Protein AF-0000000082832063 (afdb_homodimer)

Organism: NCBI:txid1287738

Radius of gyration: 27.7 Å; Cα contacts (8 Å, |Δi|>4): 1445; chains: 2; bounding box: 48×83×61 Å

Sequence (596 aa):
MSAALFIGHTYIDVTVLADEWPTGDEKSVARDYAVSFGGNAVTAAFACGKLGTKPDLICSLAPDWLGHMYTDMAAAHGVTLHGRQVRRSSLSFIMPNHGKRAIVRARDADYLNDFPRLDVSGYRALHLDGHQPDAALHYARACRQAGILTSLDGGGVRENTDELLRHIDVAVCAERMCEQLDLSPHGLLDLLKQRGCRIGAVTLGERGMLWYDESGKVDTLPSLDVPADRIIDTSGAGDVFHGAYVWSYLNRPELAWKEHFTFARAASAHKIQHLGNEAGLPGVDDVERAMLAFAPKAMSAALFIGHTYIDVTVLADEWPTGDEKSVARDYAVSFGGNAVTAAFACGKLGTKPDLICSLAPDWLGHMYTDMAAAHGVTLHGRQVRRSSLSFIMPNHGKRAIVRARDADYLNDFPRLDVSGYRALHLDGHQPDAALHYARACRQAGILTSLDGGGVRENTDELLRHIDVAVCAERMCEQLDLSPHGLLDLLKQRGCRIGAVTLGERGMLWYDESGKVDTLPSLDVPADRIIDTSGAGDVFHGAYVWSYLNRPELAWKEHFTFARAASAHKIQHLGNEAGLPGVDDVERAMLAFAPKA

Foldseek 3Di:
DFQEEFEWEKEWEKEFAFPDDDDDPDDGDTPDIDIDMDTQSVLLQLLLLQQPTEYEYEYAAAPDPVSVVHVVRCVVSRHHYQHFYWHDHKYWYWYDDLNDIDIDIDDTPPTPDDTDDDDCLRYQEYEYACPPVVVLQVVLQVCLVNVHAYEYEAAADDPCNLVSLLSHQAYEYEVRNCVVVVHDQVRVQVSSVVSPHQKYWYADPQQAIWIAWNVRDIDGDFAWDDDSVQFDAQPNLVSSLNSQLRSVCVVPVPDTSVVSNLLSSLLSSQQRSDHDSPRSRDYSVSSVVSSVPTDGDD/DFQEEEEWEKEWEKEFAFPDDDDDPDDGDTPDIDIDMDTQSVLLQLLLLQQPTEYEYEYAAEPDPVNVVHVVRCVVSRHHYQHFYWHDHKYKYWYDDLNDIDIDIDDTPPTPDDTDDDDCLRYQEYEYACPPVVVLQVVLVVCLVNVHAYEYEAAADDPCNLVSLLSHQAYEYEVRNCVVVVHDQVRVQVSSVVSPHQKYWYADPQQAIWIAWNVRDIDGDFAWDDDSVQFDAQPNLVSSLNSQLRSVCVVPVVDTSVVSNLLSSLLSSQQRSDHDSPRSNDYSVSSVVSSVPTDGDD

InterPro domains:
  IPR002139 Ribokinase/fructokinase [PR00990] (6-27)
  IPR002139 Ribokinase/fructokinase [PR00990] (33-52)
  IPR002139 Ribokinase/fructokinase [PR00990] (200-211)
  IPR002173 Carbohydrate/purine kinase, PfkB, conserved site [PS00584] (233-246)
  IPR011611 Carbohydrate kinase PfkB [PF00294] (5-280)
  IPR029056 Ribokinase-like [G3DSA:3.40.1190.20] (4-293)
  IPR029056 Ribokinase-like [SSF53613] (4-289)
  IPR052562 Ketohexokinase-related [PTHR42774] (5-217)

Structure (mmCIF, N/CA/C/O backbone):
data_AF-0000000082832063-model_v1
#
loop_
_entity.id
_entity.type
_entity.pdbx_description
1 polymer 'Sulfofructose kinase'
#
loop_
_atom_site.group_PDB
_atom_site.id
_atom_site.type_symbol
_atom_site.label_atom_id
_atom_site.label_alt_id
_atom_site.label_comp_id
_atom_site.label_asym_id
_atom_site.label_entity_id
_atom_site.label_seq_id
_atom_site.pdbx_PDB_ins_code
_atom_site.Cartn_x
_atom_site.Cartn_y
_atom_site.Cartn_z
_atom_site.occupancy
_atom_site.B_iso_or_equiv
_atom_site.auth_seq_id
_atom_site.auth_comp_id
_atom_site.auth_asym_id
_atom_site.auth_atom_id
_atom_site.pdbx_PDB_model_num
ATOM 1 N N . MET A 1 1 ? -0.17 -12.398 -30.719 1 56.72 1 MET A N 1
ATOM 2 C CA . MET A 1 1 ? -1.167 -13.008 -29.844 1 56.72 1 MET A CA 1
ATOM 3 C C . MET A 1 1 ? -0.499 -13.805 -28.719 1 56.72 1 MET A C 1
ATOM 5 O O . MET A 1 1 ? 0.577 -14.367 -28.922 1 56.72 1 MET A O 1
ATOM 9 N N . SER A 1 2 ? -1.038 -13.656 -27.438 1 75.12 2 SER A N 1
ATOM 10 C CA . SER A 1 2 ? -0.421 -14.336 -26.297 1 75.12 2 SER A CA 1
ATOM 11 C C . SER A 1 2 ? -0.663 -15.836 -26.359 1 75.12 2 SER A C 1
ATOM 13 O O . SER A 1 2 ? -1.71 -16.281 -26.844 1 75.12 2 SER A O 1
ATOM 15 N N . ALA A 1 3 ? 0.374 -16.578 -26.047 1 90.62 3 ALA A N 1
ATOM 16 C CA . ALA A 1 3 ? 0.295 -18.031 -26.125 1 90.62 3 ALA A CA 1
ATOM 17 C C . ALA A 1 3 ? -0.272 -18.625 -24.844 1 90.62 3 ALA A C 1
ATOM 19 O O . ALA A 1 3 ? -0.664 -19.797 -24.812 1 90.62 3 ALA A O 1
ATOM 20 N N . ALA A 1 4 ? -0.441 -17.844 -23.859 1 97.94 4 ALA A N 1
ATOM 21 C CA . ALA A 1 4 ? -0.853 -18.406 -22.578 1 97.94 4 ALA A CA 1
ATOM 22 C C . ALA A 1 4 ? -1.93 -17.531 -21.922 1 97.94 4 ALA A C 1
ATOM 24 O O . ALA A 1 4 ? -1.852 -16.297 -21.969 1 97.94 4 ALA A O 1
ATOM 25 N N . LEU A 1 5 ? -2.957 -18.188 -21.375 1 98.81 5 LEU A N 1
ATOM 26 C CA . LEU A 1 5 ? -4.008 -17.547 -20.594 1 98.81 5 LEU A CA 1
ATOM 27 C C . LEU A 1 5 ? -3.904 -17.938 -19.125 1 98.81 5 LEU A C 1
ATOM 29 O O . LEU A 1 5 ? -3.793 -19.125 -18.797 1 98.81 5 LEU A O 1
ATOM 33 N N . PHE A 1 6 ? -3.879 -16.969 -18.312 1 98.88 6 PHE A N 1
ATOM 34 C CA . PHE A 1 6 ? -3.928 -17.156 -16.859 1 98.88 6 PHE A CA 1
ATOM 35 C C . PHE A 1 6 ? -5.23 -16.609 -16.281 1 98.88 6 PHE A C 1
ATOM 37 O O . PHE A 1 6 ? -5.742 -15.586 -16.766 1 98.88 6 PHE A O 1
ATOM 44 N N . ILE A 1 7 ? -5.801 -17.266 -15.281 1 98.81 7 ILE A N 1
ATOM 45 C CA . ILE A 1 7 ? -7.012 -16.812 -14.602 1 98.81 7 ILE A CA 1
ATOM 46 C C . ILE A 1 7 ? -6.836 -16.938 -13.094 1 98.81 7 ILE A C 1
ATOM 48 O O . ILE A 1 7 ? -6.523 -18.016 -12.578 1 98.81 7 ILE A O 1
ATOM 52 N N . GLY A 1 8 ? -6.996 -15.836 -12.43 1 98.44 8 GLY A N 1
ATOM 53 C CA . GLY A 1 8 ? -6.855 -15.891 -10.984 1 98.44 8 GLY A CA 1
ATOM 54 C C . GLY A 1 8 ? -7.348 -14.641 -10.289 1 98.44 8 GLY A C 1
ATOM 55 O O . GLY A 1 8 ? -8.086 -13.844 -10.875 1 98.44 8 GLY A O 1
ATOM 56 N N . HIS A 1 9 ? -7.086 -14.555 -9 1 98.12 9 HIS A N 1
ATOM 57 C CA . HIS A 1 9 ? -7.469 -13.422 -8.164 1 98.12 9 HIS A CA 1
ATOM 58 C C . HIS A 1 9 ? -6.277 -12.516 -7.895 1 98.12 9 HIS A C 1
ATOM 60 O O . HIS A 1 9 ? -5.18 -12.992 -7.594 1 98.12 9 HIS A O 1
ATOM 66 N N . THR A 1 10 ? -6.523 -11.219 -8.031 1 98.44 10 THR A N 1
ATOM 67 C CA . THR A 1 10 ? -5.445 -10.25 -7.887 1 98.44 10 THR A CA 1
ATOM 68 C C . THR A 1 10 ? -5.379 -9.719 -6.453 1 98.44 10 THR A C 1
ATOM 70 O O . THR A 1 10 ? -6.41 -9.414 -5.852 1 98.44 10 THR A O 1
ATOM 73 N N . TYR A 1 11 ? -4.215 -9.648 -5.973 1 98.12 11 TYR A N 1
ATOM 74 C CA . TYR A 1 11 ? -3.895 -8.891 -4.773 1 98.12 11 TYR A CA 1
ATOM 75 C C . TYR A 1 11 ? -2.834 -7.832 -5.062 1 98.12 11 TYR A C 1
ATOM 77 O O . TYR A 1 11 ? -2.092 -7.941 -6.039 1 98.12 11 TYR A O 1
ATOM 85 N N . ILE A 1 12 ? -2.826 -6.805 -4.297 1 98.31 12 ILE A N 1
ATOM 86 C CA . ILE A 1 12 ? -1.607 -6.035 -4.078 1 98.31 12 ILE A CA 1
ATOM 87 C C . ILE A 1 12 ? -0.941 -6.484 -2.779 1 98.31 12 ILE A C 1
ATOM 89 O O . ILE A 1 12 ? -1.584 -6.531 -1.728 1 98.31 12 ILE A O 1
ATOM 93 N N . ASP A 1 13 ? 0.291 -6.852 -2.896 1 97 13 ASP A N 1
ATOM 94 C CA . ASP A 1 13 ? 1.046 -7.336 -1.743 1 97 13 ASP A CA 1
ATOM 95 C C . ASP A 1 13 ? 1.964 -6.246 -1.193 1 97 13 ASP A C 1
ATOM 97 O O . ASP A 1 13 ? 2.783 -5.688 -1.927 1 97 13 ASP A O 1
ATOM 101 N N . VAL A 1 14 ? 1.808 -5.988 0.043 1 95.88 14 VAL A N 1
ATOM 102 C CA . VAL A 1 14 ? 2.742 -5.129 0.762 1 95.88 14 VAL A CA 1
ATOM 103 C C . VAL A 1 14 ? 3.52 -5.949 1.787 1 95.88 14 VAL A C 1
ATOM 105 O O . VAL A 1 14 ? 2.951 -6.414 2.779 1 95.88 14 VAL A O 1
ATOM 108 N N . THR A 1 15 ? 4.793 -6.07 1.525 1 93.56 15 THR A N 1
ATOM 109 C CA . THR A 1 15 ? 5.676 -6.82 2.41 1 93.56 15 THR A CA 1
ATOM 110 C C . THR A 1 15 ? 6.559 -5.879 3.225 1 93.56 15 THR A C 1
ATOM 112 O O . THR A 1 15 ? 7.219 -5 2.666 1 93.56 15 THR A O 1
ATOM 115 N N . VAL A 1 16 ? 6.516 -6.082 4.531 1 91.12 16 VAL A N 1
ATOM 116 C CA . VAL A 1 16 ? 7.305 -5.215 5.402 1 91.12 16 VAL A CA 1
ATOM 117 C C . VA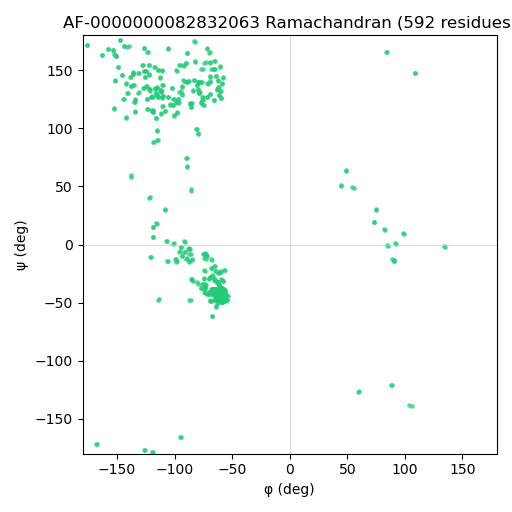L A 1 16 ? 8.234 -6.059 6.27 1 91.12 16 VAL A C 1
ATOM 119 O O . VAL A 1 16 ? 7.789 -7.004 6.926 1 91.12 16 VAL A O 1
ATOM 122 N N . LEU A 1 17 ? 9.516 -5.723 6.188 1 89.88 17 LEU A N 1
ATOM 123 C CA . LEU A 1 17 ? 10.523 -6.344 7.043 1 89.88 17 LEU A CA 1
ATOM 124 C C . LEU A 1 17 ? 10.828 -5.461 8.25 1 89.88 17 LEU A C 1
ATOM 126 O O . LEU A 1 17 ? 11.32 -4.344 8.094 1 89.88 17 LEU A O 1
ATOM 130 N N . ALA A 1 18 ? 10.453 -5.965 9.422 1 87.12 18 ALA A N 1
ATOM 131 C CA . ALA A 1 18 ? 10.734 -5.238 10.656 1 87.12 18 ALA A CA 1
ATOM 132 C C . ALA A 1 18 ? 11.258 -6.176 11.742 1 87.12 18 ALA A C 1
ATOM 134 O O . ALA A 1 18 ? 10.891 -7.355 11.781 1 87.12 18 ALA A O 1
ATOM 135 N N . ASP A 1 19 ? 12.109 -5.629 12.586 1 83.38 19 ASP A N 1
ATOM 136 C CA . ASP A 1 19 ? 12.648 -6.43 13.688 1 83.38 19 ASP A CA 1
ATOM 137 C C . ASP A 1 19 ? 11.609 -6.602 14.789 1 83.38 19 ASP A C 1
ATOM 139 O O . ASP A 1 19 ? 11.602 -7.617 15.492 1 83.38 19 ASP A O 1
ATOM 143 N N . GLU A 1 20 ? 10.828 -5.559 14.945 1 80.88 20 GLU A N 1
ATOM 144 C CA . GLU A 1 20 ? 9.781 -5.57 15.969 1 80.88 20 GLU A CA 1
ATOM 145 C C . GLU A 1 20 ? 8.469 -5.023 15.422 1 80.88 20 GLU A C 1
ATOM 147 O O . GLU A 1 20 ? 8.469 -4.066 14.641 1 80.88 20 GLU A O 1
ATOM 152 N N . TRP A 1 21 ? 7.465 -5.695 15.781 1 79.19 21 TRP A N 1
ATOM 153 C CA . TRP A 1 21 ? 6.133 -5.203 15.445 1 79.19 21 TRP A CA 1
ATOM 154 C C . TRP A 1 21 ? 5.449 -4.598 16.656 1 79.19 21 TRP A C 1
ATOM 156 O O . TRP A 1 21 ? 5.332 -5.254 17.703 1 79.19 21 TRP A O 1
ATOM 166 N N . PRO A 1 22 ? 5.156 -3.342 16.453 1 75.94 22 PRO A N 1
ATOM 167 C CA . PRO A 1 22 ? 4.59 -2.645 17.609 1 75.94 22 PRO A CA 1
ATOM 168 C C . PRO A 1 22 ? 3.186 -3.127 17.953 1 75.94 22 PRO A C 1
ATOM 170 O O . PRO A 1 22 ? 2.473 -3.643 17.094 1 75.94 22 PRO A O 1
ATOM 173 N N . THR A 1 23 ? 3.111 -3.082 19.312 1 70.31 23 THR A N 1
ATOM 174 C CA . THR A 1 23 ? 1.778 -3.336 19.859 1 70.31 23 THR A CA 1
ATOM 175 C C . THR A 1 23 ? 1.234 -2.096 20.562 1 70.31 23 THR A C 1
ATOM 177 O O . THR A 1 23 ? 2.002 -1.251 21.016 1 70.31 23 THR A O 1
ATOM 180 N N . GLY A 1 24 ? -0.01 -1.653 20.406 1 67.31 24 GLY A N 1
ATOM 181 C CA . GLY A 1 24 ? -0.577 -0.518 21.109 1 67.31 24 GLY A CA 1
ATOM 182 C C . GLY A 1 24 ? -0.338 0.805 20.406 1 67.31 24 GLY A C 1
ATOM 183 O O . GLY A 1 24 ? -0.678 0.959 19.234 1 67.31 24 GLY A O 1
ATOM 184 N N . ASP A 1 25 ? 0.385 1.821 21.125 1 70.12 25 ASP A N 1
ATOM 185 C CA . ASP A 1 25 ? 0.636 3.16 20.594 1 70.12 25 ASP A CA 1
ATOM 186 C C . ASP A 1 25 ? 2.104 3.332 20.219 1 70.12 25 ASP A C 1
ATOM 188 O O . ASP A 1 25 ? 2.588 4.457 20.078 1 70.12 25 ASP A O 1
ATOM 192 N N . GLU A 1 26 ? 2.693 2.303 19.844 1 77.44 26 GLU A N 1
ATOM 193 C CA . GLU A 1 26 ? 4.129 2.354 19.594 1 77.44 26 GLU A CA 1
ATOM 194 C C . GLU A 1 26 ? 4.414 2.584 18.109 1 77.44 26 GLU A C 1
ATOM 196 O O . GLU A 1 26 ? 3.568 2.309 17.25 1 77.44 26 GLU A O 1
ATOM 201 N N . LYS A 1 27 ? 5.578 3.154 17.844 1 81.19 27 LYS A N 1
ATOM 202 C CA . LYS A 1 27 ? 6.109 3.33 16.5 1 81.19 27 LYS A CA 1
ATOM 203 C C . LYS A 1 27 ? 7.383 2.518 16.297 1 81.19 27 LYS A C 1
ATOM 205 O O . LYS A 1 27 ? 8.211 2.422 17.203 1 81.19 27 LYS A O 1
ATOM 210 N N . SER A 1 28 ? 7.383 1.779 15.25 1 86 28 SER A N 1
ATOM 211 C CA . SER A 1 28 ? 8.586 1.035 14.906 1 86 28 SER A CA 1
ATOM 212 C C . SER A 1 28 ? 9.055 1.368 13.492 1 86 28 SER A C 1
ATOM 214 O O . SER A 1 28 ? 8.336 2.01 12.727 1 86 28 SER A O 1
ATOM 216 N N . VAL A 1 29 ? 10.266 0.96 13.289 1 86.94 29 VAL A N 1
ATOM 217 C CA . VAL A 1 29 ? 10.867 1.24 11.984 1 86.94 29 VAL A CA 1
ATOM 218 C C . VAL A 1 29 ? 11.062 -0.063 11.219 1 86.94 29 VAL A C 1
ATOM 220 O O . VAL A 1 29 ? 11.539 -1.057 11.773 1 86.94 29 VAL A O 1
ATOM 223 N N . ALA A 1 30 ? 10.641 -0.015 10.039 1 92 30 ALA A N 1
ATOM 224 C CA . ALA A 1 30 ? 10.859 -1.154 9.148 1 92 30 ALA A CA 1
ATOM 225 C C . ALA A 1 30 ? 12.258 -1.105 8.531 1 92 30 ALA A C 1
ATOM 227 O O . ALA A 1 30 ? 12.734 -0.035 8.156 1 92 30 ALA A O 1
ATOM 228 N N . ARG A 1 31 ? 12.867 -2.232 8.398 1 91.56 31 ARG A N 1
ATOM 229 C CA . ARG A 1 31 ? 14.172 -2.328 7.742 1 91.56 31 ARG A CA 1
ATOM 230 C C . ARG A 1 31 ? 14.039 -2.168 6.234 1 91.56 31 ARG A C 1
ATOM 232 O O . ARG A 1 31 ? 14.922 -1.618 5.582 1 91.56 31 ARG A O 1
ATOM 239 N N . ASP A 1 32 ? 12.93 -2.744 5.805 1 93.5 32 ASP A N 1
ATOM 240 C CA . ASP A 1 32 ? 12.695 -2.734 4.363 1 93.5 32 ASP A CA 1
ATOM 241 C C . ASP A 1 32 ? 11.234 -3.047 4.047 1 93.5 32 ASP A C 1
ATOM 243 O O . ASP A 1 32 ? 10.484 -3.49 4.918 1 93.5 32 ASP A O 1
ATOM 247 N N . TYR A 1 33 ? 10.852 -2.703 2.773 1 95.69 33 TYR A N 1
ATOM 248 C CA . TYR A 1 33 ? 9.516 -3.08 2.328 1 95.69 33 TYR A CA 1
ATOM 249 C C . TYR A 1 33 ? 9.477 -3.289 0.82 1 95.69 33 TYR A C 1
ATOM 251 O O . TYR A 1 33 ? 10.414 -2.904 0.112 1 95.69 33 TYR A O 1
ATOM 259 N N . ALA A 1 34 ? 8.445 -3.967 0.366 1 96.12 34 ALA A N 1
ATOM 260 C CA . ALA A 1 34 ? 8.188 -4.133 -1.062 1 96.12 34 ALA A CA 1
ATOM 261 C C . ALA A 1 34 ? 6.691 -4.078 -1.354 1 96.12 34 ALA A C 1
ATOM 263 O O . ALA A 1 34 ? 5.883 -4.605 -0.588 1 96.12 34 ALA A O 1
ATOM 264 N N . VAL A 1 35 ? 6.371 -3.404 -2.426 1 96.62 35 VAL A N 1
ATOM 265 C CA . VAL A 1 35 ? 5.008 -3.377 -2.943 1 96.62 35 VAL A CA 1
ATOM 266 C C . VAL A 1 35 ? 4.969 -4.02 -4.328 1 96.62 35 VAL A C 1
ATOM 268 O O . VAL A 1 35 ? 5.742 -3.65 -5.215 1 96.62 35 VAL A O 1
ATOM 271 N N . SER A 1 36 ? 4.047 -4.934 -4.5 1 96.31 36 SER A N 1
ATOM 272 C CA . SER A 1 36 ? 3.982 -5.633 -5.777 1 96.31 36 SER A CA 1
ATOM 273 C C . SER A 1 36 ? 2.596 -6.219 -6.02 1 96.31 36 SER A C 1
ATOM 275 O O . SER A 1 36 ? 1.728 -6.152 -5.145 1 96.31 36 SER A O 1
ATOM 277 N N . PHE A 1 37 ? 2.395 -6.641 -7.223 1 98.12 37 PHE A N 1
ATOM 278 C CA . PHE A 1 37 ? 1.257 -7.496 -7.531 1 98.12 37 PHE A CA 1
ATOM 279 C C . PHE A 1 37 ? 1.326 -8.797 -6.738 1 98.12 37 PHE A C 1
ATOM 281 O O . PHE A 1 37 ? 2.408 -9.227 -6.336 1 98.12 37 PHE A O 1
ATOM 288 N N . GLY A 1 38 ? 0.126 -9.367 -6.504 1 97.31 38 GLY A N 1
ATOM 289 C CA . GLY A 1 38 ? -0.01 -10.648 -5.832 1 97.31 38 GLY A CA 1
ATOM 290 C C . GLY A 1 38 ? -1.194 -11.461 -6.324 1 97.31 38 GLY A C 1
ATOM 291 O O . GLY A 1 38 ? -2.031 -10.953 -7.074 1 97.31 38 GLY A O 1
ATOM 292 N N . GLY A 1 39 ? -1.271 -12.625 -5.789 1 97.31 39 GLY A N 1
ATOM 293 C CA . GLY A 1 39 ? -2.168 -13.656 -6.281 1 97.31 39 GLY A CA 1
ATOM 294 C C . GLY A 1 39 ? -1.444 -14.789 -6.984 1 97.31 39 GLY A C 1
ATOM 295 O O . GLY A 1 39 ? -0.466 -14.562 -7.699 1 97.31 39 GLY A O 1
ATOM 296 N N . ASN A 1 40 ? -2.004 -15.922 -6.855 1 97.75 40 ASN A N 1
ATOM 297 C CA . ASN A 1 40 ? -1.268 -17.094 -7.316 1 97.75 40 ASN A CA 1
ATOM 298 C C . ASN A 1 40 ? -1.105 -17.094 -8.836 1 97.75 40 ASN A C 1
ATOM 300 O O . ASN A 1 40 ? 0.006 -16.938 -9.344 1 97.75 40 ASN A O 1
ATOM 304 N N . ALA A 1 41 ? -2.186 -17.125 -9.555 1 98.69 41 ALA A N 1
ATOM 305 C CA . ALA A 1 41 ? -2.111 -17.156 -11.016 1 98.69 41 ALA A CA 1
ATOM 306 C C . ALA A 1 41 ? -1.599 -15.82 -11.555 1 98.69 41 ALA A C 1
ATOM 308 O O . ALA A 1 41 ? -0.961 -15.781 -12.609 1 98.69 41 ALA A O 1
ATOM 309 N N . VAL A 1 42 ? -1.844 -14.766 -10.828 1 98.75 42 VAL A N 1
ATOM 310 C CA . VAL A 1 42 ? -1.359 -13.445 -11.203 1 98.75 42 VAL A CA 1
ATOM 311 C C . VAL A 1 42 ? 0.167 -13.43 -11.188 1 98.75 42 VAL A C 1
ATOM 313 O O . VAL A 1 42 ? 0.8 -13.094 -12.195 1 98.75 42 VAL A O 1
ATOM 316 N N . THR A 1 43 ? 0.74 -13.82 -10.117 1 98.69 43 THR A N 1
ATOM 317 C CA . THR A 1 43 ? 2.193 -13.859 -10.008 1 98.69 43 THR A CA 1
ATOM 318 C C . THR A 1 43 ? 2.791 -14.812 -11.039 1 98.69 43 THR A C 1
ATOM 320 O O . THR A 1 43 ? 3.834 -14.523 -11.633 1 98.69 43 THR A O 1
ATOM 323 N N . ALA A 1 44 ? 2.117 -15.898 -11.25 1 98.88 44 ALA A N 1
ATOM 324 C CA . ALA A 1 44 ? 2.564 -16.844 -12.266 1 98.88 44 ALA A CA 1
ATOM 325 C C . ALA A 1 44 ? 2.582 -16.188 -13.648 1 98.88 44 ALA A C 1
ATOM 327 O O . ALA A 1 44 ? 3.523 -16.391 -14.422 1 98.88 44 ALA A O 1
ATOM 328 N N . ALA A 1 45 ? 1.556 -15.438 -13.984 1 98.81 45 ALA A N 1
ATOM 329 C CA . ALA A 1 45 ? 1.484 -14.742 -15.266 1 98.81 45 ALA A CA 1
ATOM 330 C C . ALA A 1 45 ? 2.643 -13.758 -15.422 1 98.81 45 ALA A C 1
ATOM 332 O O . ALA A 1 45 ? 3.281 -13.703 -16.469 1 98.81 45 ALA A O 1
ATOM 333 N N . PHE A 1 46 ? 2.934 -13.023 -14.367 1 98.75 46 PHE A N 1
ATOM 334 C CA . PHE A 1 46 ? 4.023 -12.062 -14.406 1 98.75 46 PHE A CA 1
ATOM 335 C C . PHE A 1 46 ? 5.367 -12.766 -14.57 1 98.75 46 PHE A C 1
ATOM 337 O O . PHE A 1 46 ? 6.25 -12.281 -15.281 1 98.75 46 PHE A O 1
ATOM 344 N N . ALA A 1 47 ? 5.508 -13.914 -13.906 1 98.69 47 ALA A N 1
ATOM 345 C CA . ALA A 1 47 ? 6.727 -14.703 -14.062 1 98.69 47 ALA A CA 1
ATOM 346 C C . ALA A 1 47 ? 6.887 -15.188 -15.5 1 98.69 47 ALA A C 1
ATOM 348 O O . ALA A 1 47 ? 7.973 -15.086 -16.078 1 98.69 47 ALA A O 1
ATOM 349 N N . CYS A 1 48 ? 5.816 -15.68 -16.062 1 98.19 48 CYS A N 1
ATOM 350 C CA . CYS A 1 48 ? 5.832 -16.125 -17.453 1 98.19 48 CYS A CA 1
ATOM 351 C C . CYS A 1 48 ? 6.211 -14.977 -18.391 1 98.19 48 CYS A C 1
ATOM 353 O O . CYS A 1 48 ? 7.023 -15.148 -19.297 1 98.19 48 CYS A O 1
ATOM 355 N N . GLY A 1 49 ? 5.629 -13.812 -18.109 1 97.38 49 GLY A N 1
ATOM 356 C CA . GLY A 1 49 ? 5.961 -12.617 -18.875 1 97.38 49 GLY A CA 1
ATOM 357 C C . GLY A 1 49 ? 7.426 -12.234 -18.781 1 97.38 49 GLY A C 1
ATOM 358 O O . GLY A 1 49 ? 8.07 -11.969 -19.797 1 97.38 49 GLY A O 1
ATOM 359 N N . LYS A 1 50 ? 7.973 -12.227 -17.609 1 98 50 LYS A N 1
ATOM 360 C CA . LYS A 1 50 ? 9.367 -11.867 -17.375 1 98 50 LYS A CA 1
ATOM 361 C C . LYS A 1 50 ? 10.312 -12.82 -18.094 1 98 50 LYS A C 1
ATOM 363 O O . LYS A 1 50 ? 11.375 -12.406 -18.578 1 98 50 LYS A O 1
ATOM 368 N N . LEU A 1 51 ? 9.914 -14.023 -18.172 1 97.88 51 LEU A N 1
ATOM 369 C CA . LEU A 1 51 ? 10.727 -15.039 -18.828 1 97.88 51 LEU A CA 1
ATOM 370 C C . LEU A 1 51 ? 10.672 -14.875 -20.344 1 97.88 51 LEU A C 1
ATOM 372 O O . LEU A 1 51 ? 11.523 -15.406 -21.062 1 97.88 51 LEU A O 1
ATOM 376 N N . GLY A 1 52 ? 9.609 -14.203 -20.875 1 96.31 52 GLY A N 1
ATOM 377 C CA . GLY A 1 52 ? 9.703 -13.828 -22.281 1 96.31 52 GLY A CA 1
ATOM 378 C C . GLY A 1 52 ? 8.438 -14.141 -23.062 1 96.31 52 GLY A C 1
ATOM 379 O O . GLY A 1 52 ? 8.367 -13.867 -24.266 1 96.31 52 GLY A O 1
ATOM 380 N N . THR A 1 53 ? 7.426 -14.703 -22.469 1 95.62 53 THR A N 1
ATOM 381 C CA . THR A 1 53 ? 6.16 -14.961 -23.141 1 95.62 53 THR A CA 1
ATOM 382 C C . THR A 1 53 ? 5.059 -14.062 -22.578 1 95.62 53 THR A C 1
ATOM 384 O O . THR A 1 53 ? 4.672 -14.203 -21.406 1 95.62 53 THR A O 1
ATOM 387 N N . LYS A 1 54 ? 4.5 -13.258 -23.375 1 94.5 54 LYS A N 1
ATOM 388 C CA . LYS A 1 54 ? 3.488 -12.305 -22.922 1 94.5 54 LYS A CA 1
ATOM 389 C C . LYS A 1 54 ? 2.158 -13 -22.656 1 94.5 54 LYS A C 1
ATOM 391 O O . LYS A 1 54 ? 1.551 -13.562 -23.578 1 94.5 54 LYS A O 1
ATOM 396 N N . PRO A 1 55 ? 1.676 -12.914 -21.438 1 97.62 55 PRO A N 1
ATOM 397 C CA . PRO A 1 55 ? 0.45 -13.633 -21.094 1 97.62 55 PRO A CA 1
ATOM 398 C C . PRO A 1 55 ? -0.79 -12.742 -21.125 1 97.62 55 PRO A C 1
ATOM 400 O O . PRO A 1 55 ? -0.684 -11.523 -20.953 1 97.62 55 PRO A O 1
ATOM 403 N N . ASP A 1 56 ? -1.973 -13.367 -21.438 1 98.69 56 ASP A N 1
ATOM 404 C CA . ASP A 1 56 ? -3.271 -12.805 -21.094 1 98.69 56 ASP A CA 1
ATOM 405 C C . ASP A 1 56 ? -3.701 -13.227 -19.688 1 98.69 56 ASP A C 1
ATOM 407 O O . ASP A 1 56 ? -3.465 -14.367 -19.281 1 98.69 56 ASP A O 1
ATOM 411 N N . LEU A 1 57 ? -4.289 -12.312 -18.969 1 98.75 57 LEU A N 1
ATOM 412 C CA . LEU A 1 57 ? -4.656 -12.586 -17.594 1 98.75 57 LEU A CA 1
ATOM 413 C C . LEU A 1 57 ? -6.074 -12.109 -17.297 1 98.75 57 LEU A C 1
ATOM 415 O O . LEU A 1 57 ? -6.359 -10.906 -17.375 1 98.75 57 LEU A O 1
ATOM 419 N N . ILE A 1 58 ? -6.953 -13.023 -17.016 1 98.81 58 ILE A N 1
ATOM 420 C CA . ILE A 1 58 ? -8.25 -12.695 -16.438 1 98.81 58 ILE A CA 1
ATOM 421 C C . ILE A 1 58 ? -8.133 -12.609 -14.914 1 98.81 58 ILE A C 1
ATOM 423 O O . ILE A 1 58 ? -7.797 -13.594 -14.258 1 98.81 58 ILE A O 1
ATOM 427 N N . CYS A 1 59 ? -8.398 -11.461 -14.359 1 98.75 59 CYS A N 1
ATOM 428 C CA . CYS A 1 59 ? -8.227 -11.258 -12.922 1 98.75 59 CYS A CA 1
ATOM 429 C C . CYS A 1 59 ? -9.156 -10.156 -12.414 1 98.75 59 CYS A C 1
ATOM 431 O O . CYS A 1 59 ? -9.812 -9.477 -13.211 1 98.75 59 CYS A O 1
ATOM 433 N N . SER A 1 60 ? -9.305 -10.039 -11.102 1 98.69 60 SER A N 1
ATOM 434 C CA . SER A 1 60 ? -10.094 -8.977 -10.5 1 98.69 60 SER A CA 1
ATOM 435 C C . SER A 1 60 ? -9.414 -7.621 -10.672 1 98.69 60 SER A C 1
ATOM 437 O O . SER A 1 60 ? -8.188 -7.52 -10.578 1 98.69 60 SER A O 1
ATOM 439 N N . LEU A 1 61 ? -10.18 -6.648 -10.945 1 98.69 61 LEU A N 1
ATOM 440 C CA . LEU A 1 61 ? -9.695 -5.285 -11.133 1 98.69 61 LEU A CA 1
ATOM 441 C C . LEU A 1 61 ? -10.656 -4.273 -10.516 1 98.69 61 LEU A C 1
ATOM 443 O O . LEU A 1 61 ? -11.875 -4.375 -10.711 1 98.69 61 LEU A O 1
ATOM 447 N N . ALA A 1 62 ? -10.148 -3.359 -9.719 1 98.56 62 ALA A N 1
ATOM 448 C CA . ALA A 1 62 ? -10.969 -2.34 -9.062 1 98.56 62 ALA A CA 1
ATOM 449 C C . ALA A 1 62 ? -10.617 -0.945 -9.57 1 98.56 62 ALA A C 1
ATOM 451 O O . ALA A 1 62 ? -9.484 -0.696 -9.992 1 98.56 62 ALA A O 1
ATOM 452 N N . PRO A 1 63 ? -11.57 -0.033 -9.57 1 97.56 63 PRO A N 1
ATOM 453 C CA . PRO A 1 63 ? -11.312 1.353 -9.969 1 97.56 63 PRO A CA 1
ATOM 454 C C . PRO A 1 63 ? -10.805 2.215 -8.812 1 97.56 63 PRO A C 1
ATOM 456 O O . PRO A 1 63 ? -11.297 3.33 -8.617 1 97.56 63 PRO A O 1
ATOM 459 N N . ASP A 1 64 ? -9.859 1.762 -8.07 1 97.62 64 ASP A N 1
ATOM 460 C CA . ASP A 1 64 ? -9.266 2.506 -6.961 1 97.62 64 ASP A CA 1
ATOM 461 C C . ASP A 1 64 ? -7.77 2.719 -7.184 1 97.62 64 ASP A C 1
ATOM 463 O O . ASP A 1 64 ? -7.242 2.398 -8.25 1 97.62 64 ASP A O 1
ATOM 467 N N . TRP A 1 65 ? -7.105 3.348 -6.25 1 97.75 65 TRP A N 1
ATOM 468 C CA . TRP A 1 65 ? -5.699 3.703 -6.414 1 97.75 65 TRP A CA 1
ATOM 469 C C . TRP A 1 65 ? -4.852 2.461 -6.664 1 97.75 65 TRP A C 1
ATOM 471 O O . TRP A 1 65 ? -3.963 2.471 -7.523 1 97.75 65 TRP A O 1
ATOM 481 N N . LEU A 1 66 ? -5.102 1.387 -5.887 1 98.31 66 LEU A N 1
ATOM 482 C CA . LEU A 1 66 ? -4.34 0.15 -6.031 1 98.31 66 LEU A CA 1
ATOM 483 C C . LEU A 1 66 ? -4.586 -0.48 -7.398 1 98.31 66 LEU A C 1
ATOM 485 O O . LEU A 1 66 ? -3.666 -1.039 -8 1 98.31 66 LEU A O 1
ATOM 489 N N . GLY A 1 67 ? -5.848 -0.417 -7.816 1 98.31 67 GLY A N 1
ATOM 490 C CA . GLY A 1 67 ? -6.156 -0.916 -9.148 1 98.31 67 GLY A CA 1
ATOM 491 C C . GLY A 1 67 ? -5.406 -0.187 -10.242 1 98.31 67 GLY A C 1
ATOM 492 O O . GLY A 1 67 ? -4.93 -0.808 -11.195 1 98.31 67 GLY A O 1
ATOM 493 N N . HIS A 1 68 ? -5.301 1.132 -10.109 1 97.31 68 HIS A N 1
ATOM 494 C CA . HIS A 1 68 ? -4.539 1.924 -11.07 1 97.31 68 HIS A CA 1
ATOM 495 C C . HIS A 1 68 ? -3.066 1.534 -11.062 1 97.31 68 HIS A C 1
ATOM 497 O O . HIS A 1 68 ? -2.461 1.355 -12.125 1 97.31 68 HIS A O 1
ATOM 503 N N . MET A 1 69 ? -2.592 1.469 -9.914 1 97.88 69 MET A N 1
ATOM 504 C CA . MET A 1 69 ? -1.199 1.053 -9.766 1 97.88 69 MET A CA 1
ATOM 505 C C . MET A 1 69 ? -0.972 -0.319 -10.398 1 97.88 69 MET A C 1
ATOM 507 O O . MET A 1 69 ? 0.02 -0.529 -11.094 1 97.88 69 MET A O 1
ATOM 511 N N . TYR A 1 70 ? -1.884 -1.215 -10.188 1 98.5 70 TYR A N 1
ATOM 512 C CA . TYR A 1 70 ? -1.797 -2.564 -10.734 1 98.5 70 TYR A CA 1
ATOM 513 C C . TYR A 1 70 ? -1.782 -2.533 -12.266 1 98.5 70 TYR A C 1
ATOM 515 O O . TYR A 1 70 ? -1.008 -3.252 -12.898 1 98.5 70 TYR A O 1
ATOM 523 N N . THR A 1 71 ? -2.609 -1.766 -12.836 1 98.38 71 THR A N 1
ATOM 524 C CA . THR A 1 71 ? -2.662 -1.634 -14.289 1 98.38 71 THR A CA 1
ATOM 525 C C . THR A 1 71 ? -1.322 -1.151 -14.836 1 98.38 71 THR A C 1
ATOM 527 O O . THR A 1 71 ? -0.846 -1.653 -15.852 1 98.38 71 THR A O 1
ATOM 530 N N . ASP A 1 72 ? -0.71 -0.249 -14.133 1 97.44 72 ASP A N 1
ATOM 531 C CA . ASP A 1 72 ? 0.607 0.236 -14.531 1 97.44 72 ASP A CA 1
ATOM 532 C C . ASP A 1 72 ? 1.654 -0.871 -14.43 1 97.44 72 ASP A C 1
ATOM 534 O O . ASP A 1 72 ? 2.525 -0.993 -15.289 1 97.44 72 ASP A O 1
ATOM 538 N N . MET A 1 73 ? 1.588 -1.674 -13.359 1 98 73 MET A N 1
ATOM 539 C CA . MET A 1 73 ? 2.508 -2.795 -13.195 1 98 73 MET A CA 1
ATOM 540 C C . MET A 1 73 ? 2.387 -3.777 -14.359 1 98 73 MET A C 1
ATOM 542 O O . MET A 1 73 ? 3.393 -4.203 -14.922 1 98 73 MET A O 1
ATOM 546 N N . ALA A 1 74 ? 1.146 -4.105 -14.664 1 98.38 74 ALA A N 1
ATOM 547 C CA . ALA A 1 74 ? 0.901 -5.066 -15.734 1 98.38 74 ALA A CA 1
ATOM 548 C C . ALA A 1 74 ? 1.474 -4.566 -17.062 1 98.38 74 ALA A C 1
ATOM 550 O O . ALA A 1 74 ? 2.121 -5.324 -17.781 1 98.38 74 ALA A O 1
ATOM 551 N N . ALA A 1 75 ? 1.251 -3.27 -17.312 1 97.12 75 ALA A N 1
ATOM 552 C CA . ALA A 1 75 ? 1.773 -2.674 -18.547 1 97.12 75 ALA A CA 1
ATOM 553 C C . ALA A 1 75 ? 3.299 -2.732 -18.578 1 97.12 75 ALA A C 1
ATOM 555 O O . ALA A 1 75 ? 3.891 -3.076 -19.609 1 97.12 75 ALA A O 1
ATOM 556 N N . ALA A 1 76 ? 3.895 -2.473 -17.5 1 96.31 76 ALA A N 1
ATOM 557 C CA . ALA A 1 76 ? 5.352 -2.441 -17.406 1 96.31 76 ALA A CA 1
ATOM 558 C C . ALA A 1 76 ? 5.945 -3.832 -17.625 1 96.31 76 ALA A C 1
ATOM 560 O O . ALA A 1 76 ? 7.07 -3.967 -18.109 1 96.31 76 ALA A O 1
ATOM 561 N N . HIS A 1 77 ? 5.18 -4.883 -17.312 1 96.75 77 HIS A N 1
ATOM 562 C CA . HIS A 1 77 ? 5.699 -6.242 -17.391 1 96.75 77 HIS A CA 1
ATOM 563 C C . HIS A 1 77 ? 5.121 -6.988 -18.594 1 96.75 77 HIS A C 1
ATOM 565 O O . HIS A 1 77 ? 5.336 -8.195 -18.734 1 96.75 77 HIS A O 1
ATOM 571 N N . GLY A 1 78 ? 4.324 -6.312 -19.391 1 95.62 78 GLY A N 1
ATOM 572 C CA . GLY A 1 78 ? 3.811 -6.887 -20.625 1 95.62 78 GLY A CA 1
ATOM 573 C C . GLY A 1 78 ? 2.707 -7.902 -20.406 1 95.62 78 GLY A C 1
ATOM 574 O O . GLY A 1 78 ? 2.605 -8.891 -21.125 1 95.62 78 GLY A O 1
ATOM 575 N N . VAL A 1 79 ? 1.954 -7.723 -19.359 1 98.12 79 VAL A N 1
ATOM 576 C CA . VAL A 1 79 ? 0.811 -8.586 -19.078 1 98.12 79 VAL A CA 1
ATOM 577 C C . VAL A 1 79 ? -0.473 -7.918 -19.578 1 98.12 79 VAL A C 1
ATOM 579 O O . VAL A 1 79 ? -0.768 -6.781 -19.203 1 98.12 79 VAL A O 1
ATOM 582 N N . THR A 1 80 ? -1.215 -8.562 -20.438 1 98.38 80 THR A N 1
ATOM 583 C CA . THR A 1 80 ? -2.488 -8.039 -20.922 1 98.38 80 THR A CA 1
ATOM 584 C C . THR A 1 80 ? -3.617 -8.398 -19.953 1 98.38 80 THR A C 1
ATOM 586 O O . THR A 1 80 ? -3.9 -9.578 -19.734 1 98.38 80 THR A O 1
ATOM 589 N N . LEU A 1 81 ? -4.27 -7.398 -19.469 1 98.44 81 LEU A N 1
ATOM 590 C CA . LEU A 1 81 ? -5.289 -7.613 -18.453 1 98.44 81 LEU A CA 1
ATOM 591 C C . LEU A 1 81 ? -6.676 -7.699 -19.078 1 98.44 81 LEU A C 1
ATOM 593 O O . LEU A 1 81 ? -7.016 -6.895 -19.953 1 98.44 81 LEU A O 1
ATOM 597 N N . HIS A 1 82 ? -7.379 -8.664 -18.719 1 98.56 82 HIS A N 1
ATOM 598 C CA . HIS A 1 82 ? -8.82 -8.781 -18.906 1 98.56 82 HIS A CA 1
ATOM 599 C C . HIS A 1 82 ? -9.555 -8.781 -17.578 1 98.56 82 HIS A C 1
ATOM 601 O O . HIS A 1 82 ? -9.789 -9.836 -16.984 1 98.56 82 HIS A O 1
ATOM 607 N N . GLY A 1 83 ? -9.914 -7.602 -17.156 1 98.19 83 GLY A N 1
ATOM 608 C CA . GLY A 1 83 ? -10.359 -7.379 -15.797 1 98.19 83 GLY A CA 1
ATOM 609 C C . GLY A 1 83 ? -11.797 -7.816 -15.562 1 98.19 83 GLY A C 1
ATOM 610 O O . GLY A 1 83 ? -12.672 -7.559 -16.391 1 98.19 83 GLY A O 1
ATOM 611 N N . ARG A 1 84 ? -11.938 -8.531 -14.523 1 98.56 84 ARG A N 1
ATOM 612 C CA . ARG A 1 84 ? -13.25 -8.719 -13.93 1 98.56 84 ARG A CA 1
ATOM 613 C C . ARG A 1 84 ? -13.477 -7.75 -12.773 1 98.56 84 ARG A C 1
ATOM 615 O O . ARG A 1 84 ? -12.781 -7.816 -11.758 1 98.56 84 ARG A O 1
ATOM 622 N N . GLN A 1 85 ? -14.484 -6.957 -12.844 1 98.5 85 GLN A N 1
ATOM 623 C CA . GLN A 1 85 ? -14.594 -5.754 -12.023 1 98.5 85 GLN A CA 1
ATOM 624 C C . GLN A 1 85 ? -15.055 -6.09 -10.609 1 98.5 85 GLN A C 1
ATOM 626 O O . GLN A 1 85 ? -15.953 -6.914 -10.422 1 98.5 85 GLN A O 1
ATOM 631 N N . VAL A 1 86 ? -14.406 -5.551 -9.625 1 98.62 86 VAL A N 1
ATOM 632 C CA . VAL A 1 86 ? -14.797 -5.539 -8.219 1 98.62 86 VAL A CA 1
ATOM 633 C C . VAL A 1 86 ? -14.805 -4.105 -7.695 1 98.62 86 VAL A C 1
ATOM 635 O O . VAL A 1 86 ? -14.367 -3.182 -8.383 1 98.62 86 VAL A O 1
ATOM 638 N N . ARG A 1 87 ? -15.336 -3.873 -6.504 1 97.88 87 ARG A N 1
ATOM 639 C CA . ARG A 1 87 ? -15.453 -2.518 -5.973 1 97.88 87 ARG A CA 1
ATOM 640 C C . ARG A 1 87 ? -14.117 -2.016 -5.449 1 97.88 87 ARG A C 1
ATOM 642 O O . ARG A 1 87 ? -13.773 -0.845 -5.625 1 97.88 87 ARG A O 1
ATOM 649 N N . ARG A 1 88 ? -13.406 -2.955 -4.859 1 97.56 88 ARG A N 1
ATOM 650 C CA . ARG A 1 88 ? -12.156 -2.588 -4.199 1 97.56 88 ARG A CA 1
ATOM 651 C C . ARG A 1 88 ? -11.07 -3.625 -4.469 1 97.56 88 ARG A C 1
ATOM 653 O O . ARG A 1 88 ? -11.344 -4.828 -4.492 1 97.56 88 ARG A O 1
ATOM 660 N N . SER A 1 89 ? -9.852 -3.143 -4.602 1 98.56 89 SER A N 1
ATOM 661 C CA . SER A 1 89 ? -8.719 -4.055 -4.77 1 98.56 89 SER A CA 1
ATOM 662 C C . SER A 1 89 ? -8.531 -4.93 -3.535 1 98.56 89 SER A C 1
ATOM 664 O O . SER A 1 89 ? -8.805 -4.496 -2.412 1 98.56 89 SER A O 1
ATOM 666 N N . SER A 1 90 ? -8.125 -6.129 -3.742 1 98.56 90 SER A N 1
ATOM 667 C CA . SER A 1 90 ? -7.695 -6.969 -2.629 1 98.56 90 SER A CA 1
ATOM 668 C C . SER A 1 90 ? -6.273 -6.629 -2.201 1 98.56 90 SER A C 1
ATOM 670 O O . SER A 1 90 ? -5.414 -6.352 -3.045 1 98.56 90 SER A O 1
ATOM 672 N N . LEU A 1 91 ? -6.07 -6.625 -0.91 1 97.81 91 LEU A N 1
ATOM 673 C CA . LEU A 1 91 ? -4.785 -6.246 -0.333 1 97.81 91 LEU A CA 1
ATOM 674 C C . LEU A 1 91 ? -4.277 -7.324 0.621 1 97.81 91 LEU A C 1
ATOM 676 O O . LEU A 1 91 ? -5.055 -7.895 1.39 1 97.81 91 LEU A O 1
ATOM 680 N N . SER A 1 92 ? -3 -7.652 0.506 1 95.62 92 SER A N 1
ATOM 681 C CA . SER A 1 92 ? -2.336 -8.539 1.459 1 95.62 92 SER A CA 1
ATOM 682 C C . SER A 1 92 ? -1.158 -7.836 2.133 1 95.62 92 SER A C 1
ATOM 684 O O . SER A 1 92 ? -0.294 -7.277 1.456 1 95.62 92 SER A O 1
ATOM 686 N N . PHE A 1 93 ? -1.161 -7.863 3.385 1 92.06 93 PHE A N 1
ATOM 687 C CA . PHE A 1 93 ? -0.029 -7.402 4.18 1 92.06 93 PHE A CA 1
ATOM 688 C C . PHE A 1 93 ? 0.794 -8.578 4.688 1 92.06 93 PHE A C 1
ATOM 690 O O . PHE A 1 93 ? 0.286 -9.43 5.426 1 92.06 93 PHE A O 1
ATOM 697 N N . ILE A 1 94 ? 2.027 -8.539 4.266 1 90.31 94 ILE A N 1
ATOM 698 C CA . ILE A 1 94 ? 2.893 -9.68 4.547 1 90.31 94 ILE A CA 1
ATOM 699 C C . ILE A 1 94 ? 4.012 -9.258 5.496 1 90.31 94 ILE A C 1
ATOM 701 O O . ILE A 1 94 ? 4.711 -8.273 5.242 1 90.31 94 ILE A O 1
ATOM 705 N N . MET A 1 95 ? 4.176 -9.984 6.594 1 87.38 95 MET A N 1
ATOM 706 C CA . MET A 1 95 ? 5.199 -9.742 7.609 1 87.38 95 MET A CA 1
ATOM 707 C C . MET A 1 95 ? 6.141 -10.93 7.73 1 87.38 95 MET A C 1
ATOM 709 O O . MET A 1 95 ? 5.941 -11.797 8.586 1 87.38 95 MET A O 1
ATOM 713 N N . PRO A 1 96 ? 7.148 -10.906 6.938 1 78.31 96 PRO A N 1
ATOM 714 C CA . PRO A 1 96 ? 8.109 -12 7.055 1 78.31 96 PRO A CA 1
ATOM 715 C C . PRO A 1 96 ? 8.797 -12.039 8.414 1 78.31 96 PRO A C 1
ATOM 717 O O . PRO A 1 96 ? 9.117 -10.984 8.977 1 78.31 96 PRO A O 1
ATOM 720 N N . ASN A 1 97 ? 8.867 -13.164 9 1 72.81 97 ASN A N 1
ATOM 721 C CA . ASN A 1 97 ? 9.516 -13.336 10.297 1 72.81 97 ASN A CA 1
ATOM 722 C C . ASN A 1 97 ? 10.273 -14.664 10.375 1 72.81 97 ASN A C 1
ATOM 724 O O . ASN A 1 97 ? 9.672 -15.711 10.633 1 72.81 97 ASN A O 1
ATOM 728 N N . HIS A 1 98 ? 11.617 -14.625 10.383 1 66.62 98 HIS A N 1
ATOM 729 C CA . HIS A 1 98 ? 12.516 -15.75 10.617 1 66.62 98 HIS A CA 1
ATOM 730 C C . HIS A 1 98 ? 12.07 -16.984 9.836 1 66.62 98 HIS A C 1
ATOM 732 O O . HIS A 1 98 ? 11.914 -18.062 10.406 1 66.62 98 HIS A O 1
ATOM 738 N N . GLY A 1 99 ? 11.844 -16.859 8.578 1 63.25 99 GLY A N 1
ATOM 739 C CA . GLY A 1 99 ? 11.5 -17.984 7.723 1 63.25 99 GLY A CA 1
ATOM 740 C C . GLY A 1 99 ? 10.008 -18.266 7.652 1 63.25 99 GLY A C 1
ATOM 741 O O . GLY A 1 99 ? 9.555 -19.047 6.824 1 63.25 99 GLY A O 1
ATOM 742 N N . LYS A 1 100 ? 9.289 -17.609 8.586 1 70.81 100 LYS A N 1
ATOM 743 C CA . LYS A 1 100 ? 7.832 -17.656 8.547 1 70.81 100 LYS A CA 1
ATOM 744 C C . LYS A 1 100 ? 7.246 -16.344 8.055 1 70.81 100 LYS A C 1
ATOM 746 O O . LYS A 1 100 ? 7.988 -15.398 7.746 1 70.81 100 LYS A O 1
ATOM 751 N N . ARG A 1 101 ? 5.879 -16.438 7.762 1 79.06 101 ARG A N 1
ATOM 752 C CA . ARG A 1 101 ? 5.273 -15.18 7.328 1 79.06 101 ARG A CA 1
ATOM 753 C C . ARG A 1 101 ? 3.84 -15.062 7.836 1 79.06 101 ARG A C 1
ATOM 755 O O . ARG A 1 101 ? 3.049 -16 7.699 1 79.06 101 ARG A O 1
ATOM 762 N N . ALA A 1 102 ? 3.623 -14.008 8.5 1 83.81 102 ALA A N 1
ATOM 763 C CA . ALA A 1 102 ? 2.252 -13.656 8.859 1 83.81 102 ALA A CA 1
ATOM 764 C C . ALA A 1 102 ? 1.6 -12.805 7.781 1 83.81 102 ALA A C 1
ATOM 766 O O . ALA A 1 102 ? 2.258 -11.953 7.172 1 83.81 102 ALA A O 1
ATOM 767 N N . ILE A 1 103 ? 0.316 -13.109 7.543 1 88.69 103 ILE A N 1
ATOM 768 C CA . ILE A 1 103 ? -0.365 -12.383 6.477 1 88.69 103 ILE A CA 1
ATOM 769 C C . ILE A 1 103 ? -1.71 -11.867 6.984 1 88.69 103 ILE A C 1
ATOM 771 O O . ILE A 1 103 ? -2.449 -12.594 7.652 1 88.69 103 ILE A O 1
ATOM 775 N N . VAL A 1 104 ? -2.002 -10.633 6.781 1 91.12 104 VAL A N 1
ATOM 776 C CA . VAL A 1 104 ? -3.334 -10.055 6.93 1 91.12 104 VAL A CA 1
ATOM 777 C C . VAL A 1 104 ? -3.891 -9.672 5.562 1 91.12 104 VAL A C 1
ATOM 779 O O . VAL A 1 104 ? -3.258 -8.922 4.812 1 91.12 104 VAL A O 1
ATOM 782 N N . ARG A 1 105 ? -5.098 -10.164 5.266 1 94.38 105 ARG A N 1
ATOM 783 C CA . ARG A 1 105 ? -5.617 -9.938 3.922 1 94.38 105 ARG A CA 1
ATOM 784 C C . ARG A 1 105 ? -6.992 -9.281 3.973 1 94.38 105 ARG A C 1
ATOM 786 O O . ARG A 1 105 ? -7.762 -9.508 4.906 1 94.38 105 ARG A O 1
ATOM 793 N N . ALA A 1 106 ? -7.238 -8.461 3.086 1 95.94 106 ALA A N 1
ATOM 794 C CA . ALA A 1 106 ? -8.555 -7.934 2.744 1 95.94 106 ALA A CA 1
ATOM 795 C C . ALA A 1 106 ? -8.914 -8.258 1.297 1 95.94 106 ALA A C 1
ATOM 797 O O . ALA A 1 106 ? -8.305 -7.734 0.364 1 95.94 106 ALA A O 1
ATOM 798 N N . ARG A 1 107 ? -9.938 -9.07 1.119 1 96.06 107 ARG A N 1
ATOM 799 C CA . ARG A 1 107 ? -10.25 -9.586 -0.211 1 96.06 107 ARG A CA 1
ATOM 800 C C . ARG A 1 107 ? -11.625 -9.102 -0.676 1 96.06 107 ARG A C 1
ATOM 802 O O . ARG A 1 107 ? -12.57 -9.062 0.109 1 96.06 107 ARG A O 1
ATOM 809 N N . ASP A 1 108 ? -11.711 -8.656 -1.867 1 97.88 108 ASP A N 1
ATOM 810 C CA . ASP A 1 108 ? -12.977 -8.43 -2.555 1 97.88 108 ASP A CA 1
ATOM 811 C C . ASP A 1 108 ? -13.117 -9.336 -3.771 1 97.88 108 ASP A C 1
ATOM 813 O O . ASP A 1 108 ? -12.391 -9.188 -4.754 1 97.88 108 ASP A O 1
ATOM 817 N N . ALA A 1 109 ? -13.977 -10.297 -3.678 1 96.75 109 ALA A N 1
ATOM 818 C CA . ALA A 1 109 ? -14.25 -11.219 -4.777 1 96.75 109 ALA A CA 1
ATOM 819 C C . ALA A 1 109 ? -15.703 -11.133 -5.223 1 96.75 109 ALA A C 1
ATOM 821 O O . ALA A 1 109 ? -16.25 -12.086 -5.789 1 96.75 109 ALA A O 1
ATOM 822 N N . ASP A 1 110 ? -16.359 -10.023 -4.758 1 97.88 110 ASP A N 1
ATOM 823 C CA . ASP A 1 110 ? -17.719 -9.758 -5.242 1 97.88 110 ASP A CA 1
ATOM 824 C C . ASP A 1 110 ? -17.688 -9.117 -6.629 1 97.88 110 ASP A C 1
ATOM 826 O O . ASP A 1 110 ? -17.641 -7.895 -6.75 1 97.88 110 ASP A O 1
ATOM 830 N N . TYR A 1 111 ? -17.812 -9.922 -7.59 1 98.19 111 TYR A N 1
ATOM 831 C CA . TYR A 1 111 ? -17.656 -9.469 -8.969 1 98.19 111 TYR A CA 1
ATOM 832 C C . TYR A 1 111 ? -18.891 -8.695 -9.43 1 98.19 111 TYR A C 1
ATOM 834 O O . TYR A 1 111 ? -20.016 -9.102 -9.148 1 98.19 111 TYR A O 1
ATOM 842 N N . LEU A 1 112 ? -18.703 -7.633 -10.156 1 98.19 112 LEU A N 1
ATOM 843 C CA . LEU A 1 112 ? -19.766 -6.73 -10.578 1 98.19 112 LEU A CA 1
ATOM 844 C C . LEU A 1 112 ? -20.203 -7.039 -12.008 1 98.19 112 LEU A C 1
ATOM 846 O O . LEU A 1 112 ? -21.203 -6.496 -12.492 1 98.19 112 LEU A O 1
ATOM 850 N N . ASN A 1 113 ? -19.469 -7.785 -12.758 1 97.88 113 ASN A N 1
ATOM 851 C CA . ASN A 1 113 ? -19.781 -8.203 -14.117 1 97.88 113 ASN A CA 1
ATOM 852 C C . ASN A 1 113 ? -19.391 -9.656 -14.359 1 97.88 113 ASN A C 1
ATOM 854 O O . ASN A 1 113 ? -18.734 -10.281 -13.523 1 97.88 113 ASN A O 1
ATOM 858 N N . ASP A 1 114 ? -19.797 -10.211 -15.484 1 97.69 114 ASP A N 1
ATOM 859 C CA . ASP A 1 114 ? -19.391 -11.539 -15.922 1 97.69 114 ASP A CA 1
ATOM 860 C C . ASP A 1 114 ? -17.906 -11.547 -16.297 1 97.69 114 ASP A C 1
ATOM 862 O O . ASP A 1 114 ? -17.312 -10.492 -16.516 1 97.69 114 ASP A O 1
ATOM 866 N N . PHE A 1 115 ? -17.344 -12.773 -16.234 1 98.06 115 PHE A N 1
ATOM 867 C CA . PHE A 1 115 ? -15.945 -12.852 -16.656 1 98.06 115 PHE A CA 1
ATOM 868 C C . PHE A 1 115 ? -15.82 -12.617 -18.156 1 98.06 115 PHE A C 1
ATOM 870 O O . PHE A 1 115 ? -16.75 -12.898 -18.906 1 98.06 115 PHE A O 1
ATOM 877 N N . PRO A 1 116 ? -14.672 -12.078 -18.641 1 97.31 116 PRO A N 1
ATOM 878 C CA . PRO A 1 116 ? -14.453 -11.82 -20.078 1 97.31 116 PRO A CA 1
ATOM 879 C C . PRO A 1 116 ? -14.484 -13.094 -20.906 1 97.31 116 PRO A C 1
ATOM 881 O O . PRO A 1 116 ? -13.977 -14.133 -20.484 1 97.31 116 PRO A O 1
ATOM 884 N N . ARG A 1 117 ? -15.07 -12.977 -22.062 1 97.38 117 ARG A N 1
ATOM 885 C CA . ARG A 1 117 ? -15.109 -14.094 -23 1 97.38 117 ARG A CA 1
ATOM 886 C C . ARG A 1 117 ? -14.047 -13.922 -24.094 1 97.38 117 ARG A C 1
ATOM 888 O O . ARG A 1 117 ? -14.164 -13.047 -24.953 1 97.38 117 ARG A O 1
ATOM 895 N N . LEU A 1 118 ? -13.117 -14.781 -24 1 97.19 118 LEU A N 1
ATOM 896 C CA . LEU A 1 118 ? -12.016 -14.766 -24.953 1 97.19 118 LEU A CA 1
ATOM 897 C C . LEU A 1 118 ? -12.078 -15.977 -25.859 1 97.19 118 LEU A C 1
ATOM 899 O O . LEU A 1 118 ? -12.562 -17.047 -25.469 1 97.19 118 LEU A O 1
ATOM 903 N N . ASP A 1 119 ? -11.578 -15.781 -27.078 1 96.56 119 ASP A N 1
ATOM 904 C CA . ASP A 1 119 ? -11.375 -16.906 -27.969 1 96.56 119 ASP A CA 1
ATOM 905 C C . ASP A 1 119 ? -10.133 -17.719 -27.578 1 96.56 119 ASP A C 1
ATOM 907 O O . ASP A 1 119 ? -9.023 -17.172 -27.547 1 96.56 119 ASP A O 1
ATOM 911 N N . VAL A 1 120 ? -10.336 -19.016 -27.359 1 96.75 120 VAL A N 1
ATOM 912 C CA . VAL A 1 120 ? -9.25 -19.812 -26.797 1 96.75 120 VAL A CA 1
ATOM 913 C C . VAL A 1 120 ? -8.367 -20.344 -27.938 1 96.75 120 VAL A C 1
ATOM 915 O O . VAL A 1 120 ? -7.273 -20.859 -27.688 1 96.75 120 VAL A O 1
ATOM 918 N N . SER A 1 121 ? -8.758 -20.312 -29.203 1 93.88 121 SER A N 1
ATOM 919 C CA . SER A 1 121 ? -8.117 -20.969 -30.344 1 93.88 121 SER A CA 1
ATOM 920 C C . SER A 1 121 ? -6.66 -20.547 -30.484 1 93.88 121 SER A C 1
ATOM 922 O O . SER A 1 121 ? -5.828 -21.297 -30.984 1 93.88 121 SER A O 1
ATOM 924 N N . GLY A 1 122 ? -6.27 -19.5 -29.984 1 93.56 122 GLY A N 1
ATOM 925 C CA . GLY A 1 122 ? -4.91 -19.016 -30.156 1 93.56 122 GLY A CA 1
ATOM 926 C C . GLY A 1 122 ? -3.994 -19.375 -29.016 1 93.56 122 GLY A C 1
ATOM 927 O O . GLY A 1 122 ? -2.771 -19.266 -29.125 1 93.56 122 GLY A O 1
ATOM 928 N N . TYR A 1 123 ? -4.52 -19.953 -27.969 1 97.56 123 TYR A N 1
ATOM 929 C CA . TYR A 1 123 ? -3.713 -20.266 -26.797 1 97.56 123 TYR A CA 1
ATOM 930 C C . TYR A 1 123 ? -3.107 -21.656 -26.906 1 97.56 123 TYR A C 1
ATOM 932 O O . TYR A 1 123 ? -3.625 -22.516 -27.625 1 97.56 123 TYR A O 1
ATOM 940 N N . ARG A 1 124 ? -2.027 -21.828 -26.188 1 98.25 124 ARG A N 1
ATOM 941 C CA . ARG A 1 124 ? -1.37 -23.125 -26.109 1 98.25 124 ARG A CA 1
ATOM 942 C C . ARG A 1 124 ? -1.297 -23.625 -24.672 1 98.25 124 ARG A C 1
ATOM 944 O O . ARG A 1 124 ? -1.019 -24.797 -24.422 1 98.25 124 ARG A O 1
ATOM 951 N N . ALA A 1 125 ? -1.616 -22.75 -23.766 1 98.69 125 ALA A N 1
ATOM 952 C CA . ALA A 1 125 ? -1.63 -23.125 -22.359 1 98.69 125 ALA A CA 1
ATOM 953 C C . ALA A 1 125 ? -2.629 -22.281 -21.562 1 98.69 125 ALA A C 1
ATOM 955 O O . ALA A 1 125 ? -2.762 -21.078 -21.812 1 98.69 125 ALA A O 1
ATOM 956 N N . LEU A 1 126 ? -3.328 -22.891 -20.625 1 98.88 126 LEU A N 1
ATOM 957 C CA . LEU A 1 126 ? -4.184 -22.281 -19.609 1 98.88 126 LEU A CA 1
ATOM 958 C C . LEU A 1 126 ? -3.682 -22.594 -18.203 1 98.88 126 LEU A C 1
ATOM 960 O O . LEU A 1 126 ? -3.428 -23.75 -17.875 1 98.88 126 LEU A O 1
ATOM 964 N N . HIS A 1 127 ? -3.494 -21.594 -17.406 1 98.94 127 HIS A N 1
ATOM 965 C CA . HIS A 1 127 ? -3.125 -21.797 -16.016 1 98.94 127 HIS A CA 1
ATOM 966 C C . HIS A 1 127 ? -4.137 -21.156 -15.078 1 98.94 127 HIS A C 1
ATOM 968 O O . HIS A 1 127 ? -4.504 -19.984 -15.258 1 98.94 127 HIS A O 1
ATOM 974 N N . LEU A 1 128 ? -4.535 -21.938 -14.031 1 98.81 128 LEU A N 1
ATOM 975 C CA . LEU A 1 128 ? -5.586 -21.531 -13.102 1 98.81 128 LEU A CA 1
ATOM 976 C C . LEU A 1 128 ? -5.109 -21.641 -11.664 1 98.81 128 LEU A C 1
ATOM 978 O O . LEU A 1 128 ? -4.227 -22.453 -11.359 1 98.81 128 LEU A O 1
ATOM 982 N N . ASP A 1 129 ? -5.719 -20.844 -10.805 1 98.25 129 ASP A N 1
ATOM 983 C CA . ASP A 1 129 ? -5.438 -21.016 -9.375 1 98.25 129 ASP A CA 1
ATOM 984 C C . ASP A 1 129 ? -6.703 -21.391 -8.609 1 98.25 129 ASP A C 1
ATOM 986 O O . ASP A 1 129 ? -6.695 -21.438 -7.375 1 98.25 129 ASP A O 1
ATOM 990 N N . GLY A 1 130 ? -7.727 -21.609 -9.328 1 96.06 130 GLY A N 1
ATOM 991 C CA . GLY A 1 130 ? -8.977 -22.062 -8.734 1 96.06 130 GLY A CA 1
ATOM 992 C C . GLY A 1 130 ? -9.891 -20.922 -8.328 1 96.06 130 GLY A C 1
ATOM 993 O O . GLY A 1 130 ? -11.055 -21.141 -7.996 1 96.06 130 GLY A O 1
ATOM 994 N N . HIS A 1 131 ? -9.422 -19.75 -8.266 1 97.12 131 HIS A N 1
ATOM 995 C CA . HIS A 1 131 ? -10.305 -18.594 -8.062 1 97.12 131 HIS A CA 1
ATOM 996 C C . HIS A 1 131 ? -11.164 -18.344 -9.289 1 97.12 131 HIS A C 1
ATOM 998 O O . HIS A 1 131 ? -10.961 -18.953 -10.336 1 97.12 131 HIS A O 1
ATOM 1004 N N . GLN A 1 132 ? -12.219 -17.5 -9.094 1 97.56 132 GLN A N 1
ATOM 1005 C CA . GLN A 1 132 ? -13.203 -17.312 -10.156 1 97.56 132 GLN A CA 1
ATOM 1006 C C . GLN A 1 132 ? -13.68 -18.656 -10.703 1 97.56 132 GLN A C 1
ATOM 1008 O O . GLN A 1 132 ? -13.523 -18.953 -11.891 1 97.56 132 GLN A O 1
ATOM 1013 N N . PRO A 1 133 ? -14.32 -19.406 -9.828 1 97.44 133 PRO A N 1
ATOM 1014 C CA . PRO A 1 133 ? -14.594 -20.812 -10.164 1 97.44 133 PRO A CA 1
ATOM 1015 C C . PRO A 1 133 ? -15.406 -20.953 -11.445 1 97.44 133 PRO A C 1
ATOM 1017 O O . PRO A 1 133 ? -15.227 -21.922 -12.188 1 97.44 133 PRO A O 1
ATOM 1020 N N . ASP A 1 134 ? -16.25 -20 -11.727 1 97.81 134 ASP A N 1
ATOM 1021 C CA . ASP A 1 134 ? -17.062 -20.047 -12.945 1 97.81 134 ASP A CA 1
ATOM 1022 C C . ASP A 1 134 ? -16.188 -19.859 -14.18 1 97.81 134 ASP A C 1
ATOM 1024 O O . ASP A 1 134 ? -16.25 -20.656 -15.117 1 97.81 134 ASP A O 1
ATOM 1028 N N . ALA A 1 135 ? -15.352 -18.891 -14.195 1 98.38 135 ALA A N 1
ATOM 1029 C CA . ALA A 1 135 ? -14.43 -18.656 -15.305 1 98.38 135 ALA A CA 1
ATOM 1030 C C . ALA A 1 135 ? -13.438 -19.797 -15.461 1 98.38 135 ALA A C 1
ATOM 1032 O O . ALA A 1 135 ? -13.18 -20.25 -16.578 1 98.38 135 ALA A O 1
ATOM 1033 N N . ALA A 1 136 ? -12.938 -20.234 -14.32 1 98.44 136 ALA A N 1
ATOM 1034 C CA . ALA A 1 136 ? -11.953 -21.312 -14.328 1 98.44 136 ALA A CA 1
ATOM 1035 C C . ALA A 1 136 ? -12.523 -22.562 -15 1 98.44 136 ALA A C 1
ATOM 1037 O O . ALA A 1 136 ? -11.883 -23.156 -15.875 1 98.44 136 ALA A O 1
ATOM 1038 N N . LEU A 1 137 ? -13.695 -22.922 -14.578 1 98.38 137 LEU A N 1
ATOM 1039 C CA . LEU A 1 137 ? -14.312 -24.125 -15.117 1 98.38 137 LEU A CA 1
ATOM 1040 C C . LEU A 1 137 ? -14.633 -23.953 -16.594 1 98.38 137 LEU A C 1
ATOM 1042 O O . LEU A 1 137 ? -14.391 -24.875 -17.406 1 98.38 137 LEU A O 1
ATOM 1046 N N . HIS A 1 138 ? -15.156 -22.797 -16.984 1 98.56 138 HIS A N 1
ATOM 1047 C CA . HIS A 1 138 ? -15.492 -22.5 -18.375 1 98.56 138 HIS A CA 1
ATOM 1048 C C . HIS A 1 138 ? -14.273 -22.672 -19.281 1 98.56 138 HIS A C 1
ATOM 1050 O O . HIS A 1 138 ? -14.328 -23.391 -20.281 1 98.56 138 HIS A O 1
ATOM 1056 N N . TYR A 1 139 ? -13.18 -22.125 -18.938 1 98.75 139 TYR A N 1
ATOM 1057 C CA . TYR A 1 139 ? -12 -22.109 -19.797 1 98.75 139 TYR A CA 1
ATOM 1058 C C . TYR A 1 139 ? -11.258 -23.438 -19.734 1 98.75 139 TYR A C 1
ATOM 1060 O O . TYR A 1 139 ? -10.672 -23.891 -20.719 1 98.75 139 TYR A O 1
ATOM 1068 N N . ALA A 1 140 ? -11.305 -24.062 -18.516 1 98.69 140 ALA A N 1
ATOM 1069 C CA . ALA A 1 140 ? -10.695 -25.391 -18.422 1 98.69 140 ALA A CA 1
ATOM 1070 C C . ALA A 1 140 ? -11.352 -26.359 -19.375 1 98.69 140 ALA A C 1
ATOM 1072 O O . ALA A 1 140 ? -10.664 -27.109 -20.078 1 98.69 140 ALA A O 1
ATOM 1073 N N . ARG A 1 141 ? -12.648 -26.344 -19.438 1 98.44 141 ARG A N 1
ATOM 1074 C CA . ARG A 1 141 ? -13.391 -27.219 -20.328 1 98.44 141 ARG A CA 1
ATOM 1075 C C . ARG A 1 141 ? -13.062 -26.922 -21.797 1 98.44 141 ARG A C 1
ATOM 1077 O O . ARG A 1 141 ? -12.75 -27.828 -22.562 1 98.44 141 ARG A O 1
ATOM 1084 N N . ALA A 1 142 ? -13.141 -25.672 -22.125 1 98.56 142 ALA A N 1
ATOM 1085 C CA . ALA A 1 142 ? -12.922 -25.25 -23.5 1 98.56 142 ALA A CA 1
ATOM 1086 C C . ALA A 1 142 ? -11.508 -25.609 -23.969 1 98.56 142 ALA A C 1
ATOM 1088 O O . ALA A 1 142 ? -11.32 -26.109 -25.078 1 98.56 142 ALA A O 1
ATOM 1089 N N . CYS A 1 143 ? -10.539 -25.344 -23.141 1 98.56 143 CYS A N 1
ATOM 1090 C CA . CYS A 1 143 ? -9.148 -25.594 -23.5 1 98.56 143 CYS A CA 1
ATOM 1091 C C . CYS A 1 143 ? -8.867 -27.094 -23.609 1 98.56 143 CYS A C 1
ATOM 1093 O O . CYS A 1 143 ? -8.195 -27.531 -24.547 1 98.56 143 CYS A O 1
ATOM 1095 N N . ARG A 1 144 ? -9.391 -27.812 -22.672 1 97.62 144 ARG A N 1
ATOM 1096 C CA . ARG A 1 144 ? -9.211 -29.266 -22.734 1 97.62 144 ARG A CA 1
ATOM 1097 C C . ARG A 1 144 ? -9.781 -29.828 -24.016 1 97.62 144 ARG A C 1
ATOM 1099 O O . ARG A 1 144 ? -9.133 -30.641 -24.688 1 97.62 144 ARG A O 1
ATOM 1106 N N . GLN A 1 145 ? -10.914 -29.422 -24.375 1 97.25 145 GLN A N 1
ATOM 1107 C CA . GLN A 1 145 ? -11.578 -29.875 -25.578 1 97.25 145 GLN A CA 1
ATOM 1108 C C . GLN A 1 145 ? -10.773 -29.5 -26.828 1 97.25 145 GLN A C 1
ATOM 1110 O O . GLN A 1 145 ? -10.758 -30.234 -27.812 1 97.25 145 GLN A O 1
ATOM 1115 N N . ALA A 1 146 ? -10.125 -28.438 -26.766 1 97.75 146 ALA A N 1
ATOM 1116 C CA . ALA A 1 146 ? -9.367 -27.922 -27.906 1 97.75 146 ALA A CA 1
ATOM 1117 C C . ALA A 1 146 ? -7.957 -28.484 -27.938 1 97.75 146 ALA A C 1
ATOM 1119 O O . ALA A 1 146 ? -7.172 -28.188 -28.844 1 97.75 146 ALA A O 1
ATOM 1120 N N . GLY A 1 147 ? -7.547 -29.266 -26.953 1 97.19 147 GLY A N 1
ATOM 1121 C CA . GLY A 1 147 ? -6.223 -29.859 -26.891 1 97.19 147 GLY A CA 1
ATOM 1122 C C . GLY A 1 147 ? -5.168 -28.922 -26.344 1 97.19 147 GLY A C 1
ATOM 1123 O O . GLY A 1 147 ? -3.969 -29.172 -26.5 1 97.19 147 GLY A O 1
ATOM 1124 N N . ILE A 1 148 ? -5.637 -27.828 -25.766 1 98.12 148 ILE A N 1
ATOM 1125 C CA . ILE A 1 148 ? -4.746 -26.859 -25.141 1 98.12 148 ILE A CA 1
ATOM 1126 C C . ILE A 1 148 ? -4.363 -27.344 -23.75 1 98.12 148 ILE A C 1
ATOM 1128 O O . ILE A 1 148 ? -5.211 -27.844 -23 1 98.12 148 ILE A O 1
ATOM 1132 N N . LEU A 1 149 ? -3.096 -27.219 -23.359 1 98.5 149 LEU A N 1
ATOM 1133 C CA . LEU A 1 149 ? -2.645 -27.656 -22.047 1 98.5 149 LEU A CA 1
ATOM 1134 C C . LEU A 1 149 ? -3.359 -26.891 -20.938 1 98.5 149 LEU A C 1
ATOM 1136 O O . LEU A 1 149 ? -3.398 -25.656 -20.953 1 98.5 149 LEU A O 1
ATOM 1140 N N . THR A 1 150 ? -3.926 -27.609 -19.984 1 98.88 150 THR A N 1
ATOM 1141 C CA . THR A 1 150 ? -4.551 -27 -18.828 1 98.88 150 THR A CA 1
ATOM 1142 C C . THR A 1 150 ? -3.744 -27.297 -17.562 1 98.88 150 THR A C 1
ATOM 1144 O O . THR A 1 150 ? -3.311 -28.422 -17.344 1 98.88 150 THR A O 1
ATOM 1147 N N . SER A 1 151 ? -3.494 -26.25 -16.797 1 98.88 151 SER A N 1
ATOM 1148 C CA . SER A 1 151 ? -2.674 -26.359 -15.586 1 98.88 151 SER A CA 1
ATOM 1149 C C . SER A 1 151 ? -3.363 -25.703 -14.391 1 98.88 151 SER A C 1
ATOM 1151 O O . SER A 1 151 ? -4.074 -24.719 -14.539 1 98.88 151 SER A O 1
ATOM 1153 N N . LEU A 1 152 ? -3.127 -26.266 -13.117 1 98.81 152 LEU A N 1
ATOM 1154 C CA . LEU A 1 152 ? -3.766 -25.781 -11.906 1 98.81 152 LEU A CA 1
ATOM 1155 C C . LEU A 1 152 ? -2.75 -25.641 -10.773 1 98.81 152 LEU A C 1
ATOM 1157 O O . LEU A 1 152 ? -2.002 -26.578 -10.484 1 98.81 152 LEU A O 1
ATOM 1161 N N . ASP A 1 153 ? -2.701 -24.484 -10.25 1 98.69 153 ASP A N 1
ATOM 1162 C CA . ASP A 1 153 ? -2.119 -24.266 -8.93 1 98.69 153 ASP A CA 1
ATOM 1163 C C . ASP A 1 153 ? -3.119 -24.625 -7.828 1 98.69 153 ASP A C 1
ATOM 1165 O O . ASP A 1 153 ? -3.973 -23.797 -7.477 1 98.69 153 ASP A O 1
ATOM 1169 N N . GLY A 1 154 ? -2.963 -25.812 -7.281 1 97.56 154 GLY A N 1
ATOM 1170 C CA . GLY A 1 154 ? -3.855 -26.266 -6.223 1 97.56 154 GLY A CA 1
ATOM 1171 C C . GLY A 1 154 ? -3.373 -25.891 -4.836 1 97.56 154 GLY A C 1
ATOM 1172 O O . GLY A 1 154 ? -3.07 -26.766 -4.02 1 97.56 154 GLY A O 1
ATOM 1173 N N . GLY A 1 155 ? -3.393 -24.672 -4.59 1 93.62 155 GLY A N 1
ATOM 1174 C CA . GLY A 1 155 ? -2.971 -24.203 -3.281 1 93.62 155 GLY A CA 1
ATOM 1175 C C . GLY A 1 155 ? -3.916 -24.609 -2.166 1 93.62 155 GLY A C 1
ATOM 1176 O O . GLY A 1 155 ? -3.541 -24.594 -0.992 1 93.62 155 GLY A O 1
ATOM 1177 N N . GLY A 1 156 ? -5.094 -24.938 -2.426 1 93.12 156 GLY A N 1
ATOM 1178 C CA . GLY A 1 156 ? -6.145 -25.375 -1.521 1 93.12 156 GLY A CA 1
ATOM 1179 C C . GLY A 1 156 ? -7.422 -25.766 -2.236 1 93.12 156 GLY A C 1
ATOM 1180 O O . GLY A 1 156 ? -7.531 -25.609 -3.453 1 93.12 156 GLY A O 1
ATOM 1181 N N . VAL A 1 157 ? -8.258 -26.328 -1.359 1 93.94 157 VAL A N 1
ATOM 1182 C CA . VAL A 1 157 ? -9.555 -26.703 -1.912 1 93.94 157 VAL A CA 1
ATOM 1183 C C . VAL A 1 157 ? -10.438 -25.469 -2.035 1 93.94 157 VAL A C 1
ATOM 1185 O O . VAL A 1 157 ? -10.484 -24.625 -1.127 1 93.94 157 VAL A O 1
ATOM 1188 N N . ARG A 1 158 ? -11.016 -25.328 -3.244 1 93.12 158 ARG A N 1
ATOM 1189 C CA . ARG A 1 158 ? -11.953 -24.234 -3.51 1 93.12 158 ARG A CA 1
ATOM 1190 C C . ARG A 1 158 ? -13.273 -24.781 -4.059 1 93.12 158 ARG A C 1
ATOM 1192 O O . ARG A 1 158 ? -13.461 -25.984 -4.148 1 93.12 158 ARG A O 1
ATOM 1199 N N . GLU A 1 159 ? -14.109 -23.75 -4.363 1 87.25 159 GLU A N 1
ATOM 1200 C CA . GLU A 1 159 ? -15.367 -24.141 -4.98 1 87.25 159 GLU A CA 1
ATOM 1201 C C . GLU A 1 159 ? -15.133 -24.891 -6.293 1 87.25 159 GLU A C 1
ATOM 1203 O O . GLU A 1 159 ? -14.32 -24.469 -7.117 1 87.25 159 GLU A O 1
ATOM 1208 N N . ASN A 1 160 ? -15.633 -26.047 -6.512 1 91.19 160 ASN A N 1
ATOM 1209 C CA . ASN A 1 160 ? -15.664 -26.875 -7.711 1 91.19 160 ASN A CA 1
ATOM 1210 C C . ASN A 1 160 ? -14.297 -27.484 -8.016 1 91.19 160 ASN A C 1
ATOM 1212 O O . ASN A 1 160 ? -14 -27.812 -9.164 1 91.19 160 ASN A O 1
ATOM 1216 N N . THR A 1 161 ? -13.477 -27.516 -7.012 1 95.81 161 THR A N 1
ATOM 1217 C CA . THR A 1 161 ? -12.125 -28.031 -7.227 1 95.81 161 THR A CA 1
ATOM 1218 C C . THR A 1 161 ? -12.172 -29.422 -7.84 1 95.81 161 THR A C 1
ATOM 1220 O O . THR A 1 161 ? -11.445 -29.719 -8.789 1 95.81 161 THR A O 1
ATOM 1223 N N . ASP A 1 162 ? -13.07 -30.25 -7.301 1 96.56 162 ASP A N 1
ATOM 1224 C CA . ASP A 1 162 ? -13.156 -31.625 -7.777 1 96.56 162 ASP A CA 1
ATOM 1225 C C . ASP A 1 162 ? -13.531 -31.672 -9.258 1 96.56 162 ASP A C 1
ATOM 1227 O O . ASP A 1 162 ? -12.906 -32.375 -10.039 1 96.56 162 ASP A O 1
ATOM 1231 N N . GLU A 1 163 ? -14.523 -30.953 -9.648 1 97.81 163 GLU A N 1
ATOM 1232 C CA . GLU A 1 163 ? -14.945 -30.875 -11.047 1 97.81 163 GLU A CA 1
ATOM 1233 C C . GLU A 1 163 ? -13.844 -30.266 -11.922 1 97.81 163 GLU A C 1
ATOM 1235 O O . GLU A 1 163 ? -13.594 -30.734 -13.031 1 97.81 163 GLU A O 1
ATOM 1240 N N . LEU A 1 164 ? -13.234 -29.25 -11.43 1 98.38 164 LEU A N 1
ATOM 1241 C CA . LEU A 1 164 ? -12.172 -28.562 -12.156 1 98.38 164 LEU A CA 1
ATOM 1242 C C . LEU A 1 164 ? -11.039 -29.516 -12.492 1 98.38 164 LEU A C 1
ATOM 1244 O O . LEU A 1 164 ? -10.523 -29.516 -13.609 1 98.38 164 LEU A O 1
ATOM 1248 N N . LEU A 1 165 ? -10.703 -30.391 -11.562 1 98.44 165 LEU A N 1
ATOM 1249 C CA . LEU A 1 165 ? -9.586 -31.312 -11.719 1 98.44 165 LEU A CA 1
ATOM 1250 C C . LEU A 1 165 ? -9.812 -32.25 -12.891 1 98.44 165 LEU A C 1
ATOM 1252 O O . LEU A 1 165 ? -8.852 -32.719 -13.523 1 98.44 165 LEU A O 1
ATOM 1256 N N . ARG A 1 166 ? -10.992 -32.5 -13.273 1 98.38 166 ARG A N 1
ATOM 1257 C CA . ARG A 1 166 ? -11.328 -33.406 -14.352 1 98.38 166 ARG A CA 1
ATOM 1258 C C . ARG A 1 166 ? -10.992 -32.812 -15.711 1 98.38 166 ARG A C 1
ATOM 1260 O O . ARG A 1 166 ? -10.977 -33.5 -16.719 1 98.38 166 ARG A O 1
ATOM 1267 N N . HIS A 1 167 ? -10.719 -31.547 -15.711 1 98.69 167 HIS A N 1
ATOM 1268 C CA . HIS A 1 167 ? -10.375 -30.844 -16.938 1 98.69 167 HIS A CA 1
ATOM 1269 C C . HIS A 1 167 ? -8.945 -30.312 -16.891 1 98.69 167 HIS A C 1
ATOM 1271 O O . HIS A 1 167 ? -8.586 -29.422 -17.656 1 98.69 167 HIS A O 1
ATOM 1277 N N . ILE A 1 168 ? -8.156 -30.844 -16.016 1 98.81 168 ILE A N 1
ATOM 1278 C CA . ILE A 1 168 ? -6.797 -30.344 -15.805 1 98.81 168 ILE A CA 1
ATOM 1279 C C . ILE A 1 168 ? -5.793 -31.406 -16.266 1 98.81 168 ILE A C 1
ATOM 1281 O O . ILE A 1 168 ? -5.922 -32.594 -15.938 1 98.81 168 ILE A O 1
ATOM 1285 N N . ASP A 1 169 ? -4.785 -30.984 -17.047 1 98.81 169 ASP A N 1
ATOM 1286 C CA . ASP A 1 169 ? -3.707 -31.859 -17.484 1 98.81 169 ASP A CA 1
ATOM 1287 C C . ASP A 1 169 ? -2.592 -31.938 -16.453 1 98.81 169 ASP A C 1
ATOM 1289 O O . ASP A 1 169 ? -2.086 -33 -16.141 1 98.81 169 ASP A O 1
ATOM 1293 N N . VAL A 1 170 ? -2.148 -30.766 -15.945 1 98.88 170 VAL A N 1
ATOM 1294 C CA . VAL A 1 170 ? -1.053 -30.656 -14.984 1 98.88 170 VAL A CA 1
ATOM 1295 C C . VAL A 1 170 ? -1.56 -30.016 -13.695 1 98.88 170 VAL A C 1
ATOM 1297 O O . VAL A 1 170 ? -1.976 -28.859 -13.688 1 98.88 170 VAL A O 1
ATOM 1300 N N . ALA A 1 171 ? -1.535 -30.75 -12.578 1 98.88 171 ALA A N 1
ATOM 1301 C CA . ALA A 1 171 ? -1.963 -30.219 -11.281 1 98.88 171 ALA A CA 1
ATOM 1302 C C . ALA A 1 171 ? -0.814 -30.25 -10.273 1 98.88 171 ALA A C 1
ATOM 1304 O O . ALA A 1 171 ? -0.275 -31.312 -9.961 1 98.88 171 ALA A O 1
ATOM 1305 N N . VAL A 1 172 ? -0.398 -29.109 -9.883 1 98.81 172 VAL A N 1
ATOM 1306 C CA . VAL A 1 172 ? 0.594 -28.969 -8.82 1 98.81 172 VAL A CA 1
ATOM 1307 C C . VAL A 1 172 ? -0.07 -28.422 -7.562 1 98.81 172 VAL A C 1
ATOM 1309 O O . VAL A 1 172 ? -0.509 -27.266 -7.539 1 98.81 172 VAL A O 1
ATOM 1312 N N . CYS A 1 173 ? -0.113 -29.219 -6.5 1 98.5 173 CYS A N 1
ATOM 1313 C CA . CYS A 1 173 ? -0.891 -28.906 -5.309 1 98.5 173 CYS A CA 1
ATOM 1314 C C . CYS A 1 173 ? 0.015 -28.734 -4.094 1 98.5 173 CYS A C 1
ATOM 1316 O O . CYS A 1 173 ? 1.087 -29.344 -4.027 1 98.5 173 CYS A O 1
ATOM 1318 N N . ALA A 1 174 ? -0.481 -27.938 -3.193 1 96.19 174 ALA A N 1
ATOM 1319 C CA . ALA A 1 174 ? 0.255 -27.719 -1.95 1 96.19 174 ALA A CA 1
ATOM 1320 C C . ALA A 1 174 ? -0.139 -28.75 -0.894 1 96.19 174 ALA A C 1
ATOM 1322 O O . ALA A 1 174 ? -1.202 -29.359 -0.987 1 96.19 174 ALA A O 1
ATOM 1323 N N . GLU A 1 175 ? 0.688 -28.828 0.12 1 94.69 175 GLU A N 1
ATOM 1324 C CA . GLU A 1 175 ? 0.41 -29.703 1.253 1 94.69 175 GLU A CA 1
ATOM 1325 C C . GLU A 1 175 ? -0.909 -29.328 1.926 1 94.69 175 GLU A C 1
ATOM 1327 O O . GLU A 1 175 ? -1.595 -30.203 2.475 1 94.69 175 GLU A O 1
ATOM 1332 N N . ARG A 1 176 ? -1.241 -28.125 1.864 1 92.19 176 ARG A N 1
ATOM 1333 C CA . ARG A 1 176 ? -2.486 -27.656 2.457 1 92.19 176 ARG A CA 1
ATOM 1334 C C . ARG A 1 176 ? -3.686 -28.406 1.892 1 92.19 176 ARG A C 1
ATOM 1336 O O . ARG A 1 176 ? -4.656 -28.656 2.607 1 92.19 176 ARG A O 1
ATOM 1343 N N . MET A 1 177 ? -3.639 -28.672 0.647 1 95.62 177 MET A N 1
ATOM 1344 C CA . MET A 1 177 ? -4.734 -29.406 0.025 1 95.62 177 MET A CA 1
ATOM 1345 C C . MET A 1 177 ? -4.82 -30.828 0.583 1 95.62 177 MET A C 1
ATOM 1347 O O . MET A 1 177 ? -5.914 -31.359 0.759 1 95.62 177 MET A O 1
ATOM 1351 N N . CYS A 1 178 ? -3.656 -31.438 0.819 1 96.75 178 CYS A N 1
ATOM 1352 C CA . CYS A 1 178 ? -3.641 -32.75 1.479 1 96.75 178 CYS A CA 1
ATOM 1353 C C . CYS A 1 178 ? -4.367 -32.688 2.818 1 96.75 178 CYS A C 1
ATOM 1355 O O . CYS A 1 178 ? -5.211 -33.531 3.109 1 96.75 178 CYS A O 1
ATOM 1357 N N . GLU A 1 179 ? -4.02 -31.625 3.549 1 95.88 179 GLU A N 1
ATOM 1358 C CA . GLU A 1 179 ? -4.633 -31.438 4.859 1 95.88 179 GLU A CA 1
ATOM 1359 C C . GLU A 1 179 ? -6.145 -31.266 4.742 1 95.88 179 GLU A C 1
ATOM 1361 O O . GLU A 1 179 ? -6.902 -31.875 5.492 1 95.88 179 GLU A O 1
ATOM 1366 N N . GLN A 1 180 ? -6.566 -30.531 3.805 1 96.06 180 GLN A N 1
ATOM 1367 C CA . GLN A 1 180 ? -7.98 -30.203 3.645 1 96.06 180 GLN A CA 1
ATOM 1368 C C . GLN A 1 180 ? -8.781 -31.422 3.197 1 96.06 180 GLN A C 1
ATOM 1370 O O . GLN A 1 180 ? -9.969 -31.531 3.512 1 96.06 180 GLN A O 1
ATOM 1375 N N . LEU A 1 181 ? -8.141 -32.312 2.494 1 97 181 LEU A N 1
ATOM 1376 C CA . LEU A 1 181 ? -8.828 -33.469 1.957 1 97 181 LEU A CA 1
ATOM 1377 C C . LEU A 1 181 ? -8.555 -34.719 2.809 1 97 181 LEU A C 1
ATOM 1379 O O . LEU A 1 181 ? -9.023 -35.812 2.492 1 97 181 LEU A O 1
ATOM 1383 N N . ASP A 1 182 ? -7.77 -34.562 3.881 1 97.44 182 ASP A N 1
ATOM 1384 C CA . ASP A 1 182 ? -7.359 -35.656 4.762 1 97.44 182 ASP A CA 1
ATOM 1385 C C . ASP A 1 182 ? -6.68 -36.75 3.977 1 97.44 182 ASP A C 1
ATOM 1387 O O . ASP A 1 182 ? -7.078 -37.938 4.074 1 97.44 182 ASP A O 1
ATOM 1391 N N . LEU A 1 183 ? -5.719 -36.312 3.141 1 98.31 183 LEU A N 1
ATOM 1392 C CA . LEU A 1 183 ? -4.938 -37.25 2.334 1 98.31 183 LEU A CA 1
ATOM 1393 C C . LEU A 1 183 ? -3.445 -37.062 2.58 1 98.31 183 LEU A C 1
ATOM 1395 O O . LEU A 1 183 ? -3.004 -35.969 2.924 1 98.31 183 LEU A O 1
ATOM 1399 N N . SER A 1 184 ? -2.717 -38.156 2.461 1 98.19 184 SER A N 1
ATOM 1400 C CA . SER A 1 184 ? -1.266 -38.031 2.355 1 98.19 184 SER A CA 1
ATOM 1401 C C . SER A 1 184 ? -0.856 -37.469 0.995 1 98.19 184 SER A C 1
ATOM 1403 O O . SER A 1 184 ? -1.668 -37.438 0.068 1 98.19 184 SER A O 1
ATOM 1405 N N . PRO A 1 185 ? 0.383 -37.094 0.854 1 98.38 185 PRO A N 1
ATOM 1406 C CA . PRO A 1 185 ? 0.85 -36.688 -0.465 1 98.38 185 PRO A CA 1
ATOM 1407 C C . PRO A 1 185 ? 0.653 -37.75 -1.539 1 98.38 185 PRO A C 1
ATOM 1409 O O . PRO A 1 185 ? 0.212 -37.438 -2.648 1 98.38 185 PRO A O 1
ATOM 1412 N N . HIS A 1 186 ? 0.92 -38.969 -1.186 1 98.5 186 HIS A N 1
ATOM 1413 C CA . HIS A 1 186 ? 0.697 -40.062 -2.127 1 98.5 186 HIS A CA 1
ATOM 1414 C C . HIS A 1 186 ? -0.786 -40.219 -2.443 1 98.5 186 HIS A C 1
ATOM 1416 O O . HIS A 1 186 ? -1.154 -40.5 -3.588 1 98.5 186 HIS A O 1
ATOM 1422 N N . GLY A 1 187 ? -1.544 -40.062 -1.408 1 98.56 187 GLY A N 1
ATOM 1423 C CA . GLY A 1 187 ? -2.982 -40.125 -1.607 1 98.56 187 GLY A CA 1
ATOM 1424 C C . GLY A 1 187 ? -3.51 -39.062 -2.549 1 98.56 187 GLY A C 1
ATOM 1425 O O . GLY A 1 187 ? -4.395 -39.312 -3.363 1 98.56 187 GLY A O 1
ATOM 1426 N N . LEU A 1 188 ? -3.016 -37.875 -2.459 1 98.62 188 LEU A N 1
ATOM 1427 C CA . LEU A 1 188 ? -3.428 -36.781 -3.348 1 98.62 188 LEU A CA 1
ATOM 1428 C C . LEU A 1 188 ? -2.984 -37.062 -4.781 1 98.62 188 LEU A C 1
ATOM 1430 O O . LEU A 1 188 ? -3.738 -36.844 -5.727 1 98.62 188 LEU A O 1
ATOM 1434 N N . LEU A 1 189 ? -1.771 -37.625 -4.953 1 98.75 189 LEU A N 1
ATOM 1435 C CA . LEU A 1 189 ? -1.331 -38 -6.293 1 98.75 189 LEU A CA 1
ATOM 1436 C C . LEU A 1 189 ? -2.281 -39 -6.922 1 98.75 189 LEU A C 1
ATOM 1438 O O . LEU A 1 189 ? -2.605 -38.906 -8.109 1 98.75 189 LEU A O 1
ATOM 1442 N N . ASP A 1 190 ? -2.727 -39.969 -6.102 1 98.62 190 ASP A N 1
ATOM 1443 C CA . ASP A 1 190 ? -3.674 -40.969 -6.594 1 98.62 190 ASP A CA 1
ATOM 1444 C C . ASP A 1 190 ? -4.984 -40.312 -7.027 1 98.62 190 ASP A C 1
ATOM 1446 O O . ASP A 1 190 ? -5.555 -40.688 -8.055 1 98.62 190 ASP A O 1
ATOM 1450 N N . LEU A 1 191 ? -5.414 -39.406 -6.227 1 98.56 191 LEU A N 1
ATOM 1451 C CA . LEU A 1 191 ? -6.641 -38.688 -6.555 1 98.56 191 LEU A CA 1
ATOM 1452 C C . LEU A 1 191 ? -6.492 -37.938 -7.871 1 98.56 191 LEU A C 1
ATOM 1454 O O . LEU A 1 191 ? -7.41 -37.938 -8.703 1 98.56 191 LEU A O 1
ATOM 1458 N N . LEU A 1 192 ? -5.363 -37.281 -8.062 1 98.75 192 LEU A N 1
ATOM 1459 C CA . LEU A 1 192 ? -5.113 -36.531 -9.281 1 98.75 192 LEU A CA 1
ATOM 1460 C C . LEU A 1 192 ? -5.121 -37.438 -10.5 1 98.75 192 LEU A C 1
ATOM 1462 O O . LEU A 1 192 ? -5.703 -37.094 -11.531 1 98.75 192 LEU A O 1
ATOM 1466 N N . LYS A 1 193 ? -4.523 -38.625 -10.383 1 98.5 193 LYS A N 1
ATOM 1467 C CA . LYS A 1 193 ? -4.559 -39.625 -11.453 1 98.5 193 LYS A CA 1
ATOM 1468 C C . LYS A 1 193 ? -5.992 -40.031 -11.773 1 98.5 193 LYS A C 1
ATOM 1470 O O . LYS A 1 193 ? -6.375 -40.094 -12.945 1 98.5 193 LYS A O 1
ATOM 1475 N N . GLN A 1 194 ? -6.695 -40.219 -10.727 1 98.38 194 GLN A N 1
ATOM 1476 C CA . GLN A 1 194 ? -8.078 -40.688 -10.883 1 98.38 194 GLN A CA 1
ATOM 1477 C C . GLN A 1 194 ? -8.922 -39.625 -11.578 1 98.38 194 GLN A C 1
ATOM 1479 O O . GLN A 1 194 ? -9.875 -39.938 -12.289 1 98.38 194 GLN A O 1
ATOM 1484 N N . ARG A 1 195 ? -8.586 -38.406 -11.383 1 98.31 195 ARG A N 1
ATOM 1485 C CA . ARG A 1 195 ? -9.359 -37.312 -11.961 1 98.31 195 ARG A CA 1
ATOM 1486 C C . ARG A 1 195 ? -8.891 -37 -13.375 1 98.31 195 ARG A C 1
ATOM 1488 O O . ARG A 1 195 ? -9.43 -36.094 -14.031 1 98.31 195 ARG A O 1
ATOM 1495 N N . GLY A 1 196 ? -7.82 -37.719 -13.805 1 97.88 196 GLY A N 1
ATOM 1496 C CA . GLY A 1 196 ? -7.43 -37.625 -15.203 1 97.88 196 GLY A CA 1
ATOM 1497 C C . GLY A 1 196 ? -6.285 -36.656 -15.438 1 97.88 196 GLY A C 1
ATOM 1498 O O . GLY A 1 196 ? -5.961 -36.312 -16.578 1 97.88 196 GLY A O 1
ATOM 1499 N N . CYS A 1 197 ? -5.637 -36.156 -14.422 1 98.75 197 CYS A N 1
ATOM 1500 C CA . CYS A 1 197 ? -4.457 -35.312 -14.602 1 98.75 197 CYS A CA 1
ATOM 1501 C C . CYS A 1 197 ? -3.287 -36.125 -15.141 1 98.75 197 CYS A C 1
ATOM 1503 O O . CYS A 1 197 ? -2.91 -37.156 -14.562 1 98.75 197 CYS A O 1
ATOM 1505 N N . ARG A 1 198 ? -2.707 -35.656 -16.156 1 98.25 198 ARG A N 1
ATOM 1506 C CA . ARG A 1 198 ? -1.595 -36.344 -16.797 1 98.25 198 ARG A CA 1
ATOM 1507 C C . ARG A 1 198 ? -0.323 -36.25 -15.969 1 98.25 198 ARG A C 1
ATOM 1509 O O . ARG A 1 198 ? 0.48 -37.156 -15.914 1 98.25 198 ARG A O 1
ATOM 1516 N N . ILE A 1 199 ? -0.096 -35.062 -15.422 1 98.81 199 ILE A N 1
ATOM 1517 C CA . ILE A 1 199 ? 1.007 -34.781 -14.523 1 98.81 199 ILE A CA 1
ATOM 1518 C C . ILE A 1 199 ? 0.457 -34.281 -13.188 1 98.81 199 ILE A C 1
ATOM 1520 O O . ILE A 1 199 ? -0.449 -33.438 -13.156 1 98.81 199 ILE A O 1
ATOM 1524 N N . GLY A 1 200 ? 0.944 -34.781 -12.086 1 98.81 200 GLY A N 1
ATOM 1525 C CA . GLY A 1 200 ? 0.542 -34.344 -10.758 1 98.81 200 GLY A CA 1
ATOM 1526 C C . GLY A 1 200 ? 1.712 -34.156 -9.812 1 98.81 200 GLY A C 1
ATOM 1527 O O . GLY A 1 200 ? 2.707 -34.875 -9.898 1 98.81 200 GLY A O 1
ATOM 1528 N N . ALA A 1 201 ? 1.579 -33.219 -8.953 1 98.88 201 ALA A N 1
ATOM 1529 C CA . ALA A 1 201 ? 2.637 -32.969 -7.977 1 98.88 201 ALA A CA 1
ATOM 1530 C C . ALA A 1 201 ? 2.061 -32.438 -6.668 1 98.88 201 ALA A C 1
ATOM 1532 O O . ALA A 1 201 ? 0.998 -31.797 -6.66 1 98.88 201 ALA A O 1
ATOM 1533 N N . VAL A 1 202 ? 2.717 -32.656 -5.586 1 98.56 202 VAL A N 1
ATOM 1534 C CA . VAL A 1 202 ? 2.498 -32.062 -4.27 1 98.56 202 VAL A CA 1
ATOM 1535 C C . VAL A 1 202 ? 3.779 -31.406 -3.789 1 98.56 202 VAL A C 1
ATOM 1537 O O . VAL A 1 202 ? 4.805 -32.062 -3.605 1 98.56 202 VAL A O 1
ATOM 1540 N N . THR A 1 203 ? 3.676 -30.109 -3.639 1 97.12 203 THR A N 1
ATOM 1541 C CA . THR A 1 203 ? 4.832 -29.391 -3.117 1 97.12 203 THR A CA 1
ATOM 1542 C C . THR A 1 203 ? 4.93 -29.547 -1.602 1 97.12 203 THR A C 1
ATOM 1544 O O . THR A 1 203 ? 3.912 -29.531 -0.905 1 97.12 203 THR A O 1
ATOM 1547 N N . LEU A 1 204 ? 6.129 -29.719 -1.114 1 94.12 204 LEU A N 1
ATOM 1548 C CA . LEU A 1 204 ? 6.395 -29.984 0.296 1 94.12 204 LEU A CA 1
ATOM 1549 C C . LEU A 1 204 ? 7.316 -28.922 0.881 1 94.12 204 LEU A C 1
ATOM 1551 O O . LEU A 1 204 ? 8.25 -29.25 1.622 1 94.12 204 LEU A O 1
ATOM 1555 N N . GLY A 1 205 ? 7.133 -27.672 0.521 1 88.31 205 GLY A N 1
ATOM 1556 C CA . GLY A 1 205 ? 7.938 -26.578 1.019 1 88.31 205 GLY A CA 1
ATOM 1557 C C . GLY A 1 205 ? 9.414 -26.719 0.694 1 88.31 205 GLY A C 1
ATOM 1558 O O . GLY A 1 205 ? 9.781 -26.922 -0.463 1 88.31 205 GLY A O 1
ATOM 1559 N N . GLU A 1 206 ? 10.203 -26.641 1.748 1 88.25 206 GLU A N 1
ATOM 1560 C CA . GLU A 1 206 ? 11.656 -26.672 1.577 1 88.25 206 GLU A CA 1
ATOM 1561 C C . GLU A 1 206 ? 12.141 -28.078 1.22 1 88.25 206 GLU A C 1
ATOM 1563 O O . GLU A 1 206 ? 13.297 -28.25 0.817 1 88.25 206 GLU A O 1
ATOM 1568 N N . ARG A 1 207 ? 11.328 -29.031 1.246 1 92.44 207 ARG A N 1
ATOM 1569 C CA . ARG A 1 207 ? 11.719 -30.406 0.958 1 92.44 207 ARG A CA 1
ATOM 1570 C C . ARG A 1 207 ? 11.57 -30.719 -0.527 1 92.44 207 ARG A C 1
ATOM 1572 O O . ARG A 1 207 ? 11.984 -31.797 -0.987 1 92.44 207 ARG A O 1
ATOM 1579 N N . GLY A 1 208 ? 10.922 -29.875 -1.229 1 96 208 GLY A N 1
ATOM 1580 C CA . GLY A 1 208 ? 10.727 -30.094 -2.652 1 96 208 GLY A CA 1
ATOM 1581 C C . GLY A 1 208 ? 9.312 -30.516 -2.996 1 96 208 GLY A C 1
ATOM 1582 O O . GLY A 1 208 ? 8.344 -29.891 -2.564 1 96 208 GLY A O 1
ATOM 1583 N N . MET A 1 209 ? 9.258 -31.531 -3.959 1 97.56 209 MET A N 1
ATOM 1584 C CA . MET A 1 209 ? 7.914 -31.969 -4.344 1 97.56 209 MET A CA 1
ATOM 1585 C C . MET A 1 209 ? 7.902 -33.469 -4.664 1 97.56 209 MET A C 1
ATOM 1587 O O . MET A 1 209 ? 8.93 -34.031 -5.055 1 97.56 209 MET A O 1
ATOM 1591 N N . LEU A 1 210 ? 6.82 -34.094 -4.355 1 98.69 210 LEU A N 1
ATOM 1592 C CA . LEU A 1 210 ? 6.438 -35.406 -4.836 1 98.69 210 LEU A CA 1
ATOM 1593 C C . LEU A 1 210 ? 5.566 -35.281 -6.082 1 98.69 210 LEU A C 1
ATOM 1595 O O . LEU A 1 210 ? 4.633 -34.5 -6.125 1 98.69 210 LEU A O 1
ATOM 1599 N N . TRP A 1 211 ? 5.996 -36.062 -7.152 1 98.81 211 TRP A N 1
ATOM 1600 C CA . TRP A 1 211 ? 5.238 -35.875 -8.391 1 98.81 211 TRP A CA 1
ATOM 1601 C C . TRP A 1 211 ? 5.266 -37.125 -9.242 1 98.81 211 TRP A C 1
ATOM 1603 O O . TRP A 1 211 ? 5.984 -38.094 -8.93 1 98.81 211 TRP A O 1
ATOM 1613 N N . TYR A 1 212 ? 4.375 -37.25 -10.227 1 98.81 212 TYR A N 1
ATOM 1614 C CA . TYR A 1 212 ? 4.445 -38.344 -11.211 1 98.81 212 TYR A CA 1
ATOM 1615 C C . TYR A 1 212 ? 4.531 -37.781 -12.625 1 98.81 212 TYR A C 1
ATOM 1617 O O . TYR A 1 212 ? 3.955 -36.719 -12.922 1 98.81 212 TYR A O 1
ATOM 1625 N N . ASP A 1 213 ? 5.262 -38.5 -13.469 1 98.31 213 ASP A N 1
ATOM 1626 C CA . ASP A 1 213 ? 5.562 -38.031 -14.812 1 98.31 213 ASP A CA 1
ATOM 1627 C C . ASP A 1 213 ? 4.555 -38.594 -15.82 1 98.31 213 ASP A C 1
ATOM 1629 O O . ASP A 1 213 ? 3.471 -39.031 -15.445 1 98.31 213 ASP A O 1
ATOM 1633 N N . GLU A 1 214 ? 4.871 -38.5 -17.125 1 97.5 214 GLU A N 1
ATOM 1634 C CA . GLU A 1 214 ? 3.996 -38.906 -18.219 1 97.5 214 GLU A CA 1
ATOM 1635 C C . GLU A 1 214 ? 3.635 -40.375 -18.141 1 97.5 214 GLU A C 1
ATOM 1637 O O . GLU A 1 214 ? 2.566 -40.781 -18.594 1 97.5 214 GLU A O 1
ATOM 1642 N N . SER A 1 215 ? 4.492 -41.156 -17.453 1 97.56 215 SER A N 1
ATOM 1643 C CA . SER A 1 215 ? 4.27 -42.594 -17.359 1 97.56 215 SER A CA 1
ATOM 1644 C C . SER A 1 215 ? 3.49 -42.969 -16.094 1 97.56 215 SER A C 1
ATOM 1646 O O . SER A 1 215 ? 3.094 -44.094 -15.898 1 97.56 215 SER A O 1
ATOM 1648 N N . GLY A 1 216 ? 3.342 -41.969 -15.234 1 97.81 216 GLY A N 1
ATOM 1649 C CA . GLY A 1 216 ? 2.674 -42.219 -13.961 1 97.81 216 GLY A CA 1
ATOM 1650 C C . GLY A 1 216 ? 3.631 -42.594 -12.852 1 97.81 216 GLY A C 1
ATOM 1651 O O . GLY A 1 216 ? 3.211 -42.812 -11.711 1 97.81 216 GLY A O 1
ATOM 1652 N N . LYS A 1 217 ? 4.902 -42.625 -13.18 1 98 217 LYS A N 1
ATOM 1653 C CA . LYS A 1 217 ? 5.895 -42.969 -12.172 1 98 217 LYS A CA 1
ATOM 1654 C C . LYS A 1 217 ? 6.078 -41.844 -11.156 1 98 217 LYS A C 1
ATOM 1656 O O . LYS A 1 217 ? 6.289 -40.688 -11.539 1 98 217 LYS A O 1
ATOM 1661 N N . VAL A 1 218 ? 5.949 -42.219 -9.922 1 98.44 218 VAL A N 1
ATOM 1662 C CA . VAL A 1 218 ? 6.102 -41.25 -8.836 1 98.44 218 VAL A CA 1
ATOM 1663 C C . VAL A 1 218 ? 7.582 -41.094 -8.5 1 98.44 218 VAL A C 1
ATOM 1665 O O . VAL A 1 218 ? 8.328 -42.062 -8.438 1 98.44 218 VAL A O 1
ATOM 1668 N N . ASP A 1 219 ? 8.008 -39.875 -8.391 1 97.44 219 ASP A N 1
ATOM 1669 C CA . ASP A 1 219 ? 9.375 -39.531 -8.023 1 97.44 219 ASP A CA 1
ATOM 1670 C C . ASP A 1 219 ? 9.422 -38.281 -7.156 1 97.44 219 ASP A C 1
ATOM 1672 O O . ASP A 1 219 ? 8.391 -37.625 -6.938 1 97.44 219 ASP A O 1
ATOM 1676 N N . THR A 1 220 ? 10.594 -38.031 -6.645 1 97.88 220 THR A N 1
ATOM 1677 C CA . THR A 1 220 ? 10.82 -36.844 -5.863 1 97.88 220 THR A CA 1
ATOM 1678 C C . THR A 1 220 ? 11.734 -35.875 -6.621 1 97.88 220 THR A C 1
ATOM 1680 O O . THR A 1 220 ? 12.68 -36.281 -7.289 1 97.88 220 THR A O 1
ATOM 1683 N N . LEU A 1 221 ? 11.406 -34.656 -6.582 1 98.06 221 LEU A N 1
ATOM 1684 C CA . LEU A 1 221 ? 12.273 -33.562 -7.031 1 98.06 221 LEU A CA 1
ATOM 1685 C C . LEU A 1 221 ? 12.648 -32.656 -5.867 1 98.06 221 LEU A C 1
ATOM 1687 O O . LEU A 1 221 ? 11.883 -31.766 -5.504 1 98.06 221 LEU A O 1
ATOM 1691 N N . PRO A 1 222 ? 13.828 -32.812 -5.254 1 97.56 222 PRO A N 1
ATOM 1692 C CA . PRO A 1 222 ? 14.219 -32.031 -4.09 1 97.56 222 PRO A CA 1
ATOM 1693 C C . PRO A 1 222 ? 14.391 -30.547 -4.426 1 97.56 222 PRO A C 1
ATOM 1695 O O . PRO A 1 222 ? 14.742 -30.203 -5.559 1 97.56 222 PRO A O 1
ATOM 1698 N N . SER A 1 223 ? 14.148 -29.719 -3.412 1 96.88 223 SER A N 1
ATOM 1699 C CA . SER A 1 223 ? 14.445 -28.297 -3.58 1 96.88 223 SER A CA 1
ATOM 1700 C C . SER A 1 223 ? 15.945 -28.062 -3.738 1 96.88 223 SER A C 1
ATOM 1702 O O . SER A 1 223 ? 16.75 -28.922 -3.389 1 96.88 223 SER A O 1
ATOM 1704 N N . LEU A 1 224 ? 16.266 -26.938 -4.332 1 97.5 224 LEU A N 1
ATOM 1705 C CA . LEU A 1 224 ? 17.672 -26.547 -4.363 1 97.5 224 LEU A CA 1
ATOM 1706 C C . LEU A 1 224 ? 18.125 -26.016 -3.006 1 97.5 224 LEU A C 1
ATOM 1708 O O . LEU A 1 224 ? 17.328 -25.438 -2.27 1 97.5 224 LEU A O 1
ATOM 1712 N N . ASP A 1 225 ? 19.344 -26.172 -2.715 1 96.75 225 ASP A N 1
ATOM 1713 C CA . ASP A 1 225 ? 19.891 -25.844 -1.402 1 96.75 225 ASP A CA 1
ATOM 1714 C C . ASP A 1 225 ? 20.359 -24.391 -1.35 1 96.75 225 ASP A C 1
ATOM 1716 O O . ASP A 1 225 ? 21.562 -24.109 -1.266 1 96.75 225 ASP A O 1
ATOM 1720 N N . VAL A 1 226 ? 19.453 -23.516 -1.288 1 95.88 226 VAL A N 1
ATOM 1721 C CA . VAL A 1 226 ? 19.781 -22.109 -1.099 1 95.88 226 VAL A CA 1
ATOM 1722 C C . VAL A 1 226 ? 20.156 -21.844 0.358 1 95.88 226 VAL A C 1
ATOM 1724 O O . VAL A 1 226 ? 19.406 -22.219 1.272 1 95.88 226 VAL A O 1
ATOM 1727 N N . PRO A 1 227 ? 21.281 -21.25 0.619 1 94.69 227 PRO A N 1
ATOM 1728 C CA . PRO A 1 227 ? 21.688 -20.969 1.998 1 94.69 227 PRO A CA 1
ATOM 1729 C C . PRO A 1 227 ? 20.656 -20.109 2.748 1 94.69 227 PRO A C 1
ATOM 1731 O O . PRO A 1 227 ? 20.078 -19.188 2.168 1 94.69 227 PRO A O 1
ATOM 1734 N N . ALA A 1 228 ? 20.516 -20.406 4.023 1 90.38 228 ALA A N 1
ATOM 1735 C CA . ALA A 1 228 ? 19.5 -19.766 4.855 1 90.38 228 ALA A CA 1
ATOM 1736 C C . ALA A 1 228 ? 19.688 -18.25 4.887 1 90.38 228 ALA A C 1
ATOM 1738 O O . ALA A 1 228 ? 18.719 -17.5 4.91 1 90.38 228 ALA A O 1
ATOM 1739 N N . ASP A 1 229 ? 20.875 -17.797 4.902 1 90.69 229 ASP A N 1
ATOM 1740 C CA . ASP A 1 229 ? 21.172 -16.359 5.023 1 90.69 229 ASP A CA 1
ATOM 1741 C C . ASP A 1 229 ? 20.844 -15.625 3.729 1 90.69 229 ASP A C 1
ATOM 1743 O O . ASP A 1 229 ? 20.781 -14.398 3.709 1 90.69 229 ASP A O 1
ATOM 1747 N N . ARG A 1 230 ? 20.547 -16.375 2.637 1 93.25 230 ARG A N 1
ATOM 1748 C CA . ARG A 1 230 ? 20.203 -15.766 1.357 1 93.25 230 ARG A CA 1
ATOM 1749 C C . ARG A 1 230 ? 18.688 -15.758 1.157 1 93.25 230 ARG A C 1
ATOM 1751 O O . ARG A 1 230 ? 18.188 -15.141 0.217 1 93.25 230 ARG A O 1
ATOM 1758 N N . ILE A 1 231 ? 18.031 -16.484 1.979 1 91.75 231 ILE A N 1
ATOM 1759 C CA . ILE A 1 231 ? 16.562 -16.516 1.887 1 91.75 231 ILE A CA 1
ATOM 1760 C C . ILE A 1 231 ? 15.984 -15.242 2.494 1 91.75 231 ILE A C 1
ATOM 1762 O O . ILE A 1 231 ? 16.172 -14.961 3.68 1 91.75 231 ILE A O 1
ATOM 1766 N N . ILE A 1 232 ? 15.227 -14.477 1.746 1 89.75 232 ILE A N 1
ATOM 1767 C CA . ILE A 1 232 ? 14.719 -13.18 2.164 1 89.75 232 ILE A CA 1
ATOM 1768 C C . ILE A 1 232 ? 13.195 -13.234 2.293 1 89.75 232 ILE A C 1
ATOM 1770 O O . ILE A 1 232 ? 12.641 -12.828 3.316 1 89.75 232 ILE A O 1
ATOM 1774 N N . ASP A 1 233 ? 12.516 -13.789 1.309 1 89.62 233 ASP A N 1
ATOM 1775 C CA . ASP A 1 233 ? 11.062 -13.82 1.244 1 89.62 233 ASP A CA 1
ATOM 1776 C C . ASP A 1 233 ? 10.57 -15.023 0.432 1 89.62 233 ASP A C 1
ATOM 1778 O O . ASP A 1 233 ? 10.734 -15.055 -0.79 1 89.62 233 ASP A O 1
ATOM 1782 N N . THR A 1 234 ? 9.867 -15.898 1.052 1 89.94 234 THR A N 1
ATOM 1783 C CA . THR A 1 234 ? 9.438 -17.125 0.376 1 89.94 234 THR A CA 1
ATOM 1784 C C . THR A 1 234 ? 8.07 -16.938 -0.275 1 89.94 234 THR A C 1
ATOM 1786 O O . THR A 1 234 ? 7.594 -17.812 -0.995 1 89.94 234 THR A O 1
ATOM 1789 N N . SER A 1 235 ? 7.449 -15.766 -0.018 1 90.19 235 SER A N 1
ATOM 1790 C CA . SER A 1 235 ? 6.145 -15.5 -0.619 1 90.19 235 SER A CA 1
ATOM 1791 C C . SER A 1 235 ? 6.227 -15.516 -2.143 1 90.19 235 SER A C 1
ATOM 1793 O O . SER A 1 235 ? 7.16 -14.969 -2.729 1 90.19 235 SER A O 1
ATOM 1795 N N . GLY A 1 236 ? 5.309 -16.219 -2.779 1 92.94 236 GLY A N 1
ATOM 1796 C CA . GLY A 1 236 ? 5.219 -16.234 -4.23 1 92.94 236 GLY A CA 1
ATOM 1797 C C . GLY A 1 236 ? 6.137 -17.266 -4.875 1 92.94 236 GLY A C 1
ATOM 1798 O O . GLY A 1 236 ? 6.125 -17.438 -6.094 1 92.94 236 GLY A O 1
ATOM 1799 N N . ALA A 1 237 ? 6.926 -18 -4.078 1 94.38 237 ALA A N 1
ATOM 1800 C CA . ALA A 1 237 ? 7.848 -19 -4.629 1 94.38 237 ALA A CA 1
ATOM 1801 C C . ALA A 1 237 ? 7.102 -20.031 -5.461 1 94.38 237 ALA A C 1
ATOM 1803 O O . ALA A 1 237 ? 7.531 -20.375 -6.562 1 94.38 237 ALA A O 1
ATOM 1804 N N . GLY A 1 238 ? 6.012 -20.5 -4.918 1 96.44 238 GLY A N 1
ATOM 1805 C CA . GLY A 1 238 ? 5.191 -21.438 -5.664 1 96.44 238 GLY A CA 1
ATOM 1806 C C . GLY A 1 238 ? 4.59 -20.844 -6.922 1 96.44 238 GLY A C 1
ATOM 1807 O O . GLY A 1 238 ? 4.516 -21.516 -7.957 1 96.44 238 GLY A O 1
ATOM 1808 N N . ASP A 1 239 ? 4.18 -19.641 -6.859 1 98.19 239 ASP A N 1
ATOM 1809 C CA . ASP A 1 239 ? 3.586 -18.969 -8.016 1 98.19 239 ASP A CA 1
ATOM 1810 C C . ASP A 1 239 ? 4.598 -18.844 -9.148 1 98.19 239 ASP A C 1
ATOM 1812 O O . ASP A 1 239 ? 4.266 -19.094 -10.312 1 98.19 239 ASP A O 1
ATOM 1816 N N . VAL A 1 240 ? 5.789 -18.422 -8.773 1 98.56 240 VAL A N 1
ATOM 1817 C CA . VAL A 1 240 ? 6.859 -18.312 -9.758 1 98.56 240 VAL A CA 1
ATOM 1818 C C . VAL A 1 240 ? 7.164 -19.672 -10.359 1 98.56 240 VAL A C 1
ATOM 1820 O O . VAL A 1 240 ? 7.402 -19.781 -11.562 1 98.56 240 VAL A O 1
ATOM 1823 N N . PHE A 1 241 ? 7.117 -20.703 -9.547 1 98.69 241 PHE A N 1
ATOM 1824 C CA . PHE A 1 241 ? 7.258 -22.062 -10.016 1 98.69 241 PHE A CA 1
ATOM 1825 C C . PHE A 1 241 ? 6.25 -22.375 -11.117 1 98.69 241 PHE A C 1
ATOM 1827 O O . PHE A 1 241 ? 6.617 -22.859 -12.188 1 98.69 241 PHE A O 1
ATOM 1834 N N . HIS A 1 242 ? 5.027 -22.031 -10.891 1 98.81 242 HIS A N 1
ATOM 1835 C CA . HIS A 1 242 ? 3.949 -22.297 -11.836 1 98.81 242 HIS A CA 1
ATOM 1836 C C . HIS A 1 242 ? 4.156 -21.531 -13.133 1 98.81 242 HIS A C 1
ATOM 1838 O O . HIS A 1 242 ? 4.039 -22.094 -14.227 1 98.81 242 HIS A O 1
ATOM 1844 N N . GLY A 1 243 ? 4.469 -20.266 -13.023 1 98.81 243 GLY A N 1
ATOM 1845 C CA . GLY A 1 243 ? 4.727 -19.484 -14.219 1 98.81 243 GLY A CA 1
ATOM 1846 C C . GLY A 1 243 ? 5.898 -20 -15.039 1 98.81 243 GLY A C 1
ATOM 1847 O O . GLY A 1 243 ? 5.855 -19.984 -16.266 1 98.81 243 GLY A O 1
ATOM 1848 N N . ALA A 1 244 ? 6.879 -20.469 -14.32 1 98.88 244 ALA A N 1
ATOM 1849 C CA . ALA A 1 244 ? 8.117 -20.922 -14.961 1 98.88 244 ALA A CA 1
ATOM 1850 C C . ALA A 1 244 ? 7.898 -22.219 -15.734 1 98.88 244 ALA A C 1
ATOM 1852 O O . ALA A 1 244 ? 8.414 -22.375 -16.844 1 98.88 244 ALA A O 1
ATOM 1853 N N . TYR A 1 245 ? 7.164 -23.188 -15.18 1 98.81 245 TYR A N 1
ATOM 1854 C CA . TYR A 1 245 ? 7.016 -24.422 -15.945 1 98.81 245 TYR A CA 1
ATOM 1855 C C . TYR A 1 245 ? 6.059 -24.219 -17.109 1 98.81 245 TYR A C 1
ATOM 1857 O O . TYR A 1 245 ? 6.18 -24.891 -18.141 1 98.81 245 TYR A O 1
ATOM 1865 N N . VAL A 1 246 ? 5.059 -23.281 -16.984 1 98.75 246 VAL A N 1
ATOM 1866 C CA . VAL A 1 246 ? 4.203 -22.953 -18.109 1 98.75 246 VAL A CA 1
ATOM 1867 C C . VAL A 1 246 ? 5.047 -22.359 -19.25 1 98.75 246 VAL A C 1
ATOM 1869 O O . VAL A 1 246 ? 4.926 -22.766 -20.406 1 98.75 246 VAL A O 1
ATOM 1872 N N . TRP A 1 247 ? 5.922 -21.438 -18.906 1 98.56 247 TRP A N 1
ATOM 1873 C CA . TRP A 1 247 ? 6.824 -20.859 -19.891 1 98.56 247 TRP A CA 1
ATOM 1874 C C . TRP A 1 247 ? 7.699 -21.938 -20.531 1 98.56 247 TRP A C 1
ATOM 1876 O O . TRP A 1 247 ? 7.867 -21.953 -21.75 1 98.56 247 TRP A O 1
ATOM 1886 N N . SER A 1 248 ? 8.312 -22.766 -19.672 1 98.62 248 SER A N 1
ATOM 1887 C CA . SER A 1 248 ? 9.195 -23.812 -20.156 1 98.62 248 SER A CA 1
ATOM 1888 C C . SER A 1 248 ? 8.484 -24.734 -21.156 1 98.62 248 SER A C 1
ATOM 1890 O O . SER A 1 248 ? 9.016 -25.031 -22.219 1 98.62 248 SER A O 1
ATOM 1892 N N . TYR A 1 249 ? 7.301 -25.109 -20.844 1 98.38 249 TYR A N 1
ATOM 1893 C CA . TYR A 1 249 ? 6.5 -25.953 -21.734 1 98.38 249 TYR A CA 1
ATOM 1894 C C . TYR A 1 249 ? 6.23 -25.266 -23.062 1 98.38 249 TYR A C 1
ATOM 1896 O O . TYR A 1 249 ? 6.383 -25.859 -24.125 1 98.38 249 TYR A O 1
ATOM 1904 N N . LEU A 1 250 ? 5.863 -24.016 -23 1 98.06 250 LEU A N 1
ATOM 1905 C CA . LEU A 1 250 ? 5.496 -23.25 -24.188 1 98.06 250 LEU A CA 1
ATOM 1906 C C . LEU A 1 250 ? 6.691 -23.094 -25.125 1 98.06 250 LEU A C 1
ATOM 1908 O O . LEU A 1 250 ? 6.539 -23.125 -26.344 1 98.06 250 LEU A O 1
ATOM 1912 N N . ASN A 1 251 ? 7.871 -23.047 -24.562 1 97.56 251 ASN A N 1
ATOM 1913 C CA . ASN A 1 251 ? 9.039 -22.703 -25.359 1 97.56 251 ASN A CA 1
ATOM 1914 C C . ASN A 1 251 ? 9.906 -23.922 -25.641 1 97.56 251 ASN A C 1
ATOM 1916 O O . ASN A 1 251 ? 10.773 -23.891 -26.516 1 97.56 251 ASN A O 1
ATOM 1920 N N . ARG A 1 252 ? 9.664 -25.016 -24.906 1 97.56 252 ARG A N 1
ATOM 1921 C CA . ARG A 1 252 ? 10.391 -26.266 -25.094 1 97.56 252 ARG A CA 1
ATOM 1922 C C . ARG A 1 252 ? 9.445 -27.453 -25.031 1 97.56 252 ARG A C 1
ATOM 1924 O O . ARG A 1 252 ? 9.648 -28.375 -24.234 1 97.56 252 ARG A O 1
ATOM 1931 N N . PRO A 1 253 ? 8.469 -27.5 -25.906 1 95.81 253 PRO A N 1
ATOM 1932 C CA . PRO A 1 253 ? 7.371 -28.469 -25.781 1 95.81 253 PRO A CA 1
ATOM 1933 C C . PRO A 1 253 ? 7.828 -29.906 -26.016 1 95.81 253 PRO A C 1
ATOM 1935 O O . PRO A 1 253 ? 7.125 -30.844 -25.641 1 95.81 253 PRO A O 1
ATOM 1938 N N . GLU A 1 254 ? 8.984 -30.078 -26.516 1 97.38 254 GLU A N 1
ATOM 1939 C CA . GLU A 1 254 ? 9.461 -31.406 -26.844 1 97.38 254 GLU A CA 1
ATOM 1940 C C . GLU A 1 254 ? 10.086 -32.094 -25.625 1 97.38 254 GLU A C 1
ATOM 1942 O O . GLU A 1 254 ? 10.297 -33.312 -25.625 1 97.38 254 GLU A O 1
ATOM 1947 N N . LEU A 1 255 ? 10.336 -31.359 -24.625 1 98.25 255 LEU A N 1
ATOM 1948 C CA . LEU A 1 255 ? 11.031 -31.891 -23.453 1 98.25 255 LEU A CA 1
ATOM 1949 C C . LEU A 1 255 ? 10.047 -32.625 -22.531 1 98.25 255 LEU A C 1
ATOM 1951 O O . LEU A 1 255 ? 8.852 -32.344 -22.547 1 98.25 255 LEU A O 1
ATOM 1955 N N . ALA A 1 256 ? 10.641 -33.531 -21.688 1 98.38 256 ALA A N 1
ATOM 1956 C CA . ALA A 1 256 ? 9.859 -34.219 -20.672 1 98.38 256 ALA A CA 1
ATOM 1957 C C . ALA A 1 256 ? 9.523 -33.281 -19.516 1 98.38 256 ALA A C 1
ATOM 1959 O O . ALA A 1 256 ? 10.227 -32.281 -19.297 1 98.38 256 ALA A O 1
ATOM 1960 N N . TRP A 1 257 ? 8.484 -33.562 -18.781 1 98.62 257 TRP A N 1
ATOM 1961 C CA . TRP A 1 257 ? 8 -32.688 -17.719 1 98.62 257 TRP A CA 1
ATOM 1962 C C . TRP A 1 257 ? 9.031 -32.562 -16.594 1 98.62 257 TRP A C 1
ATOM 1964 O O . TRP A 1 257 ? 9.07 -31.562 -15.891 1 98.62 257 TRP A O 1
ATOM 1974 N N . LYS A 1 258 ? 9.945 -33.562 -16.469 1 98.38 258 LYS A N 1
ATOM 1975 C CA . LYS A 1 258 ? 11.047 -33.469 -15.516 1 98.38 258 LYS A CA 1
ATOM 1976 C C . LYS A 1 258 ? 11.875 -32.219 -15.781 1 98.38 258 LYS A C 1
ATOM 1978 O O . LYS A 1 258 ? 12.312 -31.547 -14.844 1 98.38 258 LYS A O 1
ATOM 1983 N N . GLU A 1 259 ? 12.047 -31.938 -17.062 1 98.38 259 GLU A N 1
ATOM 1984 C CA . GLU A 1 259 ? 12.844 -30.781 -17.438 1 98.38 259 GLU A CA 1
ATOM 1985 C C . GLU A 1 259 ? 12.117 -29.484 -17.094 1 98.38 259 GLU A C 1
ATOM 1987 O O . GLU A 1 259 ? 12.734 -28.516 -16.641 1 98.38 259 GLU A O 1
ATOM 1992 N N . HIS A 1 260 ? 10.766 -29.406 -17.328 1 98.69 260 HIS A N 1
ATOM 1993 C CA . HIS A 1 260 ? 9.977 -28.219 -17.016 1 98.69 260 HIS A CA 1
ATOM 1994 C C . HIS A 1 260 ? 9.969 -27.953 -15.516 1 98.69 260 HIS A C 1
ATOM 1996 O O . HIS A 1 260 ? 10.148 -26.812 -15.094 1 98.69 260 HIS A O 1
ATOM 2002 N N . PHE A 1 261 ? 9.867 -29.016 -14.695 1 98.75 261 PHE A N 1
ATOM 2003 C CA . PHE A 1 261 ? 9.82 -28.859 -13.25 1 98.75 261 PHE A CA 1
ATOM 2004 C C . PHE A 1 261 ? 11.195 -28.5 -12.703 1 98.75 261 PHE A C 1
ATOM 2006 O O . PHE A 1 261 ? 11.305 -27.734 -11.734 1 98.75 261 PHE A O 1
ATOM 2013 N N . THR A 1 262 ? 12.242 -29.031 -13.336 1 98.5 262 THR A N 1
ATOM 2014 C CA . THR A 1 262 ? 13.594 -28.688 -12.93 1 98.5 262 THR A CA 1
ATOM 2015 C C . THR A 1 262 ? 13.867 -27.203 -13.172 1 98.5 262 THR A C 1
ATOM 2017 O O . THR A 1 262 ? 14.43 -26.516 -12.312 1 98.5 262 THR A O 1
ATOM 2020 N N . PHE A 1 263 ? 13.477 -26.734 -14.344 1 98.56 263 PHE A N 1
ATOM 2021 C CA . PHE A 1 263 ? 13.594 -25.312 -14.672 1 98.56 263 PHE A CA 1
ATOM 2022 C C . PHE A 1 263 ? 12.82 -24.469 -13.672 1 98.56 263 PHE A C 1
ATOM 2024 O O . PHE A 1 263 ? 13.352 -23.484 -13.148 1 98.56 263 PHE A O 1
ATOM 2031 N N . ALA A 1 264 ? 11.594 -24.875 -13.367 1 98.75 264 ALA A N 1
ATOM 2032 C CA . ALA A 1 264 ? 10.711 -24.156 -12.461 1 98.75 264 ALA A CA 1
ATOM 2033 C C . ALA A 1 264 ? 11.273 -24.141 -11.047 1 98.75 264 ALA A C 1
ATOM 2035 O O . ALA A 1 264 ? 11.172 -23.125 -10.344 1 98.75 264 ALA A O 1
ATOM 2036 N N . ARG A 1 265 ? 11.859 -25.203 -10.602 1 98.38 265 ARG A N 1
ATOM 2037 C CA . ARG A 1 265 ? 12.508 -25.297 -9.297 1 98.38 265 ARG A CA 1
ATOM 2038 C C . ARG A 1 265 ? 13.594 -24.234 -9.148 1 98.38 265 ARG A C 1
ATOM 2040 O O . ARG A 1 265 ? 13.727 -23.609 -8.094 1 98.38 265 ARG A O 1
ATOM 2047 N N . ALA A 1 266 ? 14.336 -24.094 -10.164 1 98.62 266 ALA A N 1
ATOM 2048 C CA . ALA A 1 266 ? 15.414 -23.094 -10.141 1 98.62 266 ALA A CA 1
ATOM 2049 C C . ALA A 1 266 ? 14.852 -21.688 -10.117 1 98.62 266 ALA A C 1
ATOM 2051 O O . ALA A 1 266 ? 15.414 -20.797 -9.461 1 98.62 266 ALA A O 1
ATOM 2052 N N . ALA A 1 267 ? 13.781 -21.469 -10.844 1 98.69 267 ALA A N 1
ATOM 2053 C CA . ALA A 1 267 ? 13.109 -20.172 -10.805 1 98.69 267 ALA A CA 1
ATOM 2054 C C . ALA A 1 267 ? 12.656 -19.844 -9.383 1 98.69 267 ALA A C 1
ATOM 2056 O O . ALA A 1 267 ? 12.844 -18.703 -8.922 1 98.69 267 ALA A O 1
ATOM 2057 N N . SER A 1 268 ? 12.117 -20.812 -8.68 1 97.88 268 SER A N 1
ATOM 2058 C CA . SER A 1 268 ? 11.695 -20.641 -7.297 1 97.88 268 SER A CA 1
ATOM 2059 C C . SER A 1 268 ? 12.883 -20.312 -6.395 1 97.88 268 SER A C 1
ATOM 2061 O O . SER A 1 268 ? 12.766 -19.484 -5.488 1 97.88 268 SER A O 1
ATOM 2063 N N . ALA A 1 269 ? 13.953 -21 -6.648 1 97.75 269 ALA A N 1
ATOM 2064 C CA . ALA A 1 269 ? 15.164 -20.766 -5.867 1 97.75 269 ALA A CA 1
ATOM 2065 C C . ALA A 1 269 ? 15.656 -19.328 -6.031 1 97.75 269 ALA A C 1
ATOM 2067 O O . ALA A 1 269 ? 16.172 -18.734 -5.086 1 97.75 269 ALA A O 1
ATOM 2068 N N . HIS A 1 270 ? 15.539 -18.828 -7.199 1 98.44 270 HIS A N 1
ATOM 2069 C CA . HIS A 1 270 ? 15.875 -17.422 -7.434 1 98.44 270 HIS A CA 1
ATOM 2070 C C . HIS A 1 270 ? 14.93 -16.5 -6.672 1 98.44 270 HIS A C 1
ATOM 2072 O O . HIS A 1 270 ? 15.375 -15.578 -5.984 1 98.44 270 HIS A O 1
ATOM 2078 N N . LYS A 1 271 ? 13.648 -16.734 -6.75 1 97.62 271 LYS A N 1
ATOM 2079 C CA . LYS A 1 271 ? 12.602 -15.883 -6.199 1 97.62 271 LYS A CA 1
ATOM 2080 C C . LYS A 1 271 ? 12.797 -15.664 -4.703 1 97.62 271 LYS A C 1
ATOM 2082 O O . LYS A 1 271 ? 12.664 -14.547 -4.211 1 97.62 271 LYS A O 1
ATOM 2087 N N . ILE A 1 272 ? 13.164 -16.672 -3.91 1 94.12 272 ILE A N 1
ATOM 2088 C CA . ILE A 1 272 ? 13.125 -16.625 -2.453 1 94.12 272 ILE A CA 1
ATOM 2089 C C . ILE A 1 272 ? 14.281 -15.766 -1.938 1 94.12 272 ILE A C 1
ATOM 2091 O O . ILE A 1 272 ? 14.32 -15.414 -0.755 1 94.12 272 ILE A O 1
ATOM 2095 N N . GLN A 1 273 ? 15.188 -15.375 -2.828 1 95.38 273 GLN A N 1
ATOM 2096 C CA . GLN A 1 273 ? 16.328 -14.562 -2.443 1 95.38 273 GLN A CA 1
ATOM 2097 C C . GLN A 1 273 ? 16.031 -13.078 -2.59 1 95.38 273 GLN A C 1
ATOM 2099 O O . GLN A 1 273 ? 16.906 -12.234 -2.377 1 95.38 273 GLN A O 1
ATOM 2104 N N . HIS A 1 274 ? 14.844 -12.758 -2.961 1 94.94 274 HIS A N 1
ATOM 2105 C CA . HIS A 1 274 ? 14.461 -11.375 -3.223 1 94.94 274 HIS A CA 1
ATOM 2106 C C . HIS A 1 274 ? 13.219 -10.992 -2.428 1 94.94 274 HIS A C 1
ATOM 2108 O O . HIS A 1 274 ? 12.344 -11.836 -2.184 1 94.94 274 HIS A O 1
ATOM 2114 N N . LEU A 1 275 ? 13.078 -9.742 -2.045 1 93.38 275 LEU A N 1
ATOM 2115 C CA . LEU A 1 275 ? 11.945 -9.234 -1.279 1 93.38 275 LEU A CA 1
ATOM 2116 C C . LEU A 1 275 ? 10.797 -8.836 -2.203 1 93.38 275 LEU A C 1
ATOM 2118 O O . LEU A 1 275 ? 10.961 -7.98 -3.074 1 93.38 275 LEU A O 1
ATOM 2122 N N . GLY A 1 276 ? 9.625 -9.484 -1.986 1 93 276 GLY A N 1
ATOM 2123 C CA . GLY A 1 276 ? 8.461 -9.188 -2.807 1 93 276 GLY A CA 1
ATOM 2124 C C . GLY A 1 276 ? 8.445 -9.961 -4.113 1 93 276 GLY A C 1
ATOM 2125 O O . GLY A 1 276 ? 9.484 -10.445 -4.57 1 93 276 GLY A O 1
ATOM 2126 N N . ASN A 1 277 ? 7.328 -9.969 -4.758 1 93.94 277 ASN A N 1
ATOM 2127 C CA . ASN A 1 277 ? 7.156 -10.766 -5.965 1 93.94 277 ASN A CA 1
ATOM 2128 C C . ASN A 1 277 ? 7.883 -10.141 -7.156 1 93.94 277 ASN A C 1
ATOM 2130 O O . ASN A 1 277 ? 8.531 -10.844 -7.934 1 93.94 277 ASN A O 1
ATOM 2134 N N . GLU A 1 278 ? 7.844 -8.891 -7.223 1 96.56 278 GLU A N 1
ATOM 2135 C CA . GLU A 1 278 ? 8.352 -8.234 -8.422 1 96.56 278 GLU A CA 1
ATOM 2136 C C . GLU A 1 278 ? 9.867 -8.383 -8.539 1 96.56 278 GLU A C 1
ATOM 2138 O O . GLU A 1 278 ? 10.375 -8.781 -9.586 1 96.56 278 GLU A O 1
ATOM 2143 N N . ALA A 1 279 ? 10.547 -8.086 -7.445 1 95.12 279 ALA A N 1
ATOM 2144 C CA . ALA A 1 279 ? 12.008 -8.18 -7.449 1 95.12 279 ALA A CA 1
ATOM 2145 C C . ALA A 1 279 ? 12.461 -9.625 -7.645 1 95.12 279 ALA A C 1
ATOM 2147 O O . ALA A 1 279 ? 13.602 -9.875 -8.047 1 95.12 279 ALA A O 1
ATOM 2148 N N . GLY A 1 280 ? 11.562 -10.531 -7.391 1 96.62 280 GLY A N 1
ATOM 2149 C CA . GLY A 1 280 ? 11.898 -11.945 -7.457 1 96.62 280 GLY A CA 1
ATOM 2150 C C . GLY A 1 280 ? 11.57 -12.578 -8.797 1 96.62 280 GLY A C 1
ATOM 2151 O O . GLY A 1 280 ? 11.836 -13.758 -9.016 1 96.62 280 GLY A O 1
ATOM 2152 N N . LEU A 1 281 ? 11.008 -11.828 -9.703 1 98.31 281 LEU A N 1
ATOM 2153 C CA . LEU A 1 281 ? 10.727 -12.383 -11.023 1 98.31 281 LEU A CA 1
ATOM 2154 C C . LEU A 1 281 ? 12.023 -12.719 -11.758 1 98.31 281 LEU A C 1
ATOM 2156 O O . LEU A 1 281 ? 12.867 -11.844 -11.961 1 98.31 281 LEU A O 1
ATOM 2160 N N . PRO A 1 282 ? 12.195 -13.93 -12.188 1 98.5 282 PRO A N 1
ATOM 2161 C CA . PRO A 1 282 ? 13.445 -14.32 -12.844 1 98.5 282 PRO A CA 1
ATOM 2162 C C . PRO A 1 282 ? 13.391 -14.156 -14.359 1 98.5 282 PRO A C 1
ATOM 2164 O O . PRO A 1 282 ? 12.359 -14.422 -14.984 1 98.5 282 PRO A O 1
ATOM 2167 N N . GLY A 1 283 ? 14.508 -13.695 -14.938 1 98.25 283 GLY A N 1
ATOM 2168 C CA . GLY A 1 283 ? 14.766 -13.992 -16.344 1 98.25 283 GLY A CA 1
ATOM 2169 C C . GLY A 1 283 ? 15.383 -15.359 -16.562 1 98.25 283 GLY A C 1
ATOM 2170 O O . GLY A 1 283 ? 15.688 -16.062 -15.594 1 98.25 283 GLY A O 1
ATOM 2171 N N . VAL A 1 284 ? 15.508 -15.68 -17.828 1 98.31 284 VAL A N 1
ATOM 2172 C CA . VAL A 1 284 ? 16.078 -16.984 -18.172 1 98.31 284 VAL A CA 1
ATOM 2173 C C . VAL A 1 284 ? 17.484 -17.094 -17.594 1 98.31 284 VAL A C 1
ATOM 2175 O O . VAL A 1 284 ? 17.844 -18.125 -17.031 1 98.31 284 VAL A O 1
ATOM 2178 N N . ASP A 1 285 ? 18.203 -16 -17.625 1 98.38 285 ASP A N 1
ATOM 2179 C CA . ASP A 1 285 ? 19.578 -16 -17.109 1 98.38 285 ASP A CA 1
ATOM 2180 C C . ASP A 1 285 ? 19.594 -16.219 -15.594 1 98.38 285 ASP A C 1
ATOM 2182 O O . ASP A 1 285 ? 20.5 -16.875 -15.07 1 98.38 285 ASP A O 1
ATOM 2186 N N . ASP A 1 286 ? 18.672 -15.648 -14.938 1 98.62 286 ASP A N 1
ATOM 2187 C CA . ASP A 1 286 ? 18.578 -15.82 -13.484 1 98.62 286 ASP A CA 1
ATOM 2188 C C . ASP A 1 286 ? 18.328 -17.281 -13.125 1 98.62 286 ASP A C 1
ATOM 2190 O O . ASP A 1 286 ? 18.922 -17.797 -12.18 1 98.62 286 ASP A O 1
ATOM 2194 N N . VAL A 1 287 ? 17.469 -17.938 -13.867 1 98.62 287 VAL A N 1
ATOM 2195 C CA . VAL A 1 287 ? 17.125 -19.344 -13.617 1 98.62 287 VAL A CA 1
ATOM 2196 C C . VAL A 1 287 ? 18.359 -20.219 -13.875 1 98.62 287 VAL A C 1
ATOM 2198 O O . VAL A 1 287 ? 18.672 -21.094 -13.078 1 98.62 287 VAL A O 1
ATOM 2201 N N . GLU A 1 288 ? 19.047 -19.953 -14.93 1 98.06 288 GLU A N 1
ATOM 2202 C CA . GLU A 1 288 ? 20.25 -20.719 -15.258 1 98.06 288 GLU A CA 1
ATOM 2203 C C . GLU A 1 288 ? 21.312 -20.547 -14.188 1 98.06 288 GLU A C 1
ATOM 2205 O O . GLU A 1 288 ? 21.984 -21.5 -13.805 1 98.06 288 GLU A O 1
ATOM 2210 N N . ARG A 1 289 ? 21.438 -19.359 -13.711 1 98.19 289 ARG A N 1
ATOM 2211 C CA . ARG A 1 289 ? 22.391 -19.094 -12.641 1 98.19 289 ARG A CA 1
ATOM 2212 C C . ARG A 1 289 ? 22.031 -19.875 -11.375 1 98.19 289 ARG A C 1
ATOM 2214 O O . ARG A 1 289 ? 22.922 -20.391 -10.695 1 98.19 289 ARG A O 1
ATOM 2221 N N . ALA A 1 290 ? 20.812 -19.922 -11.078 1 97.94 290 ALA A N 1
ATOM 2222 C CA . ALA A 1 290 ? 20.375 -20.656 -9.906 1 97.94 290 ALA A CA 1
ATOM 2223 C C . ALA A 1 290 ? 20.656 -22.156 -10.062 1 97.94 290 ALA A C 1
ATOM 2225 O O . ALA A 1 290 ? 21.062 -22.812 -9.102 1 97.94 290 ALA A O 1
ATOM 2226 N N . MET A 1 291 ? 20.469 -22.688 -11.227 1 96.81 291 MET A N 1
ATOM 2227 C CA . MET A 1 291 ? 20.734 -24.094 -11.508 1 96.81 291 MET A CA 1
ATOM 2228 C C . MET A 1 291 ? 22.203 -24.438 -11.312 1 96.81 291 MET A C 1
ATOM 2230 O O . MET A 1 291 ? 22.531 -25.531 -10.867 1 96.81 291 MET A O 1
ATOM 2234 N N . LEU A 1 292 ? 23.016 -23.453 -11.602 1 96.94 292 LEU A N 1
ATOM 2235 C CA . LEU A 1 292 ? 24.453 -23.656 -11.492 1 96.94 292 LEU A CA 1
ATOM 2236 C C . LEU A 1 292 ? 24.922 -23.438 -10.062 1 96.94 292 LEU A C 1
ATOM 2238 O O . LEU A 1 292 ? 25.844 -24.125 -9.594 1 96.94 292 LEU A O 1
ATOM 2242 N N . ALA A 1 293 ? 24.297 -22.609 -9.383 1 97 293 ALA A N 1
ATOM 2243 C CA . ALA A 1 293 ? 24.781 -22.141 -8.094 1 97 293 ALA A CA 1
ATOM 2244 C C . ALA A 1 293 ? 24.375 -23.078 -6.969 1 97 293 ALA A C 1
ATOM 2246 O O . ALA A 1 293 ? 25.047 -23.172 -5.945 1 97 293 ALA A O 1
ATOM 2247 N N . PHE A 1 294 ? 23.25 -23.75 -7.109 1 97.25 294 PHE A N 1
ATOM 2248 C CA . PHE A 1 294 ? 22.703 -24.484 -5.98 1 97.25 294 PHE A CA 1
ATOM 2249 C C . PHE A 1 294 ? 22.484 -25.953 -6.352 1 97.25 294 PHE A C 1
ATOM 2251 O O . PHE A 1 294 ? 21.922 -26.25 -7.398 1 97.25 294 PHE A O 1
ATOM 2258 N N . ALA A 1 295 ? 22.859 -26.875 -5.453 1 96.56 295 ALA A N 1
ATOM 2259 C CA . ALA A 1 295 ? 22.641 -28.297 -5.633 1 96.56 295 ALA A CA 1
ATOM 2260 C C . ALA A 1 295 ? 21.328 -28.75 -5.016 1 96.56 295 ALA A C 1
ATOM 2262 O O . ALA A 1 295 ? 20.781 -28.078 -4.129 1 96.56 295 ALA A O 1
ATOM 2263 N N . PRO A 1 296 ? 20.75 -29.828 -5.496 1 95.88 296 PRO A N 1
ATOM 2264 C CA . PRO A 1 296 ? 19.562 -30.344 -4.844 1 95.88 296 PRO A CA 1
ATOM 2265 C C . PRO A 1 296 ? 19.781 -30.703 -3.377 1 95.88 296 PRO A C 1
ATOM 2267 O O . PRO A 1 296 ? 20.859 -31.188 -3.018 1 95.88 296 PRO A O 1
ATOM 2270 N N . LYS A 1 297 ? 18.781 -30.328 -2.633 1 90.75 297 LYS A N 1
ATOM 2271 C CA . LYS A 1 297 ? 18.875 -30.703 -1.227 1 90.75 297 LYS A CA 1
ATOM 2272 C C . LYS A 1 297 ? 18.922 -32.219 -1.066 1 90.75 297 LYS A C 1
ATOM 2274 O O . LYS A 1 297 ? 18.25 -32.938 -1.795 1 90.75 297 LYS A O 1
ATOM 2279 N N . ALA A 1 298 ? 19.844 -32.656 -0.198 1 70.56 298 ALA A N 1
ATOM 2280 C CA . ALA A 1 298 ? 20.078 -34.062 0.064 1 70.56 298 ALA A CA 1
ATOM 2281 C C . ALA A 1 298 ? 18.922 -34.688 0.842 1 70.56 298 ALA A C 1
ATOM 2283 O O . ALA A 1 298 ? 18.312 -34.031 1.679 1 70.56 298 ALA A O 1
ATOM 2284 N N . MET B 1 1 ? -2.92 31.031 -9.82 1 56.75 1 MET B N 1
ATOM 2285 C CA . MET B 1 1 ? -1.763 30.812 -8.953 1 56.75 1 MET B CA 1
ATOM 2286 C C . MET B 1 1 ? -2.199 30.406 -7.555 1 56.75 1 MET B C 1
ATOM 2288 O O . MET B 1 1 ? -3.252 30.828 -7.074 1 56.75 1 MET B O 1
ATOM 2292 N N . SER B 1 2 ? -1.47 29.375 -6.961 1 74.62 2 SER B N 1
ATOM 2293 C CA . SER B 1 2 ? -1.858 28.891 -5.641 1 74.62 2 SER B CA 1
ATOM 2294 C C . SER B 1 2 ? -1.524 29.906 -4.555 1 74.62 2 SER B C 1
ATOM 2296 O O . SER B 1 2 ? -0.534 30.625 -4.66 1 74.62 2 SER B O 1
ATOM 2298 N N . ALA B 1 3 ? -2.447 30.047 -3.635 1 90.56 3 ALA B N 1
ATOM 2299 C CA . ALA B 1 3 ? -2.283 31.047 -2.576 1 90.56 3 ALA B CA 1
ATOM 2300 C C . ALA B 1 3 ? -1.5 30.469 -1.4 1 90.56 3 ALA B C 1
ATOM 2302 O O . ALA B 1 3 ? -1.033 31.219 -0.533 1 90.56 3 ALA B O 1
ATOM 2303 N N . ALA B 1 4 ? -1.246 29.234 -1.411 1 97.94 4 ALA B N 1
ATOM 2304 C CA . ALA B 1 4 ? -0.619 28.625 -0.244 1 97.94 4 ALA B CA 1
ATOM 2305 C C . ALA B 1 4 ? 0.478 27.641 -0.66 1 97.94 4 ALA B C 1
ATOM 2307 O O . ALA B 1 4 ? 0.313 26.891 -1.62 1 97.94 4 ALA B O 1
ATOM 2308 N N . LEU B 1 5 ? 1.621 27.703 0.032 1 98.81 5 LEU B N 1
ATOM 2309 C CA . LEU B 1 5 ? 2.727 26.766 -0.125 1 98.81 5 LEU B CA 1
ATOM 2310 C C . LEU B 1 5 ? 2.861 25.875 1.105 1 98.81 5 LEU B C 1
ATOM 2312 O O . LEU B 1 5 ? 2.877 26.375 2.236 1 98.81 5 LEU B O 1
ATOM 2316 N N . PHE B 1 6 ? 2.885 24.625 0.87 1 98.88 6 PHE B N 1
ATOM 2317 C CA . PHE B 1 6 ? 3.154 23.641 1.906 1 98.88 6 PHE B CA 1
ATOM 2318 C C . PHE B 1 6 ? 4.484 22.938 1.653 1 98.88 6 PHE B C 1
ATOM 2320 O O . PHE B 1 6 ? 4.852 22.688 0.503 1 98.88 6 PHE B O 1
ATOM 2327 N N . ILE B 1 7 ? 5.238 22.609 2.713 1 98.81 7 ILE B N 1
ATOM 2328 C CA . ILE B 1 7 ? 6.5 21.891 2.607 1 98.81 7 ILE B CA 1
ATOM 2329 C C . ILE B 1 7 ? 6.551 20.781 3.662 1 98.81 7 ILE B C 1
ATOM 2331 O O . ILE B 1 7 ? 6.387 21.047 4.855 1 98.81 7 ILE B O 1
ATOM 2335 N N . GLY B 1 8 ? 6.734 19.594 3.201 1 98.44 8 GLY B N 1
ATOM 2336 C CA . GLY B 1 8 ? 6.805 18.5 4.16 1 98.44 8 GLY B CA 1
ATOM 2337 C C . GLY B 1 8 ? 7.301 17.203 3.551 1 98.44 8 GLY B C 1
ATOM 2338 O O . GLY B 1 8 ? 7.883 17.203 2.463 1 98.44 8 GLY B O 1
ATOM 2339 N N . HIS B 1 9 ? 7.227 16.141 4.336 1 98.12 9 HIS B N 1
ATOM 2340 C CA . HIS B 1 9 ? 7.645 14.812 3.926 1 98.12 9 HIS B CA 1
ATOM 2341 C C . HIS B 1 9 ? 6.441 13.945 3.562 1 98.12 9 HIS B C 1
ATOM 2343 O O . HIS B 1 9 ? 5.43 13.953 4.27 1 98.12 9 HIS B O 1
ATOM 2349 N N . THR B 1 10 ? 6.578 13.25 2.445 1 98.5 10 THR B N 1
ATOM 2350 C CA . THR B 1 10 ? 5.465 12.445 1.941 1 98.5 10 THR B CA 1
ATOM 2351 C C . THR B 1 10 ? 5.57 11.008 2.432 1 98.5 10 THR B C 1
ATOM 2353 O O . THR B 1 10 ? 6.652 10.422 2.422 1 98.5 10 THR B O 1
ATOM 2356 N N . TYR B 1 11 ? 4.477 10.508 2.84 1 98.12 11 TYR B N 1
ATOM 2357 C CA . TYR B 1 11 ? 4.281 9.078 3.045 1 98.12 11 TYR B CA 1
ATOM 2358 C C . TYR B 1 11 ? 3.125 8.562 2.199 1 98.12 11 TYR B C 1
ATOM 2360 O O . TYR B 1 11 ? 2.26 9.336 1.776 1 98.12 11 TYR B O 1
ATOM 2368 N N . ILE B 1 12 ? 3.16 7.32 1.884 1 98.31 12 ILE B N 1
ATOM 2369 C CA . ILE B 1 12 ? 1.937 6.578 1.603 1 98.31 12 ILE B CA 1
ATOM 2370 C C . ILE B 1 12 ? 1.493 5.82 2.852 1 98.31 12 ILE B C 1
ATOM 2372 O O . ILE B 1 12 ? 2.281 5.086 3.453 1 98.31 12 ILE B O 1
ATOM 2376 N N . ASP B 1 13 ? 0.279 6.066 3.24 1 97 13 ASP B N 1
ATOM 2377 C CA . ASP B 1 13 ? -0.27 5.434 4.434 1 97 13 ASP B CA 1
ATOM 2378 C C . ASP B 1 13 ? -1.169 4.254 4.066 1 97 13 ASP B C 1
ATOM 2380 O O . ASP B 1 13 ? -2.115 4.406 3.289 1 97 13 ASP B O 1
ATOM 2384 N N . VAL B 1 14 ? -0.856 3.146 4.617 1 95.94 14 VAL B N 1
ATOM 2385 C CA . VAL B 1 14 ? -1.734 1.983 4.535 1 95.94 14 VAL B CA 1
ATOM 2386 C C . VAL B 1 14 ? -2.303 1.664 5.914 1 95.94 14 VAL B C 1
ATOM 2388 O O . VAL B 1 14 ? -1.57 1.23 6.809 1 95.94 14 VAL B O 1
ATOM 2391 N N . THR B 1 15 ? -3.596 1.855 6.016 1 93.62 15 THR B N 1
ATOM 2392 C CA . THR B 1 15 ? -4.289 1.588 7.27 1 93.62 15 THR B CA 1
ATOM 2393 C C . THR B 1 15 ? -5.105 0.302 7.176 1 93.62 15 THR B C 1
ATOM 2395 O O . THR B 1 15 ? -5.898 0.131 6.246 1 93.62 15 THR B O 1
ATOM 2398 N N . VAL B 1 16 ? -4.867 -0.57 8.133 1 91.19 16 VAL B N 1
ATOM 2399 C CA . VAL B 1 16 ? -5.578 -1.845 8.117 1 91.19 16 VAL B CA 1
ATOM 2400 C C . VAL B 1 16 ? -6.316 -2.041 9.438 1 91.19 16 VAL B C 1
ATOM 2402 O O . VAL B 1 16 ? -5.723 -1.917 10.516 1 91.19 16 VAL B O 1
ATOM 2405 N N . LEU B 1 17 ? -7.617 -2.279 9.312 1 89.94 17 LEU B N 1
ATOM 2406 C CA . LEU B 1 17 ? -8.445 -2.615 10.469 1 89.94 17 LEU B CA 1
ATOM 2407 C C . LEU B 1 17 ? -8.633 -4.125 10.578 1 89.94 17 LEU B C 1
ATOM 2409 O O . LEU B 1 17 ? -9.219 -4.746 9.688 1 89.94 17 LEU B O 1
ATOM 2413 N N . ALA B 1 18 ? -8.078 -4.688 11.633 1 87.25 18 ALA B N 1
ATOM 2414 C CA . ALA B 1 18 ? -8.219 -6.117 11.883 1 87.25 18 ALA B CA 1
ATOM 2415 C C . ALA B 1 18 ? -8.523 -6.395 13.352 1 87.25 18 ALA B C 1
ATOM 2417 O O . ALA B 1 18 ? -8.078 -5.656 14.234 1 87.25 18 ALA B O 1
ATOM 2418 N N . ASP B 1 19 ? -9.281 -7.441 13.578 1 83.31 19 ASP B N 1
ATOM 2419 C CA . ASP B 1 19 ? -9.609 -7.816 14.953 1 83.31 19 ASP B CA 1
ATOM 2420 C C . ASP B 1 19 ? -8.414 -8.484 15.633 1 83.31 19 ASP B C 1
ATOM 2422 O O . ASP B 1 19 ? -8.242 -8.367 16.844 1 83.31 19 ASP B O 1
ATOM 2426 N N . GLU B 1 20 ? -7.684 -9.203 14.82 1 80.69 20 GLU B N 1
ATOM 2427 C CA . GLU B 1 20 ? -6.508 -9.906 15.32 1 80.69 20 GLU B CA 1
ATOM 2428 C C . GLU B 1 20 ? -5.32 -9.75 14.375 1 80.69 20 GLU B C 1
ATOM 2430 O O . GLU B 1 20 ? -5.492 -9.773 13.148 1 80.69 20 GLU B O 1
ATOM 2435 N N . TRP B 1 21 ? -4.234 -9.523 14.969 1 79.19 21 TRP B N 1
ATOM 2436 C CA . TRP B 1 21 ? -3 -9.492 14.188 1 79.19 21 TRP B CA 1
ATOM 2437 C C . TRP B 1 21 ? -2.193 -10.773 14.398 1 79.19 21 TRP B C 1
ATOM 2439 O O . TRP B 1 21 ? -1.889 -11.148 15.531 1 79.19 21 TRP B O 1
ATOM 2449 N N . PRO B 1 22 ? -2.02 -11.375 13.258 1 75.94 22 PRO B N 1
ATOM 2450 C CA . PRO B 1 22 ? -1.344 -12.672 13.367 1 75.94 22 PRO B CA 1
ATOM 2451 C C . PRO B 1 22 ? 0.126 -12.539 13.758 1 75.94 22 PRO B C 1
ATOM 2453 O O . PRO B 1 22 ? 0.744 -11.5 13.508 1 75.94 22 PRO B O 1
ATOM 2456 N N . THR B 1 23 ? 0.396 -13.609 14.555 1 70.12 23 THR B N 1
ATOM 2457 C CA . THR B 1 23 ? 1.805 -13.773 14.898 1 70.12 23 THR B CA 1
ATOM 2458 C C . THR B 1 23 ? 2.361 -15.062 14.312 1 70.12 23 THR B C 1
ATOM 2460 O O . THR B 1 23 ? 1.615 -16.016 14.07 1 70.12 23 THR B O 1
ATOM 2463 N N . GLY B 1 24 ? 3.531 -15.141 13.688 1 67.31 24 GLY B N 1
ATOM 2464 C CA . GLY B 1 24 ? 4.117 -16.375 13.18 1 67.31 24 GLY B CA 1
ATOM 2465 C C . GLY B 1 24 ? 3.703 -16.688 11.758 1 67.31 24 GLY B C 1
ATOM 2466 O O . GLY B 1 24 ? 3.879 -15.859 10.859 1 67.31 24 GLY B O 1
ATOM 2467 N N . ASP B 1 25 ? 3.012 -17.938 11.531 1 70.31 25 ASP B N 1
ATOM 2468 C CA . ASP B 1 25 ? 2.607 -18.391 10.203 1 70.31 25 ASP B CA 1
ATOM 2469 C C . ASP B 1 25 ? 1.094 -18.312 10.023 1 70.31 25 ASP B C 1
ATOM 2471 O O . ASP B 1 25 ? 0.526 -18.953 9.141 1 70.31 25 ASP B O 1
ATOM 2475 N N . GLU B 1 26 ? 0.521 -17.406 10.68 1 77.56 26 GLU B N 1
ATOM 2476 C CA . GLU B 1 26 ? -0.937 -17.344 10.672 1 77.56 26 GLU B CA 1
ATOM 2477 C C . GLU B 1 26 ? -1.445 -16.375 9.617 1 77.56 26 GLU B C 1
ATOM 2479 O O . GLU B 1 26 ? -0.712 -15.484 9.18 1 77.56 26 GLU B O 1
ATOM 2484 N N . LYS B 1 27 ? -2.672 -16.625 9.172 1 81.25 27 LYS B N 1
ATOM 2485 C CA . LYS B 1 27 ? -3.398 -15.727 8.273 1 81.25 27 LYS B CA 1
ATOM 2486 C C . LYS B 1 27 ? -4.633 -15.148 8.953 1 81.25 27 LYS B C 1
ATOM 2488 O O . LYS B 1 27 ? -5.32 -15.844 9.703 1 81.25 27 LYS B O 1
ATOM 2493 N N . SER B 1 28 ? -4.719 -13.867 8.883 1 86.06 28 SER B N 1
ATOM 2494 C CA . SER B 1 28 ? -5.914 -13.211 9.414 1 86.06 28 SER B CA 1
ATOM 2495 C C . SER B 1 28 ? -6.598 -12.367 8.344 1 86.06 28 SER B C 1
ATOM 2497 O O . SER B 1 28 ? -6.031 -12.133 7.273 1 86.06 28 SER B O 1
ATOM 2499 N N . VAL B 1 29 ? -7.801 -12.031 8.695 1 87 29 VAL B N 1
ATOM 2500 C CA . VAL B 1 29 ? -8.602 -11.25 7.758 1 87 29 VAL B CA 1
ATOM 2501 C C . VAL B 1 29 ? -8.812 -9.844 8.305 1 87 29 VAL B C 1
ATOM 2503 O O . VAL B 1 29 ? -9.133 -9.672 9.484 1 87 29 VAL B O 1
ATOM 2506 N N . ALA B 1 30 ? -8.562 -8.938 7.48 1 92.06 30 ALA B N 1
ATOM 2507 C CA . ALA B 1 30 ? -8.828 -7.547 7.836 1 92.06 30 ALA B CA 1
ATOM 2508 C C . ALA B 1 30 ? -10.297 -7.195 7.605 1 92.06 30 ALA B C 1
ATOM 2510 O O . ALA B 1 30 ? -10.898 -7.617 6.613 1 92.06 30 ALA B O 1
ATOM 2511 N N . ARG B 1 31 ? -10.852 -6.418 8.477 1 91.5 31 ARG B N 1
ATOM 2512 C CA . ARG B 1 31 ? -12.219 -5.945 8.328 1 91.5 31 ARG B CA 1
ATOM 2513 C C . ARG B 1 31 ? -12.312 -4.871 7.246 1 91.5 31 ARG B C 1
ATOM 2515 O O . ARG B 1 31 ? -13.32 -4.777 6.543 1 91.5 31 ARG B O 1
ATOM 2522 N N . ASP B 1 32 ? -11.242 -4.102 7.27 1 93.5 32 ASP B N 1
ATOM 2523 C CA . ASP B 1 32 ? -11.211 -2.979 6.336 1 93.5 32 ASP B CA 1
ATOM 2524 C C . ASP B 1 32 ? -9.797 -2.436 6.172 1 93.5 32 ASP B C 1
ATOM 2526 O O . ASP B 1 32 ? -8.898 -2.775 6.949 1 93.5 32 ASP B O 1
ATOM 2530 N N . TYR B 1 33 ? -9.625 -1.653 5.062 1 95.69 33 TYR B N 1
ATOM 2531 C CA . TYR B 1 33 ? -8.344 -0.98 4.891 1 95.69 33 TYR B CA 1
ATOM 2532 C C . TYR B 1 33 ? -8.508 0.316 4.105 1 95.69 33 TYR B C 1
ATOM 2534 O O . TYR B 1 33 ? -9.555 0.551 3.496 1 95.69 33 TYR B O 1
ATOM 2542 N N . ALA B 1 34 ? -7.508 1.167 4.199 1 96.25 34 ALA B N 1
ATOM 2543 C CA . ALA B 1 34 ? -7.441 2.389 3.4 1 96.25 34 ALA B CA 1
ATOM 2544 C C . ALA B 1 34 ? -6.008 2.684 2.967 1 96.25 34 ALA B C 1
ATOM 2546 O O . ALA B 1 34 ? -5.066 2.484 3.738 1 96.25 34 ALA B O 1
ATOM 2547 N N . VAL B 1 35 ? -5.891 3.096 1.731 1 96.69 35 VAL B N 1
ATOM 2548 C CA . VAL B 1 35 ? -4.617 3.568 1.196 1 96.69 35 VAL B CA 1
ATOM 2549 C C . VAL B 1 35 ? -4.73 5.047 0.824 1 96.69 35 VAL B C 1
ATOM 2551 O O . VAL B 1 35 ? -5.648 5.441 0.098 1 96.69 35 VAL B O 1
ATOM 2554 N N . SER B 1 36 ? -3.781 5.828 1.291 1 96.38 36 SER B N 1
ATOM 2555 C CA . SER B 1 36 ? -3.854 7.258 1.022 1 96.38 36 SER B CA 1
ATOM 2556 C C . SER B 1 36 ? -2.479 7.91 1.134 1 96.38 36 SER B C 1
ATOM 2558 O O . SER B 1 36 ? -1.504 7.258 1.508 1 96.38 36 SER B O 1
ATOM 2560 N N . PHE B 1 37 ? -2.428 9.117 0.684 1 98.12 37 PHE B N 1
ATOM 2561 C CA . PHE B 1 37 ? -1.291 9.977 0.993 1 98.12 37 PHE B CA 1
ATOM 2562 C C . PHE B 1 37 ? -1.158 10.18 2.498 1 98.12 37 PHE B C 1
ATOM 2564 O O . PHE B 1 37 ? -2.143 10.07 3.232 1 98.12 37 PHE B O 1
ATOM 2571 N N . GLY B 1 38 ? 0.097 10.445 2.906 1 97.31 38 GLY B N 1
ATOM 2572 C CA . GLY B 1 38 ? 0.415 10.742 4.293 1 97.31 38 GLY B CA 1
ATOM 2573 C C . GLY B 1 38 ? 1.568 11.719 4.441 1 97.31 38 GLY B C 1
ATOM 2574 O O . GLY B 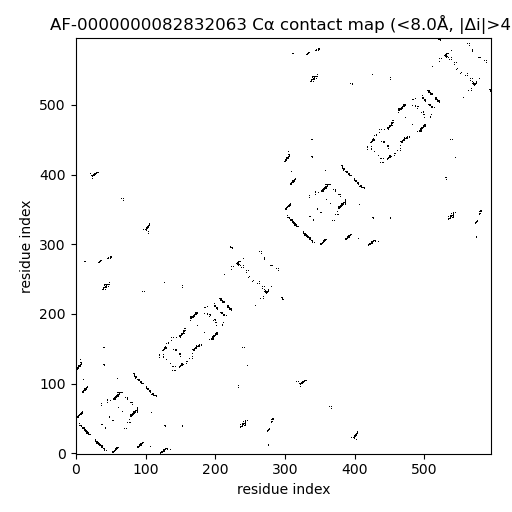1 38 ? 2.254 12.031 3.467 1 97.31 38 GLY B O 1
ATOM 2575 N N . GLY B 1 39 ? 1.799 12.055 5.66 1 97.31 39 GLY B N 1
ATOM 2576 C CA . GLY B 1 39 ? 2.684 13.148 6.02 1 97.31 39 GLY B CA 1
ATOM 2577 C C . GLY B 1 39 ? 1.946 14.359 6.559 1 97.31 39 GLY B C 1
ATOM 2578 O O . GLY B 1 39 ? 0.861 14.695 6.082 1 97.31 39 GLY B O 1
ATOM 2579 N N . ASN B 1 40 ? 2.602 15.016 7.438 1 97.81 40 ASN B N 1
ATOM 2580 C CA . ASN B 1 40 ? 1.886 16.062 8.164 1 97.81 40 ASN B CA 1
ATOM 2581 C C . ASN B 1 40 ? 1.509 17.219 7.246 1 97.81 40 ASN B C 1
ATOM 2583 O O . ASN B 1 40 ? 0.329 17.438 6.965 1 97.81 40 ASN B O 1
ATOM 2587 N N . ALA B 1 41 ? 2.475 17.875 6.672 1 98.69 41 ALA B N 1
ATOM 2588 C CA . ALA B 1 41 ? 2.195 19.016 5.793 1 98.69 41 ALA B CA 1
ATOM 2589 C C . ALA B 1 41 ? 1.521 18.547 4.504 1 98.69 41 ALA B C 1
ATOM 2591 O O . ALA B 1 41 ? 0.739 19.297 3.906 1 98.69 41 ALA B O 1
ATOM 2592 N N . VAL B 1 42 ? 1.797 17.328 4.109 1 98.75 42 VAL B N 1
ATOM 2593 C CA . VAL B 1 42 ? 1.176 16.75 2.924 1 98.75 42 VAL B CA 1
ATOM 2594 C C . VAL B 1 42 ? -0.331 16.625 3.137 1 98.75 42 VAL B C 1
ATOM 2596 O O . VAL B 1 42 ? -1.121 17.141 2.342 1 98.75 42 VAL B O 1
ATOM 2599 N N . THR B 1 43 ? -0.722 16.016 4.188 1 98.69 43 THR B N 1
ATOM 2600 C CA . THR B 1 43 ? -2.139 15.852 4.496 1 98.69 43 THR B CA 1
ATOM 2601 C C . THR B 1 43 ? -2.812 17.219 4.672 1 98.69 43 THR B C 1
ATOM 2603 O O . THR B 1 43 ? -3.945 17.406 4.23 1 98.69 43 THR B O 1
ATOM 2606 N N . ALA B 1 44 ? -2.102 18.109 5.285 1 98.88 44 ALA B N 1
ATOM 2607 C CA . ALA B 1 44 ? -2.623 19.453 5.445 1 98.88 44 ALA B CA 1
ATOM 2608 C C . ALA B 1 44 ? -2.879 20.109 4.09 1 98.88 44 ALA B C 1
ATOM 2610 O O . ALA B 1 44 ? -3.904 20.766 3.895 1 98.88 44 ALA B O 1
ATOM 2611 N N . ALA B 1 45 ? -1.964 19.953 3.143 1 98.81 45 ALA B N 1
ATOM 2612 C CA . ALA B 1 45 ? -2.123 20.516 1.8 1 98.81 45 ALA B CA 1
ATOM 2613 C C . ALA B 1 45 ? -3.355 19.938 1.109 1 98.81 45 ALA B C 1
ATOM 2615 O O . ALA B 1 45 ? -4.141 20.672 0.509 1 98.81 45 ALA B O 1
ATOM 2616 N N . PHE B 1 46 ? -3.547 18.641 1.252 1 98.75 46 PHE B N 1
ATOM 2617 C CA . PHE B 1 46 ? -4.695 17.984 0.634 1 98.75 46 PHE B CA 1
ATOM 2618 C C . PHE B 1 46 ? -5.996 18.469 1.269 1 98.75 46 PHE B C 1
ATOM 2620 O O . PHE B 1 46 ? -7.004 18.641 0.578 1 98.75 46 PHE B O 1
ATOM 2627 N N . ALA B 1 47 ? -5.965 18.672 2.582 1 98.69 47 ALA B N 1
ATOM 2628 C CA . ALA B 1 47 ? -7.141 19.203 3.266 1 98.69 47 ALA B CA 1
ATOM 2629 C C . ALA B 1 47 ? -7.473 20.609 2.766 1 98.69 47 ALA B C 1
ATOM 2631 O O . ALA B 1 47 ? -8.633 20.922 2.49 1 98.69 47 ALA B O 1
ATOM 2632 N N . CYS B 1 48 ? -6.457 21.438 2.646 1 98.25 48 CYS B N 1
ATOM 2633 C CA . CYS B 1 48 ? -6.641 22.781 2.123 1 98.25 48 CYS B CA 1
ATOM 2634 C C . CYS B 1 48 ? -7.227 22.75 0.718 1 98.25 48 CYS B C 1
ATOM 2636 O O . CYS B 1 48 ? -8.148 23.516 0.406 1 98.25 48 CYS B O 1
ATOM 2638 N N . GLY B 1 49 ? -6.691 21.844 -0.098 1 97.38 49 GLY B N 1
ATOM 2639 C CA . GLY B 1 49 ? -7.207 21.656 -1.444 1 97.38 49 GLY B CA 1
ATOM 2640 C C . GLY B 1 49 ? -8.664 21.234 -1.471 1 97.38 49 GLY B C 1
ATOM 2641 O O . GLY B 1 49 ? -9.469 21.812 -2.219 1 97.38 49 GLY B O 1
ATOM 2642 N N . LYS B 1 50 ? -9.039 20.281 -0.663 1 98.06 50 LYS B N 1
ATOM 2643 C CA . LYS B 1 50 ? -10.414 19.766 -0.596 1 98.06 50 LYS B CA 1
ATOM 2644 C C . LYS B 1 50 ? -11.383 20.875 -0.178 1 98.06 50 LYS B C 1
ATOM 2646 O O . LYS B 1 50 ? -12.523 20.906 -0.638 1 98.06 50 LYS B O 1
ATOM 2651 N N . LEU B 1 51 ? -10.914 21.719 0.648 1 97.88 51 LEU B N 1
ATOM 2652 C CA . LEU B 1 51 ? -11.734 22.828 1.137 1 97.88 51 LEU B CA 1
ATOM 2653 C C . LEU B 1 51 ? -11.914 23.891 0.061 1 97.88 51 LEU B C 1
ATOM 2655 O O . LEU B 1 51 ? -12.82 24.719 0.146 1 97.88 51 LEU B O 1
ATOM 2659 N N . GLY B 1 52 ? -10.984 23.953 -0.94 1 96.31 52 GLY B N 1
ATOM 2660 C CA . GLY B 1 52 ? -11.305 24.797 -2.082 1 96.31 52 GLY B CA 1
ATOM 2661 C C . GLY B 1 52 ? -10.148 25.672 -2.514 1 96.31 52 GLY B C 1
ATOM 2662 O O . GLY B 1 52 ? -10.266 26.422 -3.486 1 96.31 52 GLY B O 1
ATOM 2663 N N . THR B 1 53 ? -9.031 25.641 -1.84 1 95.56 53 THR B N 1
ATOM 2664 C CA . THR B 1 53 ? -7.855 26.406 -2.244 1 95.56 53 THR B CA 1
ATOM 2665 C C . THR B 1 53 ? -6.75 25.484 -2.742 1 95.56 53 THR B C 1
ATOM 2667 O O . THR B 1 53 ? -6.191 24.703 -1.972 1 95.56 53 THR B O 1
ATOM 2670 N N . LYS B 1 54 ? -6.367 25.625 -3.939 1 94.44 54 LYS B N 1
ATOM 2671 C CA . LYS B 1 54 ? -5.367 24.75 -4.543 1 94.44 54 LYS B CA 1
ATOM 2672 C C . LYS B 1 54 ? -3.969 25.062 -4.027 1 94.44 54 LYS B C 1
ATOM 2674 O O . LYS B 1 54 ? -3.463 26.172 -4.234 1 94.44 54 LYS B O 1
ATOM 2679 N N . PRO B 1 55 ? -3.32 24.109 -3.414 1 97.62 55 PRO B N 1
ATOM 2680 C CA . PRO B 1 55 ? -2.012 24.359 -2.811 1 97.62 55 PRO B CA 1
ATOM 2681 C C . PRO B 1 55 ? -0.853 23.922 -3.699 1 97.62 55 PRO B C 1
ATOM 2683 O O . PRO B 1 55 ? -1.014 23.016 -4.52 1 97.62 55 PRO B O 1
ATOM 2686 N N . ASP B 1 56 ? 0.312 24.641 -3.578 1 98.69 56 ASP B N 1
ATOM 2687 C CA . ASP B 1 56 ? 1.607 24.094 -3.984 1 98.69 56 ASP B CA 1
ATOM 2688 C C . ASP B 1 56 ? 2.26 23.328 -2.846 1 98.69 56 ASP B C 1
ATOM 2690 O O . ASP B 1 56 ? 2.164 23.719 -1.681 1 98.69 56 ASP B O 1
ATOM 2694 N N . LEU B 1 57 ? 2.889 22.219 -3.191 1 98.75 57 LEU B N 1
ATOM 2695 C CA . LEU B 1 57 ? 3.465 21.359 -2.174 1 98.75 57 LEU B CA 1
ATOM 2696 C C . LEU B 1 57 ? 4.875 20.922 -2.561 1 98.75 57 LEU B C 1
ATOM 2698 O O . LEU B 1 57 ? 5.066 20.234 -3.57 1 98.75 57 LEU B O 1
ATOM 2702 N N . ILE B 1 58 ? 5.848 21.359 -1.805 1 98.81 58 ILE B N 1
ATOM 2703 C CA . ILE B 1 58 ? 7.188 20.781 -1.885 1 98.81 58 ILE B CA 1
ATOM 2704 C C . ILE B 1 58 ? 7.277 19.547 -0.99 1 98.81 58 ILE B C 1
ATOM 2706 O O . ILE B 1 58 ? 7.098 19.641 0.226 1 98.81 58 ILE B O 1
ATOM 2710 N N . CYS B 1 59 ? 7.539 18.406 -1.569 1 98.75 59 CYS B N 1
ATOM 2711 C CA . CYS B 1 59 ? 7.562 17.156 -0.812 1 98.75 59 CYS B CA 1
ATOM 2712 C C . CYS B 1 59 ? 8.469 16.141 -1.479 1 98.75 59 CYS B C 1
ATOM 2714 O O . CYS B 1 59 ? 8.961 16.359 -2.586 1 98.75 59 CYS B O 1
ATOM 2716 N N . SER B 1 60 ? 8.789 15.07 -0.766 1 98.69 60 SER B N 1
ATOM 2717 C CA . SER B 1 60 ? 9.586 13.984 -1.328 1 98.69 60 SER B CA 1
ATOM 2718 C C . SER B 1 60 ? 8.797 13.211 -2.383 1 98.69 60 SER B C 1
ATOM 2720 O O . SER B 1 60 ? 7.594 12.992 -2.232 1 98.69 60 SER B O 1
ATOM 2722 N N . LEU B 1 61 ? 9.461 12.852 -3.412 1 98.69 61 LEU B N 1
ATOM 2723 C CA . LEU B 1 61 ? 8.859 12.094 -4.508 1 98.69 61 LEU B CA 1
ATOM 2724 C C . LEU B 1 61 ? 9.836 11.047 -5.043 1 98.69 61 LEU B C 1
ATOM 2726 O O . LEU B 1 61 ? 11.016 11.336 -5.25 1 98.69 61 LEU B O 1
ATOM 2730 N N . ALA B 1 62 ? 9.383 9.828 -5.18 1 98.56 62 ALA B N 1
ATOM 2731 C CA . ALA B 1 62 ? 10.211 8.727 -5.668 1 98.56 62 ALA B CA 1
ATOM 2732 C C . ALA B 1 62 ? 9.703 8.211 -7.012 1 98.56 62 ALA B C 1
ATOM 2734 O O . ALA B 1 62 ? 8.508 8.305 -7.305 1 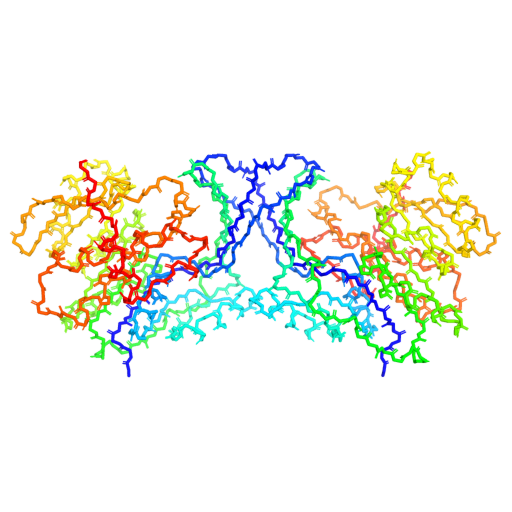98.56 62 ALA B O 1
ATOM 2735 N N . PRO B 1 63 ? 10.586 7.691 -7.855 1 97.56 63 PRO B N 1
ATOM 2736 C CA . PRO B 1 63 ? 10.18 7.105 -9.133 1 97.56 63 PRO B CA 1
ATOM 2737 C C . PRO B 1 63 ? 9.781 5.637 -9.008 1 97.56 63 PRO B C 1
ATOM 2739 O O . PRO B 1 63 ? 10.203 4.809 -9.82 1 97.56 63 PRO B O 1
ATOM 2742 N N . ASP B 1 64 ? 9 5.277 -8.055 1 97.62 64 ASP B N 1
ATOM 2743 C CA . ASP B 1 64 ? 8.516 3.914 -7.859 1 97.62 64 ASP B CA 1
ATOM 2744 C C . ASP B 1 64 ? 6.992 3.85 -7.949 1 97.62 64 ASP B C 1
ATOM 2746 O O . ASP B 1 64 ? 6.344 4.84 -8.289 1 97.62 64 ASP B O 1
ATOM 2750 N N . TRP B 1 65 ? 6.422 2.684 -7.754 1 97.75 65 TRP B N 1
ATOM 2751 C CA . TRP B 1 65 ? 4.988 2.49 -7.93 1 97.75 65 TRP B CA 1
ATOM 2752 C C . TRP B 1 65 ? 4.195 3.412 -7.008 1 97.75 65 TRP B C 1
ATOM 2754 O O . TRP B 1 65 ? 3.199 4.008 -7.418 1 97.75 65 TRP B O 1
ATOM 2764 N N . LEU B 1 66 ? 4.633 3.508 -5.742 1 98.31 66 LEU B N 1
ATOM 2765 C CA . LEU B 1 66 ? 3.945 4.352 -4.77 1 98.31 66 LEU B CA 1
ATOM 2766 C C . LEU B 1 66 ? 4.031 5.82 -5.164 1 98.31 66 LEU B C 1
ATOM 2768 O O . LEU B 1 66 ? 3.076 6.578 -4.977 1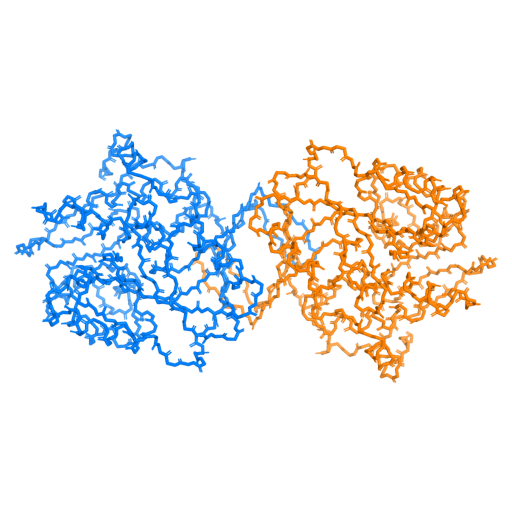 98.31 66 LEU B O 1
ATOM 2772 N N . GLY B 1 67 ? 5.215 6.191 -5.652 1 98.31 67 GLY B N 1
ATOM 2773 C CA . GLY B 1 67 ? 5.359 7.555 -6.137 1 98.31 67 GLY B CA 1
ATOM 2774 C C . GLY B 1 67 ? 4.414 7.887 -7.273 1 98.31 67 GLY B C 1
ATOM 2775 O O . GLY B 1 67 ? 3.85 8.984 -7.32 1 98.31 67 GLY B O 1
ATOM 2776 N N . HIS B 1 68 ? 4.246 6.945 -8.195 1 97.38 68 HIS B N 1
ATOM 2777 C CA . HIS B 1 68 ? 3.305 7.129 -9.297 1 97.38 68 HIS B CA 1
ATOM 2778 C C . HIS B 1 68 ? 1.875 7.266 -8.781 1 97.38 68 HIS B C 1
ATOM 2780 O O . HIS B 1 68 ? 1.137 8.156 -9.219 1 97.38 68 HIS B O 1
ATOM 2786 N N . MET B 1 69 ? 1.567 6.391 -7.945 1 97.88 69 MET B N 1
ATOM 2787 C CA . MET B 1 69 ? 0.242 6.445 -7.336 1 97.88 69 MET B CA 1
ATOM 2788 C C . MET B 1 69 ? 0.019 7.781 -6.637 1 97.88 69 MET B C 1
ATOM 2790 O O . MET B 1 69 ? -1.047 8.391 -6.773 1 97.88 69 MET B O 1
ATOM 2794 N N . TYR B 1 70 ? 1.01 8.258 -5.945 1 98.5 70 TYR B N 1
ATOM 2795 C CA . TYR B 1 70 ? 0.936 9.531 -5.234 1 98.5 70 TYR B CA 1
ATOM 2796 C C . TYR B 1 70 ? 0.704 10.68 -6.203 1 98.5 70 TYR B C 1
ATOM 2798 O O . TYR B 1 70 ? -0.103 11.57 -5.934 1 98.5 70 TYR B O 1
ATOM 2806 N N . THR B 1 71 ? 1.391 10.688 -7.27 1 98.38 71 THR B N 1
ATOM 2807 C CA . THR B 1 71 ? 1.229 11.734 -8.281 1 98.38 71 THR B CA 1
ATOM 2808 C C . THR B 1 71 ? -0.203 11.758 -8.805 1 98.38 71 THR B C 1
ATOM 2810 O O . THR B 1 71 ? -0.784 12.828 -8.984 1 98.38 71 THR B O 1
ATOM 2813 N N . ASP B 1 72 ? -0.769 10.609 -8.977 1 97.44 72 ASP B N 1
ATOM 2814 C CA . ASP B 1 72 ? -2.158 10.523 -9.406 1 97.44 72 ASP B CA 1
ATOM 2815 C C . ASP B 1 72 ? -3.105 11.07 -8.344 1 97.44 72 ASP B C 1
ATOM 2817 O O . ASP B 1 72 ? -4.082 11.75 -8.664 1 97.44 72 ASP B O 1
ATOM 2821 N N . MET B 1 73 ? -2.83 10.758 -7.074 1 98 73 MET B N 1
ATOM 2822 C CA . MET B 1 73 ? -3.643 11.281 -5.977 1 98 73 MET B CA 1
ATOM 2823 C C . MET B 1 73 ? -3.623 12.805 -5.961 1 98 73 MET B C 1
ATOM 2825 O O . MET B 1 73 ? -4.672 13.438 -5.836 1 98 73 MET B O 1
ATOM 2829 N N . ALA B 1 74 ? -2.428 13.328 -6.074 1 98.38 74 ALA B N 1
ATOM 2830 C CA . ALA B 1 74 ? -2.275 14.781 -6.031 1 98.38 74 ALA B CA 1
ATOM 2831 C C . ALA B 1 74 ? -3.064 15.453 -7.156 1 98.38 74 ALA B C 1
ATOM 2833 O O . ALA B 1 74 ? -3.758 16.438 -6.93 1 98.38 74 ALA B O 1
ATOM 2834 N N . ALA B 1 75 ? -2.963 14.844 -8.352 1 97.12 75 ALA B N 1
ATOM 2835 C CA . ALA B 1 75 ? -3.693 15.375 -9.5 1 97.12 75 ALA B CA 1
ATOM 2836 C C . ALA B 1 75 ? -5.199 15.328 -9.258 1 97.12 75 ALA B C 1
ATOM 2838 O O . ALA B 1 75 ? -5.91 16.297 -9.547 1 97.12 75 ALA B O 1
ATOM 2839 N N . ALA B 1 76 ? -5.648 14.289 -8.703 1 96.25 76 ALA B N 1
ATOM 2840 C CA . ALA B 1 76 ? -7.078 14.102 -8.469 1 96.25 76 ALA B CA 1
ATOM 2841 C C . ALA B 1 76 ? -7.602 15.102 -7.438 1 96.25 76 ALA B C 1
ATOM 2843 O O . ALA B 1 76 ? -8.773 15.484 -7.477 1 96.25 76 ALA B O 1
ATOM 2844 N N . HIS B 1 77 ? -6.738 15.586 -6.551 1 96.75 77 HIS B N 1
ATOM 2845 C CA . HIS B 1 77 ? -7.168 16.469 -5.473 1 96.75 77 HIS B CA 1
ATOM 2846 C C . HIS B 1 77 ? -6.719 17.906 -5.719 1 96.75 77 HIS B C 1
ATOM 2848 O O . HIS B 1 77 ? -6.867 18.766 -4.852 1 96.75 77 HIS B O 1
ATOM 2854 N N . GLY B 1 78 ? -6.094 18.156 -6.855 1 95.62 78 GLY B N 1
ATOM 2855 C CA . GLY B 1 78 ? -5.727 19.5 -7.25 1 95.62 78 GLY B CA 1
ATOM 2856 C C . GLY B 1 78 ? -4.535 20.047 -6.48 1 95.62 78 GLY B C 1
ATOM 2857 O O . GLY B 1 78 ? -4.477 21.25 -6.184 1 95.62 78 GLY B O 1
ATOM 2858 N N . VAL B 1 79 ? -3.656 19.188 -6.09 1 98.06 79 VAL B N 1
ATOM 2859 C CA . VAL B 1 79 ? -2.432 19.594 -5.41 1 98.06 79 VAL B CA 1
ATOM 2860 C C . VAL B 1 79 ? -1.277 19.641 -6.41 1 98.06 79 VAL B C 1
ATOM 2862 O O . VAL B 1 79 ? -1.002 18.656 -7.094 1 98.06 79 VAL B O 1
ATOM 2865 N N . THR B 1 80 ? -0.624 20.781 -6.551 1 98.31 80 THR B N 1
ATOM 2866 C CA . THR B 1 80 ? 0.531 20.891 -7.434 1 98.31 80 THR B CA 1
ATOM 2867 C C . THR B 1 80 ? 1.808 20.469 -6.715 1 98.31 80 THR B C 1
ATOM 2869 O O . THR B 1 80 ? 2.199 21.062 -5.715 1 98.31 80 THR B O 1
ATOM 2872 N N . LEU B 1 81 ? 2.449 19.484 -7.281 1 98.44 81 LEU B N 1
ATOM 2873 C CA . LEU B 1 81 ? 3.619 18.906 -6.629 1 98.44 81 LEU B CA 1
ATOM 2874 C C . LEU B 1 81 ? 4.902 19.547 -7.152 1 98.44 81 LEU B C 1
ATOM 2876 O O . LEU B 1 81 ? 5.059 19.734 -8.359 1 98.44 81 LEU B O 1
ATOM 2880 N N . HIS B 1 82 ? 5.715 19.922 -6.273 1 98.62 82 HIS B N 1
ATOM 2881 C CA . HIS B 1 82 ? 7.117 20.25 -6.508 1 98.62 82 HIS B CA 1
ATOM 2882 C C . HIS B 1 82 ? 8.031 19.266 -5.789 1 98.62 82 HIS B C 1
ATOM 2884 O O . HIS B 1 82 ? 8.422 19.484 -4.641 1 98.62 82 HIS B O 1
ATOM 2890 N N . GLY B 1 83 ? 8.359 18.219 -6.504 1 98.19 83 GLY B N 1
ATOM 2891 C CA . GLY B 1 83 ? 8.984 17.062 -5.891 1 98.19 83 GLY B CA 1
ATOM 2892 C C . GLY B 1 83 ? 10.461 17.25 -5.613 1 98.19 83 GLY B C 1
ATOM 2893 O O . GLY B 1 83 ? 11.195 17.797 -6.449 1 98.19 83 GLY B O 1
ATOM 2894 N N . ARG B 1 84 ? 10.805 16.922 -4.43 1 98.62 84 ARG B N 1
ATOM 2895 C CA . ARG B 1 84 ? 12.203 16.672 -4.105 1 98.62 84 ARG B CA 1
ATOM 2896 C C . ARG B 1 84 ? 12.523 15.18 -4.168 1 98.62 84 ARG B C 1
ATOM 2898 O O . ARG B 1 84 ? 11.984 14.391 -3.385 1 98.62 84 ARG B O 1
ATOM 2905 N N . GLN B 1 85 ? 13.461 14.797 -4.969 1 98.5 85 GLN B N 1
ATOM 2906 C CA . GLN B 1 85 ? 13.602 13.406 -5.395 1 98.5 85 GLN B CA 1
ATOM 2907 C C . GLN B 1 85 ? 14.281 12.57 -4.32 1 98.5 85 GLN B C 1
ATOM 2909 O O . GLN B 1 85 ? 15.25 13.008 -3.697 1 98.5 85 GLN B O 1
ATOM 2914 N N . VAL B 1 86 ? 13.734 11.414 -4.031 1 98.62 86 VAL B N 1
ATOM 2915 C CA . VAL B 1 86 ? 14.32 10.352 -3.221 1 98.62 86 VAL B CA 1
ATOM 2916 C C . VAL B 1 86 ? 14.305 9.039 -4.004 1 98.62 86 VAL B C 1
ATOM 2918 O O . VAL B 1 86 ? 13.711 8.961 -5.078 1 98.62 86 VAL B O 1
ATOM 2921 N N . ARG B 1 87 ? 14.992 8.023 -3.514 1 97.88 87 ARG B N 1
ATOM 2922 C CA . ARG B 1 87 ? 15.094 6.762 -4.246 1 97.88 87 ARG B CA 1
ATOM 2923 C C . ARG B 1 87 ? 13.812 5.945 -4.113 1 97.88 87 ARG B C 1
ATOM 2925 O O . ARG B 1 87 ? 13.367 5.32 -5.078 1 97.88 87 ARG B O 1
ATOM 2932 N N . ARG B 1 88 ? 13.266 6.031 -2.914 1 97.56 88 ARG B N 1
ATOM 2933 C CA . ARG B 1 88 ? 12.102 5.207 -2.607 1 97.56 88 ARG B CA 1
ATOM 2934 C C . ARG B 1 88 ? 11.062 6 -1.826 1 97.56 88 ARG B C 1
ATOM 2936 O O . ARG B 1 88 ? 11.406 6.797 -0.953 1 97.56 88 ARG B O 1
ATOM 2943 N N . SER B 1 89 ? 9.805 5.711 -2.113 1 98.56 89 SER B N 1
ATOM 2944 C CA . SER B 1 89 ? 8.727 6.34 -1.354 1 98.56 89 SER B CA 1
ATOM 2945 C C . SER B 1 89 ? 8.773 5.93 0.114 1 98.56 89 SER B C 1
ATOM 2947 O O . SER B 1 89 ? 9.172 4.812 0.439 1 98.56 89 SER B O 1
ATOM 2949 N N . SER B 1 90 ? 8.422 6.824 0.968 1 98.56 90 SER B N 1
ATOM 2950 C CA . SER B 1 90 ? 8.211 6.469 2.367 1 98.56 90 SER B CA 1
ATOM 2951 C C . SER B 1 90 ? 6.844 5.828 2.574 1 98.56 90 SER B C 1
ATOM 2953 O O . SER B 1 90 ? 5.859 6.242 1.96 1 98.56 90 SER B O 1
ATOM 2955 N N . LEU B 1 91 ? 6.832 4.816 3.396 1 97.81 91 LEU B N 1
ATOM 2956 C CA . LEU B 1 91 ? 5.621 4.039 3.645 1 97.81 91 LEU B CA 1
ATOM 2957 C C . LEU B 1 91 ? 5.324 3.953 5.137 1 97.81 91 LEU B C 1
ATOM 2959 O O . LEU B 1 91 ? 6.238 3.771 5.945 1 97.81 91 LEU B O 1
ATOM 2963 N N . SER B 1 92 ? 4.066 4.172 5.496 1 95.62 92 SER B N 1
ATOM 2964 C CA . SER B 1 92 ? 3.605 3.955 6.867 1 95.62 92 SER B CA 1
ATOM 2965 C C . SER B 1 92 ? 2.49 2.916 6.914 1 95.62 92 SER B C 1
ATOM 2967 O O . SER B 1 92 ? 1.5 3.023 6.188 1 95.62 92 SER B O 1
ATOM 2969 N N . PHE B 1 93 ? 2.67 1.96 7.715 1 92.12 93 PHE B N 1
ATOM 2970 C CA . PHE B 1 93 ? 1.631 0.981 8.016 1 92.12 93 PHE B CA 1
ATOM 2971 C C . PHE B 1 93 ? 0.968 1.285 9.352 1 92.12 93 PHE B C 1
ATOM 2973 O O . PHE B 1 93 ? 1.632 1.291 10.391 1 92.12 93 PHE B O 1
ATOM 2980 N N . ILE B 1 94 ? -0.308 1.502 9.242 1 90.38 94 ILE B N 1
ATOM 2981 C CA . ILE B 1 94 ? -1.047 1.95 10.414 1 90.38 94 ILE B CA 1
ATOM 2982 C C . ILE B 1 94 ? -2.047 0.876 10.836 1 90.38 94 ILE B C 1
ATOM 2984 O O . ILE B 1 94 ? -2.838 0.401 10.016 1 90.38 94 ILE B O 1
ATOM 2988 N N . MET B 1 95 ? -2.008 0.471 12.094 1 87.38 95 MET B N 1
ATOM 2989 C CA . MET B 1 95 ? -2.889 -0.534 12.688 1 87.38 95 MET B CA 1
ATOM 2990 C C . MET B 1 95 ? -3.719 0.065 13.812 1 87.38 95 MET B C 1
ATOM 2992 O O . MET B 1 95 ? -3.34 -0.026 14.984 1 87.38 95 MET B O 1
ATOM 2996 N N . PRO B 1 96 ? -4.836 0.594 13.438 1 78.38 96 PRO B N 1
ATOM 2997 C CA . PRO B 1 96 ? -5.691 1.137 14.5 1 78.38 96 PRO B CA 1
ATOM 2998 C C . PRO B 1 96 ? -6.176 0.066 15.469 1 78.38 96 PRO B C 1
ATOM 3000 O O . PRO B 1 96 ? -6.477 -1.058 15.062 1 78.38 96 PRO B O 1
ATOM 3003 N N . ASN B 1 97 ? -6.086 0.326 16.719 1 72.94 97 ASN B N 1
ATOM 3004 C CA . ASN B 1 97 ? -6.527 -0.603 17.75 1 72.94 97 ASN B CA 1
ATOM 3005 C C . ASN B 1 97 ? -7.18 0.13 18.922 1 72.94 97 ASN B C 1
ATOM 3007 O O . ASN B 1 97 ? -6.484 0.621 19.812 1 72.94 97 ASN B O 1
ATOM 3011 N N . HIS B 1 98 ? -8.516 0.009 19.078 1 66.56 98 HIS B N 1
ATOM 3012 C CA . HIS B 1 98 ? -9.297 0.488 20.203 1 66.56 98 HIS B CA 1
ATOM 3013 C C . HIS B 1 98 ? -8.891 1.902 20.609 1 66.56 98 HIS B C 1
ATOM 3015 O O . HIS B 1 98 ? -8.586 2.162 21.766 1 66.56 98 HIS B O 1
ATOM 3021 N N . GLY B 1 99 ? -8.836 2.789 19.703 1 63.34 99 GLY B N 1
ATOM 3022 C CA . GLY B 1 99 ? -8.555 4.188 19.984 1 63.34 99 GLY B CA 1
ATOM 3023 C C . GLY B 1 99 ? -7.074 4.516 19.938 1 63.34 99 GLY B C 1
ATOM 3024 O O . GLY B 1 99 ? -6.691 5.688 19.953 1 63.34 99 GLY B O 1
ATOM 3025 N N . LYS B 1 100 ? -6.266 3.434 19.922 1 70.94 100 LYS B N 1
ATOM 3026 C CA . LYS B 1 100 ? -4.828 3.602 19.734 1 70.94 100 LYS B CA 1
ATOM 3027 C C . LYS B 1 100 ? -4.406 3.18 18.328 1 70.94 100 LYS B C 1
ATOM 3029 O O . LYS B 1 100 ? -5.238 2.758 17.516 1 70.94 100 LYS B O 1
ATOM 3034 N N . ARG B 1 101 ? -3.092 3.562 18.031 1 79 101 ARG B N 1
ATOM 3035 C CA . ARG B 1 101 ? -2.635 3.145 16.703 1 79 101 ARG B CA 1
ATOM 3036 C C . ARG B 1 101 ? -1.157 2.768 16.734 1 79 101 ARG B C 1
ATOM 3038 O O . ARG B 1 101 ? -0.331 3.51 17.266 1 79 101 ARG B O 1
ATOM 3045 N N . ALA B 1 102 ? -0.92 1.604 16.297 1 83.81 102 ALA B N 1
ATOM 3046 C CA . ALA B 1 102 ? 0.46 1.188 16.062 1 83.81 102 ALA B CA 1
ATOM 3047 C C . ALA B 1 102 ? 0.897 1.518 14.641 1 83.81 102 ALA B C 1
ATOM 3049 O O . ALA B 1 102 ? 0.108 1.404 13.703 1 83.81 102 ALA B O 1
ATOM 3050 N N . ILE B 1 103 ? 2.148 1.979 14.555 1 88.69 103 ILE B N 1
ATOM 3051 C CA . ILE B 1 103 ? 2.623 2.387 13.234 1 88.69 103 ILE B CA 1
ATOM 3052 C C . ILE B 1 103 ? 3.988 1.757 12.961 1 88.69 103 ILE B C 1
ATOM 3054 O O . ILE B 1 103 ? 4.859 1.743 13.836 1 88.69 103 ILE B O 1
ATOM 3058 N N . VAL B 1 104 ? 4.168 1.156 11.836 1 91.12 104 VAL B N 1
ATOM 3059 C CA . VAL B 1 104 ? 5.465 0.763 11.297 1 91.12 104 VAL B CA 1
ATOM 3060 C C . VAL B 1 104 ? 5.793 1.611 10.07 1 91.12 104 VAL B C 1
ATOM 3062 O O . VAL B 1 104 ? 5.012 1.668 9.125 1 91.12 104 VAL B O 1
ATOM 3065 N N . ARG B 1 105 ? 6.973 2.238 10.102 1 94.38 105 ARG B N 1
ATOM 3066 C CA . ARG B 1 105 ? 7.277 3.158 9.016 1 94.38 105 ARG B CA 1
ATOM 3067 C C . ARG B 1 105 ? 8.602 2.801 8.352 1 94.38 105 ARG B C 1
ATOM 3069 O O . ARG B 1 105 ? 9.508 2.287 9 1 94.38 105 ARG B O 1
ATOM 3076 N N . ALA B 1 106 ? 8.672 2.979 7.137 1 95.94 106 ALA B N 1
ATOM 3077 C CA . ALA B 1 106 ? 9.891 3.002 6.332 1 95.94 106 ALA B CA 1
ATOM 3078 C C . ALA B 1 106 ? 10.062 4.348 5.633 1 95.94 106 ALA B C 1
ATOM 3080 O O . ALA B 1 106 ? 9.281 4.695 4.742 1 95.94 106 ALA B O 1
ATOM 3081 N N . ARG B 1 107 ? 11.102 5.066 5.996 1 96.06 107 ARG B N 1
ATOM 3082 C CA . ARG B 1 107 ? 11.25 6.438 5.52 1 96.06 107 ARG B CA 1
ATOM 3083 C C . ARG B 1 107 ? 12.508 6.586 4.664 1 96.06 107 ARG B C 1
ATOM 3085 O O . ARG B 1 107 ? 13.555 6.023 4.992 1 96.06 107 ARG B O 1
ATOM 3092 N N . ASP B 1 108 ? 12.398 7.23 3.572 1 97.88 108 ASP B N 1
ATOM 3093 C CA . ASP B 1 108 ? 13.539 7.699 2.787 1 97.88 108 ASP B CA 1
ATOM 3094 C C . ASP B 1 108 ? 13.562 9.227 2.711 1 97.88 108 ASP B C 1
ATOM 3096 O O . ASP B 1 108 ? 12.695 9.836 2.084 1 97.88 108 ASP B O 1
ATOM 3100 N N . ALA B 1 109 ? 14.492 9.805 3.381 1 96.81 109 ALA B N 1
ATOM 3101 C CA . ALA B 1 109 ? 14.664 11.258 3.373 1 96.81 109 ALA B CA 1
ATOM 3102 C C . ALA B 1 109 ? 16.031 11.641 2.824 1 96.81 109 ALA B C 1
ATOM 3104 O O . ALA B 1 109 ? 16.562 12.719 3.129 1 96.81 109 ALA B O 1
ATOM 3105 N N . ASP B 1 110 ? 16.688 10.633 2.15 1 97.88 110 ASP B N 1
ATOM 3106 C CA . ASP B 1 110 ? 17.938 10.938 1.456 1 97.88 110 ASP B CA 1
ATOM 3107 C C . ASP B 1 110 ? 17.656 11.594 0.105 1 97.88 110 ASP B C 1
ATOM 3109 O O . ASP B 1 110 ? 17.531 10.914 -0.911 1 97.88 110 ASP B O 1
ATOM 3113 N N . TYR B 1 111 ? 17.703 12.852 0.108 1 98.19 111 TYR B N 1
ATOM 3114 C CA . TYR B 1 111 ? 17.312 13.609 -1.078 1 98.19 111 TYR B CA 1
ATOM 3115 C C . TYR B 1 111 ? 18.422 13.562 -2.133 1 98.19 111 TYR B C 1
ATOM 3117 O O . TYR B 1 111 ? 19.609 13.688 -1.81 1 98.19 111 TYR B O 1
ATOM 3125 N N . LEU B 1 112 ? 18.047 13.43 -3.377 1 98.25 112 LEU B N 1
ATOM 3126 C CA . LEU B 1 112 ? 18.969 13.258 -4.492 1 98.25 112 LEU B CA 1
ATOM 3127 C C . LEU B 1 112 ? 19.219 14.586 -5.199 1 98.25 112 LEU B C 1
ATOM 3129 O O . LEU B 1 112 ? 20.109 14.68 -6.062 1 98.25 112 LEU B O 1
ATOM 3133 N N . ASN B 1 113 ? 18.453 15.594 -4.977 1 97.88 113 ASN B N 1
ATOM 3134 C CA . ASN B 1 113 ? 18.594 16.922 -5.547 1 97.88 113 ASN B CA 1
ATOM 3135 C C . ASN B 1 113 ? 18.266 18.016 -4.523 1 97.88 113 ASN B C 1
ATOM 3137 O O . ASN B 1 113 ? 17.781 17.719 -3.43 1 97.88 113 ASN B O 1
ATOM 3141 N N . ASP B 1 114 ? 18.547 19.25 -4.863 1 97.69 114 ASP B N 1
ATOM 3142 C CA . ASP B 1 114 ? 18.156 20.391 -4.047 1 97.69 114 ASP B CA 1
ATOM 3143 C C . ASP B 1 114 ? 16.656 20.594 -4.062 1 97.69 114 ASP B C 1
ATOM 3145 O O . ASP B 1 114 ? 15.953 20.062 -4.93 1 97.69 114 ASP B O 1
ATOM 3149 N N . PHE B 1 115 ? 16.188 21.266 -2.986 1 98.06 115 PHE B N 1
ATOM 3150 C CA . PHE B 1 115 ? 14.758 21.562 -2.982 1 98.06 115 PHE B CA 1
ATOM 3151 C C . PHE B 1 115 ? 14.398 22.547 -4.082 1 98.06 115 PHE B C 1
ATOM 3153 O O . PHE B 1 115 ? 15.227 23.375 -4.469 1 98.06 115 PHE B O 1
ATOM 3160 N N . PRO B 1 116 ? 13.148 22.516 -4.637 1 97.38 116 PRO B N 1
ATOM 3161 C CA . PRO B 1 116 ? 12.711 23.438 -5.688 1 97.38 116 PRO B CA 1
ATOM 3162 C C . PRO B 1 116 ? 12.711 24.891 -5.23 1 97.38 116 PRO B C 1
ATOM 3164 O O . PRO B 1 116 ? 12.344 25.188 -4.09 1 97.38 116 PRO B O 1
ATOM 3167 N N . ARG B 1 117 ? 13.117 25.75 -6.121 1 97.38 117 ARG B N 1
ATOM 3168 C CA . ARG B 1 117 ? 13.102 27.188 -5.855 1 97.38 117 ARG B CA 1
ATOM 3169 C C . ARG B 1 117 ? 11.891 27.844 -6.504 1 97.38 117 ARG B C 1
ATOM 3171 O O . ARG B 1 117 ? 11.828 27.953 -7.73 1 97.38 117 ARG B O 1
ATOM 3178 N N . LEU B 1 118 ? 11.047 28.25 -5.648 1 97.25 118 LEU B N 1
ATOM 3179 C CA . LEU B 1 118 ? 9.82 28.891 -6.098 1 97.25 118 LEU B CA 1
ATOM 3180 C C . LEU B 1 118 ? 9.828 30.375 -5.742 1 97.25 118 LEU B C 1
ATOM 3182 O O . LEU B 1 118 ? 10.438 30.781 -4.75 1 97.25 118 LEU B O 1
ATOM 3186 N N . ASP B 1 119 ? 9.156 31.141 -6.59 1 96.56 119 ASP B N 1
ATOM 3187 C CA . ASP B 1 119 ? 8.898 32.531 -6.254 1 96.56 119 ASP B CA 1
ATOM 3188 C C . ASP B 1 119 ? 7.789 32.656 -5.211 1 96.56 119 ASP B C 1
ATOM 3190 O O . ASP B 1 119 ? 6.66 32.219 -5.445 1 96.56 119 ASP B O 1
ATOM 3194 N N . VAL B 1 120 ? 8.109 33.344 -4.094 1 96.81 120 VAL B N 1
ATOM 3195 C CA . VAL B 1 120 ? 7.164 33.344 -2.979 1 96.81 120 VAL B CA 1
ATOM 3196 C C . VAL B 1 120 ? 6.164 34.469 -3.148 1 96.81 120 VAL B C 1
ATOM 3198 O O . VAL B 1 120 ? 5.156 34.531 -2.441 1 96.81 120 VAL B O 1
ATOM 3201 N N . SER B 1 121 ? 6.375 35.469 -4.016 1 93.94 121 SER B N 1
ATOM 3202 C CA . SER B 1 121 ? 5.629 36.719 -4.113 1 93.94 121 SER B CA 1
ATOM 3203 C C . SER B 1 121 ? 4.141 36.438 -4.324 1 93.94 121 SER B C 1
ATOM 3205 O O . SER B 1 121 ? 3.301 37.25 -3.924 1 93.94 121 SER B O 1
ATOM 3207 N N . GLY B 1 122 ? 3.756 35.375 -4.781 1 93.56 122 GLY B N 1
ATOM 3208 C CA . GLY B 1 122 ? 2.354 35.125 -5.066 1 93.56 122 GLY B CA 1
ATOM 3209 C C . GLY B 1 122 ? 1.64 34.406 -3.941 1 93.56 122 GLY B C 1
ATOM 3210 O O . GLY B 1 122 ? 0.409 34.344 -3.92 1 93.56 122 GLY B O 1
ATOM 3211 N N . TYR B 1 123 ? 2.35 34 -2.922 1 97.62 123 TYR B N 1
ATOM 3212 C CA . TYR B 1 123 ? 1.738 33.25 -1.842 1 97.62 123 TYR B CA 1
ATOM 3213 C C . TYR B 1 123 ? 1.219 34.156 -0.745 1 97.62 123 TYR B C 1
ATOM 3215 O O . TYR B 1 123 ? 1.684 35.312 -0.606 1 97.62 123 TYR B O 1
ATOM 3223 N N . ARG B 1 124 ? 0.264 33.656 -0.016 1 98.25 124 ARG B N 1
ATOM 3224 C CA . ARG B 1 124 ? -0.287 34.375 1.126 1 98.25 124 ARG B CA 1
ATOM 3225 C C . ARG B 1 124 ? -0.119 33.562 2.412 1 98.25 124 ARG B C 1
ATOM 3227 O O . ARG B 1 124 ? -0.279 34.094 3.51 1 98.25 124 ARG B O 1
ATOM 3234 N N . ALA B 1 125 ? 0.259 32.344 2.252 1 98.69 125 ALA B N 1
ATOM 3235 C CA . ALA B 1 125 ? 0.501 31.5 3.422 1 98.69 125 ALA B CA 1
ATOM 3236 C C . ALA B 1 125 ? 1.544 30.422 3.121 1 98.69 125 ALA B C 1
ATOM 3238 O O . ALA B 1 125 ? 1.562 29.859 2.025 1 98.69 125 ALA B O 1
ATOM 3239 N N . LEU B 1 126 ? 2.412 30.125 4.082 1 98.88 126 LEU B N 1
ATOM 3240 C CA . LEU B 1 126 ? 3.363 29.016 4.113 1 98.88 126 LEU B CA 1
ATOM 3241 C C . LEU B 1 126 ? 3.09 28.109 5.301 1 98.88 126 LEU B C 1
ATOM 3243 O O . LEU B 1 126 ? 2.957 28.578 6.434 1 98.88 126 LEU B O 1
ATOM 3247 N N . HIS B 1 127 ? 2.953 26.844 5.043 1 98.94 127 HIS B N 1
ATOM 3248 C CA . HIS B 1 127 ? 2.801 25.875 6.121 1 98.94 127 HIS B CA 1
ATOM 3249 C C . HIS B 1 127 ? 3.891 24.812 6.062 1 98.94 127 HIS B C 1
ATOM 3251 O O . HIS B 1 127 ? 4.148 24.234 5.004 1 98.94 127 HIS B O 1
ATOM 3257 N N . LEU B 1 128 ? 4.488 24.531 7.254 1 98.81 128 LEU B N 1
ATOM 3258 C CA . LEU B 1 128 ? 5.629 23.625 7.375 1 98.81 128 LEU B CA 1
ATOM 3259 C C . LEU B 1 128 ? 5.367 22.562 8.43 1 98.81 128 LEU B C 1
ATOM 3261 O O . LEU B 1 128 ? 4.586 22.766 9.359 1 98.81 128 LEU B O 1
ATOM 3265 N N . ASP B 1 129 ? 6.043 21.438 8.266 1 98.19 129 ASP B N 1
ATOM 3266 C CA . ASP B 1 129 ? 5.977 20.422 9.312 1 98.19 129 ASP B CA 1
ATOM 3267 C C . ASP B 1 129 ? 7.359 20.141 9.898 1 98.19 129 ASP B C 1
ATOM 3269 O O . ASP B 1 129 ? 7.527 19.234 10.711 1 98.19 129 ASP B O 1
ATOM 3273 N N . GLY B 1 130 ? 8.289 20.906 9.477 1 96.06 130 GLY B N 1
ATOM 3274 C CA . GLY B 1 130 ? 9.633 20.812 10.016 1 96.06 130 GLY B CA 1
ATOM 3275 C C . GLY B 1 130 ? 10.516 19.844 9.258 1 96.06 130 GLY B C 1
ATOM 3276 O O . GLY B 1 130 ? 11.727 19.797 9.477 1 96.06 130 GLY B O 1
ATOM 3277 N N . HIS B 1 131 ? 9.984 19.031 8.453 1 97.06 131 HIS B N 1
ATOM 3278 C CA . HIS B 1 131 ? 10.805 18.203 7.566 1 97.06 131 HIS B CA 1
ATOM 3279 C C . HIS B 1 131 ? 11.461 19.047 6.484 1 97.06 131 HIS B C 1
ATOM 3281 O O . HIS B 1 131 ? 11.156 20.234 6.34 1 97.06 131 HIS B O 1
ATOM 3287 N N . GLN B 1 132 ? 12.484 18.438 5.812 1 97.56 132 GLN B N 1
ATOM 3288 C CA . GLN B 1 132 ? 13.289 19.203 4.871 1 97.56 132 GLN B CA 1
ATOM 3289 C C . GLN B 1 132 ? 13.766 20.516 5.496 1 97.56 132 GLN B C 1
ATOM 3291 O O . GLN B 1 132 ? 13.461 21.594 5 1 97.56 132 GLN B O 1
ATOM 3296 N N . PRO B 1 133 ? 14.57 20.359 6.52 1 97.44 133 PRO B N 1
ATOM 3297 C CA . PRO B 1 133 ? 14.883 21.516 7.348 1 97.44 133 PRO B CA 1
ATOM 3298 C C . PRO B 1 133 ? 15.516 22.656 6.551 1 97.44 133 PRO B C 1
ATOM 3300 O O . PRO B 1 133 ? 15.297 23.828 6.863 1 97.44 133 PRO B O 1
ATOM 3303 N N . ASP B 1 134 ? 16.25 22.328 5.523 1 97.81 134 ASP B N 1
ATOM 3304 C CA . ASP B 1 134 ? 16.875 23.359 4.688 1 97.81 134 ASP B CA 1
ATOM 3305 C C . ASP B 1 134 ? 15.828 24.125 3.895 1 97.81 134 ASP B C 1
ATOM 3307 O O . ASP B 1 134 ? 15.812 25.359 3.918 1 97.81 134 ASP B O 1
ATOM 3311 N N . ALA B 1 135 ? 14.93 23.469 3.268 1 98.44 135 ALA B N 1
ATOM 3312 C CA . ALA B 1 135 ? 13.852 24.109 2.521 1 98.44 135 ALA B CA 1
ATOM 3313 C C . ALA B 1 135 ? 12.922 24.891 3.451 1 98.44 135 ALA B C 1
ATOM 3315 O O . ALA B 1 135 ? 12.539 26.016 3.148 1 98.44 135 ALA B O 1
ATOM 3316 N N . ALA B 1 136 ? 12.633 24.25 4.562 1 98.44 136 ALA B N 1
ATOM 3317 C CA . ALA B 1 136 ? 11.734 24.859 5.531 1 98.44 136 ALA B CA 1
ATOM 3318 C C . ALA B 1 136 ? 12.281 26.219 6.004 1 98.44 136 ALA B C 1
ATOM 3320 O O . ALA B 1 136 ? 11.562 27.219 6.004 1 98.44 136 ALA B O 1
ATOM 3321 N N . LEU B 1 137 ? 13.523 26.203 6.371 1 98.38 137 LEU B N 1
ATOM 3322 C CA . LEU B 1 137 ? 14.133 27.422 6.879 1 98.38 137 LEU B CA 1
ATOM 3323 C C . LEU B 1 137 ? 14.227 28.469 5.785 1 98.38 137 LEU B C 1
ATOM 3325 O O . LEU B 1 137 ? 13.938 29.656 6.023 1 98.38 137 LEU B O 1
ATOM 3329 N N . HIS B 1 138 ? 14.602 28.078 4.57 1 98.56 138 HIS B N 1
ATOM 3330 C CA . HIS B 1 138 ? 14.711 28.984 3.436 1 98.56 138 HIS B CA 1
ATOM 3331 C C . HIS B 1 138 ? 13.391 29.703 3.178 1 98.56 138 HIS B C 1
ATOM 3333 O O . HIS B 1 138 ? 13.359 30.938 3.1 1 98.56 138 HIS B O 1
ATOM 3339 N N . TYR B 1 139 ? 12.32 29.016 3.125 1 98.75 139 TYR B N 1
ATOM 3340 C CA . TYR B 1 139 ? 11.039 29.594 2.748 1 98.75 139 TYR B CA 1
ATOM 3341 C C . TYR B 1 139 ? 10.406 30.328 3.922 1 98.75 139 TYR B C 1
ATOM 3343 O O . TYR B 1 139 ? 9.719 31.344 3.736 1 98.75 139 TYR B O 1
ATOM 3351 N N . ALA B 1 140 ? 10.672 29.797 5.148 1 98.69 140 ALA B N 1
ATOM 3352 C CA . ALA B 1 140 ? 10.18 30.516 6.32 1 98.69 140 ALA B CA 1
ATOM 3353 C C . ALA B 1 140 ? 10.75 31.922 6.383 1 98.69 140 ALA B C 1
ATOM 3355 O O . ALA B 1 140 ? 10.023 32.875 6.613 1 98.69 140 ALA B O 1
ATOM 3356 N N . ARG B 1 141 ? 12.016 32.031 6.156 1 98.44 141 ARG B N 1
ATOM 3357 C CA . ARG B 1 141 ? 12.68 33.344 6.156 1 98.44 141 ARG B CA 1
ATOM 3358 C C . ARG B 1 141 ? 12.125 34.25 5.062 1 98.44 141 ARG B C 1
ATOM 3360 O O . ARG B 1 141 ? 11.766 35.375 5.328 1 98.44 141 ARG B O 1
ATOM 3367 N N . ALA B 1 142 ? 12.07 33.719 3.889 1 98.62 142 ALA B N 1
ATOM 3368 C CA . ALA B 1 142 ? 11.625 34.5 2.734 1 98.62 142 ALA B CA 1
ATOM 3369 C C . ALA B 1 142 ? 10.195 34.969 2.916 1 98.62 142 ALA B C 1
ATOM 3371 O O . ALA B 1 142 ? 9.883 36.125 2.65 1 98.62 142 ALA B O 1
ATOM 3372 N N . CYS B 1 143 ? 9.336 34.125 3.373 1 98.56 143 CYS B N 1
ATOM 3373 C CA . CYS B 1 143 ? 7.93 34.469 3.535 1 98.56 143 CYS B CA 1
ATOM 3374 C C . CYS B 1 143 ? 7.734 35.469 4.66 1 98.56 143 CYS B C 1
ATOM 3376 O O . CYS B 1 143 ? 6.969 36.438 4.516 1 98.56 143 CYS B O 1
ATOM 3378 N N . ARG B 1 144 ? 8.43 35.219 5.73 1 97.69 144 ARG B N 1
ATOM 3379 C CA . ARG B 1 144 ? 8.352 36.188 6.836 1 97.69 144 ARG B CA 1
ATOM 3380 C C . ARG B 1 144 ? 8.766 37.594 6.395 1 97.69 144 ARG B C 1
ATOM 3382 O O . ARG B 1 144 ? 8.086 38.562 6.703 1 97.69 144 ARG B O 1
ATOM 3389 N N . GLN B 1 145 ? 9.805 37.656 5.691 1 97.25 145 GLN B N 1
ATOM 3390 C CA . GLN B 1 145 ? 10.32 38.938 5.191 1 97.25 145 GLN B CA 1
ATOM 3391 C C . GLN B 1 145 ? 9.32 39.594 4.246 1 97.25 145 GLN B C 1
ATOM 3393 O O . GLN B 1 145 ? 9.211 40.812 4.207 1 97.25 145 GLN B O 1
ATOM 3398 N N . ALA B 1 146 ? 8.609 38.844 3.559 1 97.75 146 ALA B N 1
ATOM 3399 C CA . ALA B 1 146 ? 7.668 39.344 2.559 1 97.75 146 ALA B CA 1
ATOM 3400 C C . ALA B 1 146 ? 6.309 39.625 3.184 1 97.75 146 ALA B C 1
ATOM 3402 O O . ALA B 1 146 ? 5.387 40.094 2.5 1 97.75 146 ALA B O 1
ATOM 3403 N N . GLY B 1 147 ? 6.098 39.344 4.457 1 97.19 147 GLY B N 1
ATOM 3404 C CA . GLY B 1 147 ? 4.84 39.594 5.141 1 97.19 147 GLY B CA 1
ATOM 3405 C C . GLY B 1 147 ? 3.811 38.5 4.906 1 97.19 147 GLY B C 1
ATOM 3406 O O . GLY B 1 147 ? 2.621 38.688 5.168 1 97.19 147 GLY B O 1
ATOM 3407 N N . ILE B 1 148 ? 4.285 37.375 4.355 1 98.12 148 ILE B N 1
ATOM 3408 C CA . ILE B 1 148 ? 3.436 36.219 4.125 1 98.12 148 ILE B CA 1
ATOM 3409 C C . ILE B 1 148 ? 3.289 35.438 5.418 1 98.1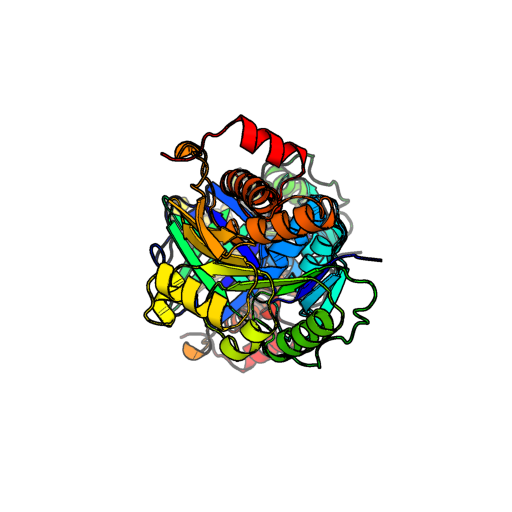2 148 ILE B C 1
ATOM 3411 O O . ILE B 1 148 ? 4.266 35.219 6.148 1 98.12 148 ILE B O 1
ATOM 3415 N N . LEU B 1 149 ? 2.08 34.969 5.738 1 98.5 149 LEU B N 1
ATOM 3416 C CA . LEU B 1 149 ? 1.854 34.188 6.961 1 98.5 149 LEU B CA 1
ATOM 3417 C C . LEU B 1 149 ? 2.668 32.906 6.953 1 98.5 149 LEU B C 1
ATOM 3419 O O . LEU B 1 149 ? 2.619 32.125 5.988 1 98.5 149 LEU B O 1
ATOM 3423 N N . THR B 1 150 ? 3.406 32.656 8.008 1 98.88 150 THR B N 1
ATOM 3424 C CA . THR B 1 150 ? 4.152 31.422 8.18 1 98.88 150 THR B CA 1
ATOM 3425 C C . THR B 1 150 ? 3.557 30.578 9.312 1 98.88 150 THR B C 1
ATOM 3427 O O . THR B 1 150 ? 3.232 31.109 10.375 1 98.88 150 THR B O 1
ATOM 3430 N N . SER B 1 151 ? 3.361 29.312 9.031 1 98.88 151 SER B N 1
ATOM 3431 C CA . SER B 1 151 ? 2.73 28.406 9.977 1 98.88 151 SER B CA 1
ATOM 3432 C C . SER B 1 151 ? 3.535 27.109 10.125 1 98.88 151 SER B C 1
ATOM 3434 O O . SER B 1 151 ? 4.148 26.641 9.164 1 98.88 151 SER B O 1
ATOM 3436 N N . LEU B 1 152 ? 3.518 26.484 11.375 1 98.81 152 LEU B N 1
ATOM 3437 C CA . LEU B 1 152 ? 4.289 25.266 11.664 1 98.81 152 LEU B CA 1
ATOM 3438 C C . LEU B 1 152 ? 3.436 24.25 12.398 1 98.81 152 LEU B C 1
ATOM 3440 O O . LEU B 1 152 ? 2.799 24.562 13.406 1 98.81 152 LEU B O 1
ATOM 3444 N N . ASP B 1 153 ? 3.387 23.109 11.836 1 98.69 153 ASP B N 1
ATOM 3445 C CA . ASP B 1 153 ? 2.986 21.906 12.578 1 98.69 153 ASP B CA 1
ATOM 3446 C C . ASP B 1 153 ? 4.152 21.344 13.391 1 98.69 153 ASP B C 1
ATOM 3448 O O . ASP B 1 153 ? 4.988 20.625 12.852 1 98.69 153 ASP B O 1
ATOM 3452 N N . GLY B 1 154 ? 4.156 21.672 14.68 1 97.5 154 GLY B N 1
ATOM 3453 C CA . GLY B 1 154 ? 5.219 21.219 15.555 1 97.5 154 GLY B CA 1
ATOM 3454 C C . GLY B 1 154 ? 4.922 19.875 16.188 1 97.5 154 GLY B C 1
ATOM 3455 O O . GLY B 1 154 ? 4.801 19.766 17.422 1 97.5 154 GLY B O 1
ATOM 3456 N N . GLY B 1 155 ? 4.887 18.906 15.398 1 93.62 155 GLY B N 1
ATOM 3457 C CA . GLY B 1 155 ? 4.629 17.562 15.914 1 93.62 155 GLY B CA 1
ATOM 3458 C C . GLY B 1 155 ? 5.746 17.031 16.781 1 93.62 155 GLY B C 1
ATOM 3459 O O . GLY B 1 155 ? 5.543 16.109 17.562 1 93.62 155 GLY B O 1
ATOM 3460 N N . GLY B 1 156 ? 6.898 17.531 16.703 1 93.12 156 GLY B N 1
ATOM 3461 C CA . GLY B 1 156 ? 8.094 17.188 17.453 1 93.12 156 GLY B CA 1
ATOM 3462 C C . GLY B 1 156 ? 9.281 18.078 17.141 1 93.12 156 GLY B C 1
ATOM 3463 O O . GLY B 1 156 ? 9.203 18.922 16.234 1 93.12 156 GLY B O 1
ATOM 3464 N N . VAL B 1 157 ? 10.266 17.812 18 1 93.81 157 VAL B N 1
ATOM 3465 C CA . VAL B 1 157 ? 11.5 18.562 17.75 1 93.81 157 VAL B CA 1
ATOM 3466 C C . VAL B 1 157 ? 12.266 17.922 16.594 1 93.81 157 VAL B C 1
ATOM 3468 O O . VAL B 1 157 ? 12.391 16.703 16.531 1 93.81 157 VAL B O 1
ATOM 3471 N N . ARG B 1 158 ? 12.641 18.797 15.648 1 93 158 ARG B N 1
ATOM 3472 C CA . ARG B 1 158 ? 13.453 18.375 14.516 1 93 158 ARG B CA 1
ATOM 3473 C C . ARG B 1 158 ? 14.711 19.234 14.398 1 93 158 ARG B C 1
ATOM 3475 O O . ARG B 1 158 ? 14.969 20.094 15.25 1 93 158 ARG B O 1
ATOM 3482 N N . GLU B 1 159 ? 15.43 18.875 13.289 1 87.19 159 GLU B N 1
ATOM 3483 C CA . GLU B 1 159 ? 16.609 19.688 13.031 1 87.19 159 GLU B CA 1
ATOM 3484 C C . GLU B 1 159 ? 16.234 21.156 12.828 1 87.19 159 GLU B C 1
ATOM 3486 O O . GLU B 1 159 ? 15.289 21.469 12.102 1 87.19 159 GLU B O 1
ATOM 3491 N N . ASN B 1 160 ? 16.781 22.094 13.516 1 91.06 160 ASN B N 1
ATOM 3492 C CA . ASN B 1 160 ? 16.703 23.547 13.406 1 91.06 160 ASN B CA 1
ATOM 3493 C C . ASN B 1 160 ? 15.352 24.078 13.883 1 91.06 160 ASN B C 1
ATOM 3495 O O . ASN B 1 160 ? 14.93 25.156 13.477 1 91.06 160 ASN B O 1
ATOM 3499 N N . THR B 1 161 ? 14.68 23.266 14.641 1 95.75 161 THR B N 1
ATOM 3500 C CA . THR B 1 161 ? 13.359 23.656 15.102 1 95.75 161 THR B CA 1
ATOM 3501 C C . THR B 1 161 ? 13.406 25.016 15.789 1 95.75 161 THR B C 1
ATOM 3503 O O . THR B 1 161 ? 12.57 25.891 15.523 1 95.75 161 THR B O 1
ATOM 3506 N N . ASP B 1 162 ? 14.422 25.188 16.641 1 96.44 162 ASP B N 1
ATOM 3507 C CA . ASP B 1 162 ? 14.539 26.438 17.391 1 96.44 162 ASP B CA 1
ATOM 3508 C C . ASP B 1 162 ? 14.703 27.625 16.453 1 96.44 162 ASP B C 1
ATOM 3510 O O . ASP B 1 162 ? 14.023 28.641 16.609 1 96.44 162 ASP B O 1
ATOM 3514 N N . GLU B 1 163 ? 15.578 27.547 15.516 1 97.75 163 GLU B N 1
ATOM 3515 C CA . GLU B 1 163 ? 15.781 28.609 14.531 1 97.75 163 GLU B CA 1
ATOM 3516 C C . GLU B 1 163 ? 14.539 28.812 13.68 1 97.75 163 GLU B C 1
ATOM 3518 O O . GLU B 1 163 ? 14.172 29.953 13.383 1 97.75 163 GLU B O 1
ATOM 3523 N N . LEU B 1 164 ? 13.938 27.766 13.281 1 98.38 164 LEU B N 1
ATOM 3524 C CA . LEU B 1 164 ? 12.742 27.812 12.453 1 98.38 164 LEU B CA 1
ATOM 3525 C C . LEU B 1 164 ? 11.633 28.609 13.148 1 98.38 164 LEU B C 1
ATOM 3527 O O . LEU B 1 164 ? 10.969 29.438 12.516 1 98.38 164 LEU B O 1
ATOM 3531 N N . LEU B 1 165 ? 11.492 28.406 14.438 1 98.44 165 LEU B N 1
ATOM 3532 C CA . LEU B 1 165 ? 10.43 29.031 15.211 1 98.44 165 LEU B CA 1
ATOM 3533 C C . LEU B 1 165 ? 10.547 30.562 15.172 1 98.44 165 LEU B C 1
ATOM 3535 O O . LEU B 1 165 ? 9.547 31.266 15.273 1 98.44 165 LEU B O 1
ATOM 3539 N N . ARG B 1 166 ? 11.68 31.078 14.953 1 98.38 166 ARG B N 1
ATOM 3540 C CA . ARG B 1 166 ? 11.914 32.531 14.945 1 98.38 166 ARG B CA 1
ATOM 3541 C C . ARG B 1 166 ? 11.352 33.156 13.68 1 98.38 166 ARG B C 1
ATOM 3543 O O . ARG B 1 166 ? 11.234 34.375 13.594 1 98.38 166 ARG B O 1
ATOM 3550 N N . HIS B 1 167 ? 11 32.344 12.742 1 98.69 167 HIS B N 1
ATOM 3551 C CA . HIS B 1 167 ? 10.438 32.812 11.484 1 98.69 167 HIS B CA 1
ATOM 3552 C C . HIS B 1 167 ? 8.992 32.344 11.312 1 98.69 167 HIS B C 1
ATOM 3554 O O . HIS B 1 167 ? 8.469 32.344 10.195 1 98.69 167 HIS B O 1
ATOM 3560 N N . ILE B 1 168 ? 8.375 31.953 12.367 1 98.81 168 ILE B N 1
ATOM 3561 C CA . ILE B 1 168 ? 7.031 31.391 12.32 1 98.81 168 ILE B CA 1
ATOM 3562 C C . ILE B 1 168 ? 6.043 32.344 12.984 1 98.81 168 ILE B C 1
ATOM 3564 O O . ILE B 1 168 ? 6.293 32.844 14.086 1 98.81 168 ILE B O 1
ATOM 3568 N N . ASP B 1 169 ? 4.902 32.594 12.32 1 98.81 169 ASP B N 1
ATOM 3569 C CA . ASP B 1 169 ? 3.832 33.438 12.875 1 98.81 169 ASP B CA 1
ATOM 3570 C C . ASP B 1 169 ? 2.885 32.594 13.734 1 98.81 169 ASP B C 1
ATOM 3572 O O . ASP B 1 169 ? 2.502 33 14.828 1 98.81 169 ASP B O 1
ATOM 3576 N N . VAL B 1 170 ? 2.441 31.438 13.219 1 98.88 170 VAL B N 1
ATOM 3577 C CA . VAL B 1 170 ? 1.489 30.547 13.883 1 98.88 170 VAL B CA 1
ATOM 3578 C C . VAL B 1 170 ? 2.133 29.188 14.125 1 98.88 170 VAL B C 1
ATOM 3580 O O . VAL B 1 170 ? 2.471 28.484 13.172 1 98.88 170 VAL B O 1
ATOM 3583 N N . ALA B 1 171 ? 2.316 28.781 15.383 1 98.88 171 ALA B N 1
ATOM 3584 C CA . ALA B 1 171 ? 2.887 27.484 15.727 1 98.88 171 ALA B CA 1
ATOM 3585 C C . ALA B 1 171 ? 1.896 26.641 16.531 1 98.88 171 ALA B C 1
ATOM 3587 O O . ALA B 1 171 ? 1.478 27.047 17.625 1 98.88 171 ALA B O 1
ATOM 3588 N N . VAL B 1 172 ? 1.465 25.594 15.961 1 98.81 172 VAL B N 1
ATOM 3589 C CA . VAL B 1 172 ? 0.627 24.625 16.656 1 98.81 172 VAL B CA 1
ATOM 3590 C C . VAL B 1 172 ? 1.425 23.344 16.922 1 98.81 172 VAL B C 1
ATOM 3592 O O . VAL B 1 172 ? 1.779 22.625 15.984 1 98.81 172 VAL B O 1
ATOM 3595 N N . CYS B 1 173 ? 1.675 23.031 18.188 1 98.5 173 CYS B N 1
ATOM 3596 C CA . CYS B 1 173 ? 2.594 21.969 18.562 1 98.5 173 CYS B CA 1
ATOM 3597 C C . CYS B 1 173 ? 1.862 20.875 19.328 1 98.5 173 CYS B C 1
ATOM 3599 O O . CYS B 1 173 ? 0.854 21.125 19.984 1 98.5 173 CYS B O 1
ATOM 3601 N N . ALA B 1 174 ? 2.43 19.703 19.203 1 96.19 174 ALA B N 1
ATOM 3602 C CA . ALA B 1 174 ? 1.87 18.562 19.922 1 96.19 174 ALA B CA 1
ATOM 3603 C C . ALA B 1 174 ? 2.486 18.422 21.312 1 96.19 174 ALA B C 1
ATOM 3605 O O . ALA B 1 174 ? 3.568 18.953 21.562 1 96.19 174 ALA B O 1
ATOM 3606 N N . GLU B 1 175 ? 1.818 17.641 22.109 1 94.69 175 GLU B N 1
ATOM 3607 C CA . GLU B 1 175 ? 2.316 17.344 23.453 1 94.69 175 GLU B CA 1
ATOM 3608 C C . GLU B 1 175 ? 3.693 16.688 23.406 1 94.69 175 GLU B C 1
ATOM 3610 O O . GLU B 1 175 ? 4.508 16.859 24.312 1 94.69 175 GLU B O 1
ATOM 3615 N N . ARG B 1 176 ? 3.928 15.984 22.391 1 92.19 176 ARG B N 1
ATOM 3616 C CA . ARG B 1 176 ? 5.211 15.312 22.203 1 92.19 176 ARG B CA 1
ATOM 3617 C C . ARG B 1 176 ? 6.363 16.312 22.266 1 92.19 176 ARG B C 1
ATOM 3619 O O . ARG B 1 176 ? 7.441 15.992 22.766 1 92.19 176 ARG B O 1
ATOM 3626 N N . MET B 1 177 ? 6.156 17.438 21.719 1 95.62 177 MET B N 1
ATOM 3627 C CA . MET B 1 177 ? 7.195 18.469 21.734 1 95.62 177 MET B CA 1
ATOM 3628 C C . MET B 1 177 ? 7.457 18.938 23.172 1 95.62 177 MET B C 1
ATOM 3630 O O . MET B 1 177 ? 8.602 19.219 23.531 1 95.62 177 MET B O 1
ATOM 3634 N N . CYS B 1 178 ? 6.383 19.062 23.953 1 96.69 178 CYS B N 1
ATOM 3635 C CA . CYS B 1 178 ? 6.551 19.375 25.359 1 96.69 178 CYS B CA 1
ATOM 3636 C C . CYS B 1 178 ? 7.449 18.359 26.047 1 96.69 178 CYS B C 1
ATOM 3638 O O . CYS B 1 178 ? 8.383 18.719 26.766 1 96.69 178 CYS B O 1
ATOM 3640 N N . GLU B 1 179 ? 7.141 17.094 25.734 1 95.81 179 GLU B N 1
ATOM 3641 C CA . GLU B 1 179 ? 7.918 16 26.312 1 95.81 179 GLU B CA 1
ATOM 3642 C C . GLU B 1 179 ? 9.383 16.094 25.891 1 95.81 179 GLU B C 1
ATOM 3644 O O . GLU B 1 179 ? 10.281 15.961 26.734 1 95.81 179 GLU B O 1
ATOM 3649 N N . GLN B 1 180 ? 9.625 16.375 24.703 1 96.06 180 GLN B N 1
ATOM 3650 C CA . GLN B 1 180 ? 10.969 16.391 24.141 1 96.06 180 GLN B CA 1
ATOM 3651 C C . GLN B 1 180 ? 11.781 17.562 24.688 1 96.06 180 GLN B C 1
ATOM 3653 O O . GLN B 1 180 ? 13.008 17.469 24.812 1 96.06 180 GLN B O 1
ATOM 3658 N N . LEU B 1 181 ? 11.102 18.625 25.016 1 96.94 181 LEU B N 1
ATOM 3659 C CA . LEU B 1 181 ? 11.781 19.828 25.484 1 96.94 181 LEU B CA 1
ATOM 3660 C C . LEU B 1 181 ? 11.711 19.938 27.016 1 96.94 181 LEU B C 1
ATOM 3662 O O . LEU B 1 181 ? 12.203 20.906 27.594 1 96.94 181 LEU B O 1
ATOM 3666 N N . ASP B 1 182 ? 11.086 18.953 27.672 1 97.44 182 ASP B N 1
ATOM 3667 C CA . ASP B 1 182 ? 10.875 18.938 29.125 1 97.44 182 ASP B CA 1
ATOM 3668 C C . ASP B 1 182 ? 10.172 20.219 29.594 1 97.44 182 ASP B C 1
ATOM 3670 O O . ASP B 1 182 ? 10.656 20.906 30.484 1 97.44 182 ASP B O 1
ATOM 3674 N N . LEU B 1 183 ? 9.062 20.5 28.859 1 98.31 183 LEU B N 1
ATOM 3675 C CA . LEU B 1 183 ? 8.242 21.672 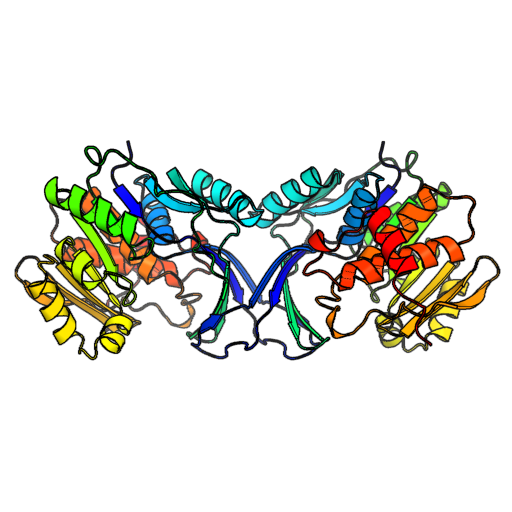29.188 1 98.31 183 LEU B CA 1
ATOM 3676 C C . LEU B 1 183 ? 6.789 21.25 29.406 1 98.31 183 LEU B C 1
ATOM 3678 O O . LEU B 1 183 ? 6.328 20.266 28.844 1 98.31 183 LEU B O 1
ATOM 3682 N N . SER B 1 184 ? 6.125 22 30.281 1 98.19 184 SER B N 1
ATOM 3683 C CA . SER B 1 184 ? 4.672 21.906 30.328 1 98.19 184 SER B CA 1
ATOM 3684 C C . SER B 1 184 ? 4.035 22.562 29.109 1 98.19 184 SER B C 1
ATOM 3686 O O . SER B 1 184 ? 4.703 23.312 28.391 1 98.19 184 SER B O 1
ATOM 3688 N N . PRO B 1 185 ? 2.766 22.359 28.906 1 98.31 185 PRO B N 1
ATOM 3689 C CA . PRO B 1 185 ? 2.09 23.062 27.812 1 98.31 185 PRO B CA 1
ATOM 3690 C C . PRO B 1 185 ? 2.201 24.578 27.953 1 98.31 185 PRO B C 1
ATOM 3692 O O . PRO B 1 185 ? 2.461 25.281 26.953 1 98.31 185 PRO B O 1
ATOM 3695 N N . HIS B 1 186 ? 2.068 25.078 29.156 1 98.5 186 HIS B N 1
ATOM 3696 C CA . HIS B 1 186 ? 2.227 26.5 29.375 1 98.5 186 HIS B CA 1
ATOM 3697 C C . HIS B 1 186 ? 3.656 26.953 29.094 1 98.5 186 HIS B C 1
ATOM 3699 O O . HIS B 1 186 ? 3.875 28.031 28.547 1 98.5 186 HIS B O 1
ATOM 3705 N N . GLY B 1 187 ? 4.543 26.094 29.5 1 98.56 187 GLY B N 1
ATOM 3706 C CA . GLY B 1 187 ? 5.941 26.391 29.234 1 98.56 187 GLY B CA 1
ATOM 3707 C C . GLY B 1 187 ? 6.254 26.484 27.75 1 98.56 187 GLY B C 1
ATOM 3708 O O . GLY B 1 187 ? 7.031 27.344 27.328 1 98.56 187 GLY B O 1
ATOM 3709 N N . LEU B 1 188 ? 5.703 25.625 26.969 1 98.62 188 LEU B N 1
ATOM 3710 C CA . LEU B 1 188 ? 5.91 25.656 25.516 1 98.62 188 LEU B CA 1
ATOM 3711 C C . LEU B 1 188 ? 5.285 26.906 24.906 1 98.62 188 LEU B C 1
ATOM 3713 O O . LEU B 1 188 ? 5.879 27.531 24.016 1 98.62 188 LEU B O 1
ATOM 3717 N N . LEU B 1 189 ? 4.098 27.312 25.391 1 98.75 189 LEU B N 1
ATOM 3718 C CA . LEU B 1 189 ? 3.494 28.547 24.906 1 98.75 189 LEU B CA 1
ATOM 3719 C C . LEU B 1 189 ? 4.41 29.734 25.172 1 98.75 189 LEU B C 1
ATOM 3721 O O . LEU B 1 189 ? 4.555 30.609 24.312 1 98.75 189 LEU B O 1
ATOM 3725 N N . ASP B 1 190 ? 5.031 29.75 26.344 1 98.62 190 ASP B N 1
ATOM 3726 C CA . ASP B 1 190 ? 5.961 30.828 26.672 1 98.62 190 ASP B CA 1
ATOM 3727 C C . ASP B 1 190 ? 7.148 30.828 25.719 1 98.62 190 ASP B C 1
ATOM 3729 O O . ASP B 1 190 ? 7.586 31.891 25.266 1 98.62 190 ASP B O 1
ATOM 3733 N N . LEU B 1 191 ? 7.629 29.672 25.453 1 98.56 191 LEU B N 1
ATOM 3734 C CA . LEU B 1 191 ? 8.75 29.547 24.516 1 98.56 191 LEU B CA 1
ATOM 3735 C C . LEU B 1 191 ? 8.367 30.078 23.141 1 98.56 191 LEU B C 1
ATOM 3737 O O . LEU B 1 191 ? 9.148 30.781 22.5 1 98.56 191 LEU B O 1
ATOM 3741 N N . LEU B 1 192 ? 7.176 29.719 22.688 1 98.75 192 LEU B N 1
ATOM 3742 C CA . LEU B 1 192 ? 6.703 30.172 21.375 1 98.75 192 LEU B CA 1
ATOM 3743 C C . LEU B 1 192 ? 6.598 31.688 21.328 1 98.75 192 LEU B C 1
ATOM 3745 O O . LEU B 1 192 ? 7.004 32.312 20.344 1 98.75 192 LEU B O 1
ATOM 3749 N N . LYS B 1 193 ? 6.109 32.312 22.406 1 98.5 193 LYS B N 1
ATOM 3750 C CA . LYS B 1 193 ? 6.059 33.75 22.5 1 98.5 193 LYS B CA 1
ATOM 3751 C C . LYS B 1 193 ? 7.453 34.375 22.406 1 98.5 193 LYS B C 1
ATOM 3753 O O . LYS B 1 193 ? 7.668 35.344 21.672 1 98.5 193 LYS B O 1
ATOM 3758 N N . GLN B 1 194 ? 8.305 33.75 23.094 1 98.38 194 GLN B N 1
ATOM 3759 C CA . GLN B 1 194 ? 9.68 34.25 23.156 1 98.38 194 GLN B CA 1
ATOM 3760 C C . GLN B 1 194 ? 10.344 34.156 21.781 1 98.38 194 GLN B C 1
ATOM 3762 O O . GLN B 1 194 ? 11.211 35 21.469 1 98.38 194 GLN B O 1
ATOM 3767 N N . ARG B 1 195 ? 9.953 33.219 21.031 1 98.31 195 ARG B N 1
ATOM 3768 C CA . ARG B 1 195 ? 10.57 33.031 19.719 1 98.31 195 ARG B CA 1
ATOM 3769 C C . ARG B 1 195 ? 9.883 33.875 18.656 1 98.31 195 ARG B C 1
ATOM 3771 O O . ARG B 1 195 ? 10.266 33.844 17.484 1 98.31 195 ARG B O 1
ATOM 3778 N N . GLY B 1 196 ? 8.812 34.594 19.078 1 97.81 196 GLY B N 1
ATOM 3779 C CA . GLY B 1 196 ? 8.227 35.562 18.188 1 97.81 196 GLY B CA 1
ATOM 3780 C C . GLY B 1 196 ? 6.992 35.062 17.469 1 97.81 196 GLY B C 1
ATOM 3781 O O . GLY B 1 196 ? 6.484 35.719 16.562 1 97.81 196 GLY B O 1
ATOM 3782 N N . CYS B 1 197 ? 6.461 33.938 17.812 1 98.75 197 CYS B N 1
ATOM 3783 C CA . CYS B 1 197 ? 5.215 33.438 17.219 1 98.75 197 CYS B CA 1
ATOM 3784 C C . CYS B 1 197 ? 4.039 34.312 17.672 1 98.75 197 CYS B C 1
ATOM 3786 O O . CYS B 1 197 ? 3.822 34.5 18.875 1 98.75 197 CYS B O 1
ATOM 3788 N N . ARG B 1 198 ? 3.283 34.75 16.766 1 98.25 198 ARG B N 1
ATOM 3789 C CA . ARG B 1 198 ? 2.141 35.594 17.062 1 98.25 198 ARG B CA 1
ATOM 3790 C C . ARG B 1 198 ? 0.996 34.812 17.672 1 98.25 198 ARG B C 1
ATOM 3792 O O . ARG B 1 198 ? 0.272 35.312 18.531 1 98.25 198 ARG B O 1
ATOM 3799 N N . ILE B 1 199 ? 0.774 33.625 17.141 1 98.81 199 ILE B N 1
ATOM 3800 C CA . ILE B 1 199 ? -0.207 32.656 17.625 1 98.81 199 ILE B CA 1
ATOM 3801 C C . ILE B 1 199 ? 0.493 31.359 18 1 98.81 199 ILE B C 1
ATOM 3803 O O . ILE B 1 199 ? 1.335 30.859 17.25 1 98.81 199 ILE B O 1
ATOM 3807 N N . GLY B 1 200 ? 0.208 30.797 19.156 1 98.81 200 GLY B N 1
ATOM 3808 C CA . GLY B 1 200 ? 0.764 29.516 19.578 1 98.81 200 GLY B CA 1
ATOM 3809 C C . GLY B 1 200 ? -0.267 28.594 20.203 1 98.81 200 GLY B C 1
ATOM 3810 O O . GLY B 1 200 ? -1.215 29.062 20.844 1 98.81 200 GLY B O 1
ATOM 3811 N N . ALA B 1 201 ? -0.073 27.359 19.984 1 98.88 201 ALA B N 1
ATOM 3812 C CA . ALA B 1 201 ? -0.996 26.375 20.547 1 98.88 201 ALA B CA 1
ATOM 3813 C C . ALA B 1 201 ? -0.275 25.062 20.859 1 98.88 201 ALA B C 1
ATOM 3815 O O . ALA B 1 201 ? 0.738 24.734 20.25 1 98.88 201 ALA B O 1
ATOM 3816 N N . VAL B 1 202 ? -0.758 24.328 21.812 1 98.56 202 VAL B N 1
ATOM 3817 C CA . VAL B 1 202 ? -0.394 22.953 22.141 1 98.56 202 VAL B CA 1
ATOM 3818 C C . VAL B 1 202 ? -1.637 22.078 22.109 1 98.56 202 VAL B C 1
ATOM 3820 O O . VAL B 1 202 ? -2.578 22.281 22.875 1 98.56 202 VAL B O 1
ATOM 3823 N N . THR B 1 203 ? -1.596 21.141 21.188 1 97.12 203 THR B N 1
ATOM 3824 C CA . THR B 1 203 ? -2.711 20.203 21.125 1 97.12 203 THR B CA 1
ATOM 3825 C C . THR B 1 203 ? -2.576 19.141 22.203 1 97.12 203 THR B C 1
ATOM 3827 O O . THR B 1 203 ? -1.475 18.656 22.469 1 97.12 203 THR B O 1
ATOM 3830 N N . LEU B 1 204 ? -3.678 18.797 22.812 1 94.06 204 LEU B N 1
ATOM 3831 C CA . LEU B 1 204 ? -3.723 17.859 23.938 1 94.06 204 LEU B CA 1
ATOM 3832 C C . LEU B 1 204 ? -4.621 16.672 23.609 1 94.06 204 LEU B C 1
ATOM 3834 O O . LEU B 1 204 ? -5.422 16.25 24.438 1 94.06 204 LEU B O 1
ATOM 3838 N N . GLY B 1 205 ? -4.566 16.156 22.391 1 88.38 205 GLY B N 1
ATOM 3839 C CA . GLY B 1 205 ? -5.367 15.016 21.969 1 88.38 205 GLY B CA 1
ATOM 3840 C C . GLY B 1 205 ? -6.859 15.258 22.094 1 88.38 205 GLY B C 1
ATOM 3841 O O . GLY B 1 205 ? -7.375 16.25 21.578 1 88.38 205 GLY B O 1
ATOM 3842 N N . GLU B 1 206 ? -7.5 14.352 22.781 1 88.25 206 GLU B N 1
ATOM 3843 C CA . GLU B 1 206 ? -8.953 14.398 22.906 1 88.25 206 GLU B CA 1
ATOM 3844 C C . GLU B 1 206 ? -9.391 15.531 23.828 1 88.25 206 GLU B C 1
ATOM 3846 O O . GLU B 1 206 ? -10.57 15.875 23.891 1 88.25 206 GLU B O 1
ATOM 3851 N N . ARG B 1 207 ? -8.508 16.172 24.484 1 92.5 207 ARG B N 1
ATOM 3852 C CA . ARG B 1 207 ? -8.844 17.25 25.422 1 92.5 207 ARG B CA 1
ATOM 3853 C C . ARG B 1 207 ? -8.883 18.594 24.719 1 92.5 207 ARG B C 1
ATOM 3855 O O . ARG B 1 207 ? -9.289 19.594 25.312 1 92.5 207 ARG B O 1
ATOM 3862 N N . GLY B 1 208 ? -8.422 18.641 23.531 1 96 208 GLY B N 1
ATOM 3863 C CA . GLY B 1 208 ? -8.406 19.891 22.781 1 96 208 GLY B CA 1
ATOM 3864 C C . GLY B 1 208 ? -7.035 20.516 22.703 1 96 208 GLY B C 1
ATOM 3865 O O . GLY B 1 208 ? -6.059 19.859 22.344 1 96 208 GLY B O 1
ATOM 3866 N N . MET B 1 209 ? -7.055 21.906 22.875 1 97.5 209 MET B N 1
ATOM 3867 C CA . MET B 1 209 ? -5.758 22.578 22.781 1 97.5 209 MET B CA 1
ATOM 3868 C C . MET B 1 209 ? -5.691 23.766 23.734 1 97.5 209 MET B C 1
ATOM 3870 O O . MET B 1 209 ? -6.723 24.359 24.078 1 97.5 209 MET B O 1
ATOM 3874 N N . LEU B 1 210 ? -4.539 24 24.25 1 98.69 210 LEU B N 1
ATOM 3875 C CA . LEU B 1 210 ? -4.137 25.234 24.922 1 98.69 210 LEU B CA 1
ATOM 3876 C C . LEU B 1 210 ? -3.459 26.188 23.938 1 98.69 210 LEU B C 1
ATOM 3878 O O . LEU B 1 210 ? -2.6 25.781 23.156 1 98.69 210 LEU B O 1
ATOM 3882 N N . TRP B 1 211 ? -3.994 27.469 23.938 1 98.81 211 TRP B N 1
ATOM 3883 C CA . TRP B 1 211 ? -3.436 28.359 22.906 1 98.81 211 TRP B CA 1
ATOM 3884 C C . TRP B 1 211 ? -3.5 29.812 23.359 1 98.81 211 TRP B C 1
ATOM 3886 O O . TRP B 1 211 ? -4.102 30.125 24.375 1 98.81 211 TRP B O 1
ATOM 3896 N N . TYR B 1 212 ? -2.75 30.703 22.719 1 98.81 212 TYR B N 1
ATOM 3897 C CA . TYR B 1 212 ? -2.887 32.156 22.938 1 98.81 212 TYR B CA 1
ATOM 3898 C C . TYR B 1 212 ? -3.209 32.875 21.641 1 98.81 212 TYR B C 1
ATOM 3900 O O . TYR B 1 212 ? -2.754 32.469 20.578 1 98.81 212 TYR B O 1
ATOM 3908 N N . ASP B 1 213 ? -4 33.938 21.797 1 98.38 213 ASP B N 1
ATOM 3909 C CA . ASP B 1 213 ? -4.523 34.656 20.641 1 98.38 213 ASP B CA 1
ATOM 3910 C C . ASP B 1 213 ? -3.635 35.844 20.297 1 98.38 213 ASP B C 1
ATOM 3912 O O . ASP B 1 213 ? -2.48 35.938 20.719 1 98.38 213 ASP B O 1
ATOM 3916 N N . GLU B 1 214 ? -4.141 36.781 19.453 1 97.56 214 GLU B N 1
ATOM 3917 C CA . GLU B 1 214 ? -3.406 37.938 18.953 1 97.56 214 GLU B CA 1
ATOM 3918 C C . GLU B 1 214 ? -2.941 38.844 20.094 1 97.56 214 GLU B C 1
ATOM 3920 O O . GLU B 1 214 ? -1.928 39.531 19.984 1 97.56 214 GLU B O 1
ATOM 3925 N N . SER B 1 215 ? -3.633 38.75 21.25 1 97.62 215 SER B N 1
ATOM 3926 C CA . SER B 1 215 ? -3.303 39.594 22.391 1 97.62 215 SER B CA 1
ATOM 3927 C C . SER B 1 215 ? -2.328 38.875 23.328 1 97.62 215 SER B C 1
ATOM 3929 O O . SER B 1 215 ? -1.83 39.5 24.281 1 97.62 215 SER B O 1
ATOM 3931 N N . GLY B 1 216 ? -2.127 37.625 23.078 1 97.75 216 GLY B N 1
ATOM 3932 C CA . GLY B 1 216 ? -1.271 36.844 23.969 1 97.75 216 GLY B CA 1
ATOM 3933 C C . GLY B 1 216 ? -2.029 36.156 25.094 1 97.75 216 GLY B C 1
ATOM 3934 O O . GLY B 1 216 ? -1.436 35.469 25.906 1 97.75 216 GLY B O 1
ATOM 3935 N N . LYS B 1 217 ? -3.33 36.344 25.094 1 98.06 217 LYS B N 1
ATOM 3936 C CA . LYS B 1 217 ? -4.141 35.719 26.125 1 98.06 217 LYS B CA 1
ATOM 3937 C C . LYS B 1 217 ? -4.25 34.219 25.922 1 98.06 217 LYS B C 1
ATOM 3939 O O . LYS B 1 217 ? -4.59 33.75 24.828 1 98.06 217 LYS B O 1
ATOM 3944 N N . VAL B 1 218 ? -3.932 33.5 26.953 1 98.5 218 VAL B N 1
ATOM 3945 C CA . VAL B 1 218 ? -3.99 32.031 26.906 1 98.5 218 VAL B CA 1
ATOM 3946 C C . VAL B 1 218 ? -5.414 31.562 27.188 1 98.5 218 VAL B C 1
ATOM 3948 O O . VAL B 1 218 ? -6.078 32.094 28.094 1 98.5 218 VAL B O 1
ATOM 3951 N N . ASP B 1 219 ? -5.895 30.688 26.391 1 97.44 219 ASP B N 1
ATOM 3952 C CA . ASP B 1 219 ? -7.219 30.094 26.547 1 97.44 219 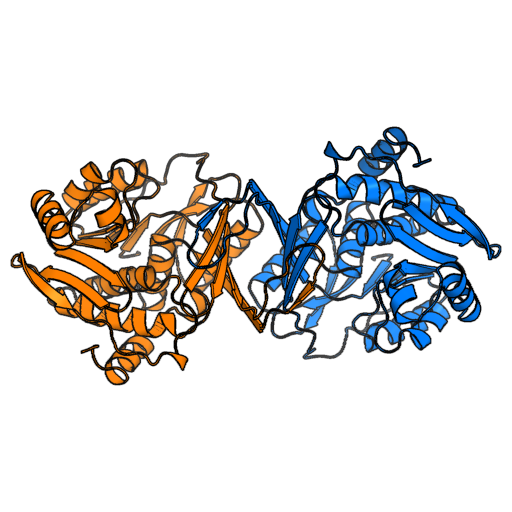ASP B CA 1
ATOM 3953 C C . ASP B 1 219 ? -7.223 28.625 26.125 1 97.44 219 ASP B C 1
ATOM 3955 O O . ASP B 1 219 ? -6.223 28.125 25.609 1 97.44 219 ASP B O 1
ATOM 3959 N N . THR B 1 220 ? -8.328 28 26.422 1 97.88 220 THR B N 1
ATOM 3960 C CA . THR B 1 220 ? -8.531 26.609 26.016 1 97.88 220 THR B CA 1
ATOM 3961 C C . THR B 1 220 ? -9.594 26.531 24.922 1 97.88 220 THR B C 1
ATOM 3963 O O . THR B 1 220 ? -10.594 27.25 24.969 1 97.88 220 THR B O 1
ATOM 3966 N N . LEU B 1 221 ? -9.344 25.75 23.953 1 98.06 221 LEU B N 1
ATOM 3967 C CA . LEU B 1 221 ? -10.336 25.344 22.969 1 98.06 221 LEU B CA 1
ATOM 3968 C C . LEU B 1 221 ? -10.609 23.844 23.047 1 98.06 221 LEU B C 1
ATOM 3970 O O . LEU B 1 221 ? -9.859 23.047 22.469 1 98.06 221 LEU B O 1
ATOM 3974 N N . PRO B 1 222 ? -11.672 23.406 23.734 1 97.56 222 PRO B N 1
ATOM 3975 C CA . PRO B 1 222 ? -11.945 21.984 23.891 1 97.56 222 PRO B CA 1
ATOM 3976 C C . PRO B 1 222 ? -12.266 21.281 22.562 1 97.56 222 PRO B C 1
ATOM 3978 O O . PRO B 1 222 ? -12.789 21.922 21.641 1 97.56 222 PRO B O 1
ATOM 3981 N N . SER B 1 223 ? -11.938 20 22.516 1 96.88 223 SER B N 1
ATOM 3982 C CA . SER B 1 223 ? -12.344 19.203 21.359 1 96.88 223 SER B CA 1
ATOM 3983 C C . SER B 1 223 ? -13.867 19.078 21.281 1 96.88 223 SER B C 1
ATOM 3985 O O . SER B 1 223 ? -14.562 19.297 22.281 1 96.88 223 SER B O 1
ATOM 3987 N N . LEU B 1 224 ? -14.352 18.797 20.109 1 97.5 224 LEU B N 1
ATOM 3988 C CA . LEU B 1 224 ? -15.766 18.484 19.984 1 97.5 224 LEU B CA 1
ATOM 3989 C C . LEU B 1 224 ? -16.047 17.062 20.469 1 97.5 224 LEU B C 1
ATOM 3991 O O . LEU B 1 224 ? -15.195 16.188 20.375 1 97.5 224 LEU B O 1
ATOM 3995 N N . ASP B 1 225 ? -17.219 16.859 20.953 1 96.75 225 ASP B N 1
ATOM 3996 C CA . ASP B 1 225 ? -17.578 15.609 21.594 1 96.75 225 ASP B CA 1
ATOM 3997 C C . ASP B 1 225 ? -18.141 14.609 20.578 1 96.75 225 ASP B C 1
ATOM 3999 O O . ASP B 1 225 ? -19.328 14.281 20.594 1 96.75 225 ASP B O 1
ATOM 4003 N N . VAL B 1 226 ? -17.297 14.07 19.812 1 95.81 226 VAL B N 1
ATOM 4004 C CA . VAL B 1 226 ? -17.672 13.008 18.891 1 95.81 226 VAL B CA 1
ATOM 4005 C C . VAL B 1 226 ? -17.859 11.703 19.656 1 95.81 226 VAL B C 1
ATOM 4007 O O . VAL B 1 226 ? -16.969 11.281 20.406 1 95.81 226 VAL B O 1
ATOM 4010 N N . PRO B 1 227 ? -18.969 11.031 19.516 1 94.75 227 PRO B N 1
ATOM 4011 C CA . PRO B 1 227 ? -19.188 9.766 20.203 1 94.75 227 PRO B CA 1
ATOM 4012 C C . PRO B 1 227 ? -18.141 8.711 19.875 1 94.75 227 PRO B C 1
ATOM 4014 O O . PRO B 1 227 ? -17.703 8.617 18.719 1 94.75 227 PRO B O 1
ATOM 4017 N N . ALA B 1 228 ? -17.797 7.934 20.875 1 90.56 228 ALA B N 1
ATOM 4018 C CA . ALA B 1 228 ? -16.719 6.957 20.75 1 90.56 228 ALA B CA 1
ATOM 4019 C C . ALA B 1 228 ? -17 5.961 19.625 1 90.56 228 ALA B C 1
ATOM 4021 O O . ALA B 1 228 ? -16.078 5.535 18.922 1 90.56 228 ALA B O 1
ATOM 4022 N N . ASP B 1 229 ? -18.188 5.574 19.453 1 90.75 229 ASP B N 1
ATOM 4023 C CA . ASP B 1 229 ? -18.562 4.559 18.469 1 90.75 229 ASP B CA 1
ATOM 4024 C C . ASP B 1 229 ? -18.469 5.109 17.047 1 90.75 229 ASP B C 1
ATOM 4026 O O . ASP B 1 229 ? -18.5 4.348 16.078 1 90.75 229 ASP B O 1
ATOM 4030 N N . ARG B 1 230 ? -18.281 6.445 16.891 1 93.25 230 ARG B N 1
ATOM 4031 C CA . ARG B 1 230 ? -18.156 7.07 15.586 1 93.25 230 ARG B CA 1
ATOM 4032 C C . ARG B 1 230 ? -16.688 7.32 15.234 1 93.25 230 ARG B C 1
ATOM 4034 O O . ARG B 1 230 ? -16.375 7.688 14.102 1 93.25 230 ARG B O 1
ATOM 4041 N N . ILE B 1 231 ? -15.883 7.184 16.203 1 91.75 231 ILE B N 1
ATOM 4042 C CA . ILE B 1 231 ? -14.453 7.371 15.969 1 91.75 231 ILE B CA 1
ATOM 4043 C C . ILE B 1 231 ? -13.883 6.137 15.273 1 91.75 231 ILE B C 1
ATOM 4045 O O . ILE B 1 231 ? -13.922 5.035 15.82 1 91.75 231 ILE B O 1
ATOM 4049 N N . ILE B 1 232 ? -13.289 6.293 14.125 1 89.81 232 ILE B N 1
ATOM 4050 C CA . ILE B 1 232 ? -12.812 5.184 13.305 1 89.81 232 ILE B CA 1
ATOM 4051 C C . ILE B 1 232 ? -11.289 5.227 13.219 1 89.81 232 ILE B C 1
ATOM 4053 O O . ILE B 1 232 ? -10.617 4.219 13.453 1 89.81 232 ILE B O 1
ATOM 4057 N N . ASP B 1 233 ? -10.719 6.375 12.93 1 89.75 233 ASP B N 1
ATOM 4058 C CA . ASP B 1 233 ? -9.289 6.551 12.703 1 89.75 233 ASP B CA 1
ATOM 4059 C C . ASP B 1 233 ? -8.844 7.965 13.055 1 89.75 233 ASP B C 1
ATOM 4061 O O . ASP B 1 233 ? -9.172 8.922 12.352 1 89.75 233 ASP B O 1
ATOM 4065 N N . THR B 1 234 ? -7.992 8.102 14.016 1 90.12 234 THR B N 1
ATOM 4066 C CA . THR B 1 234 ? -7.586 9.422 14.484 1 90.12 234 THR B CA 1
ATOM 4067 C C . THR B 1 234 ? -6.344 9.898 13.742 1 90.12 234 THR B C 1
ATOM 4069 O O . THR B 1 234 ? -5.91 11.039 13.906 1 90.12 234 THR B O 1
ATOM 4072 N N . SER B 1 235 ? -5.77 9 12.906 1 90.38 235 SER B N 1
ATOM 4073 C CA . SER B 1 235 ? -4.586 9.383 12.141 1 90.38 235 SER B CA 1
ATOM 4074 C C . SER B 1 235 ? -4.879 10.57 11.227 1 90.38 235 SER B C 1
ATOM 4076 O O . SER B 1 235 ? -5.922 10.602 10.57 1 90.38 235 SER B O 1
ATOM 4078 N N . GLY B 1 236 ? -4.023 11.562 11.234 1 93.06 236 GLY B N 1
ATOM 4079 C CA . GLY B 1 236 ? -4.141 12.703 10.336 1 93.06 236 GLY B CA 1
ATOM 4080 C C . GLY B 1 236 ? -5.07 13.781 10.852 1 93.06 236 GLY B C 1
ATOM 4081 O O . GLY B 1 236 ? -5.223 14.828 10.227 1 93.06 236 GLY B O 1
ATOM 4082 N N . ALA B 1 237 ? -5.684 13.586 12.039 1 94.44 237 ALA B N 1
ATOM 4083 C CA . ALA B 1 237 ? -6.605 14.57 12.586 1 94.44 237 ALA B CA 1
ATOM 4084 C C . ALA B 1 237 ? -5.918 15.922 12.766 1 94.44 237 ALA B C 1
ATOM 4086 O O . ALA B 1 237 ? -6.48 16.969 12.414 1 94.44 237 ALA B O 1
ATOM 4087 N N . GLY B 1 238 ? -4.738 15.875 13.312 1 96.5 238 GLY B N 1
ATOM 4088 C CA . GLY B 1 238 ? -3.971 17.094 13.469 1 96.5 238 GLY B CA 1
ATOM 4089 C C . GLY B 1 238 ? -3.594 17.734 12.141 1 96.5 238 GLY B C 1
ATOM 4090 O O . GLY B 1 238 ? -3.625 18.969 12 1 96.5 238 GLY B O 1
ATOM 4091 N N . ASP B 1 239 ? -3.256 16.953 11.18 1 98.19 239 ASP B N 1
ATOM 4092 C CA . ASP B 1 239 ? -2.881 17.469 9.867 1 98.19 239 ASP B CA 1
ATOM 4093 C C . ASP B 1 239 ? -4.051 18.188 9.203 1 98.19 239 ASP B C 1
ATOM 4095 O O . ASP B 1 239 ? -3.873 19.266 8.625 1 98.19 239 ASP B O 1
ATOM 4099 N N . VAL B 1 240 ? -5.199 17.547 9.289 1 98.56 240 VAL B N 1
ATOM 4100 C CA . VAL B 1 240 ? -6.406 18.156 8.734 1 98.56 240 VAL B CA 1
ATOM 4101 C C . VAL B 1 240 ? -6.703 19.469 9.461 1 98.56 240 VAL B C 1
ATOM 4103 O O . VAL B 1 240 ? -7.105 20.453 8.836 1 98.56 240 VAL B O 1
ATOM 4106 N N . PHE B 1 241 ? -6.473 19.5 10.75 1 98.69 241 PHE B N 1
ATOM 4107 C CA . PHE B 1 241 ? -6.59 20.719 11.539 1 98.69 241 PHE B CA 1
ATOM 4108 C C . PHE B 1 241 ? -5.727 21.828 10.945 1 98.69 241 PHE B C 1
ATOM 4110 O O . PHE B 1 241 ? -6.211 22.938 10.711 1 98.69 241 PHE B O 1
ATOM 4117 N N . HIS B 1 242 ? -4.512 21.516 10.648 1 98.81 242 HIS B N 1
ATOM 4118 C CA . HIS B 1 242 ? -3.564 22.484 10.117 1 98.81 242 HIS B CA 1
ATOM 4119 C C . HIS B 1 242 ? -4.004 22.984 8.742 1 98.81 242 HIS B C 1
ATOM 4121 O O . HIS B 1 242 ? -4.004 24.203 8.492 1 98.81 242 HIS B O 1
ATOM 4127 N N . GLY B 1 243 ? -4.379 22.078 7.887 1 98.81 243 GLY B N 1
ATOM 4128 C CA . GLY B 1 243 ? -4.859 22.484 6.578 1 98.81 243 GLY B CA 1
ATOM 4129 C C . GLY B 1 243 ? -6.098 23.359 6.637 1 98.81 243 GLY B C 1
ATOM 4130 O O . GLY B 1 243 ? -6.234 24.312 5.859 1 98.81 243 GLY B O 1
ATOM 4131 N N . ALA B 1 244 ? -6.93 23.047 7.586 1 98.88 244 ALA B N 1
ATOM 4132 C CA . ALA B 1 244 ? -8.211 23.734 7.707 1 98.88 244 ALA B CA 1
ATOM 4133 C C . ALA B 1 244 ? -8.023 25.172 8.203 1 98.88 244 ALA B C 1
ATOM 4135 O O . ALA B 1 244 ? -8.672 26.094 7.707 1 98.88 244 ALA B O 1
ATOM 4136 N N . TYR B 1 245 ? -7.16 25.406 9.18 1 98.81 245 TYR B N 1
ATOM 4137 C CA . TYR B 1 245 ? -7.039 26.781 9.633 1 98.81 245 TYR B CA 1
ATOM 4138 C C . TYR B 1 245 ? -6.273 27.625 8.617 1 98.81 245 TYR B C 1
ATOM 4140 O O . TYR B 1 245 ? -6.492 28.844 8.516 1 98.81 245 TYR B O 1
ATOM 4148 N N . VAL B 1 246 ? -5.324 27 7.84 1 98.75 246 VAL B N 1
ATOM 4149 C CA . VAL B 1 246 ? -4.664 27.719 6.762 1 98.75 246 VAL B CA 1
ATOM 4150 C C . VAL B 1 246 ? -5.699 28.156 5.727 1 98.75 246 VAL B C 1
ATOM 4152 O O . VAL B 1 246 ? -5.711 29.328 5.305 1 98.75 246 VAL B O 1
ATOM 4155 N N . TRP B 1 247 ? -6.566 27.266 5.344 1 98.56 247 TRP B N 1
ATOM 4156 C CA . TRP B 1 247 ? -7.641 27.594 4.41 1 98.56 247 TRP B CA 1
ATOM 4157 C C . TRP B 1 247 ? -8.523 28.703 4.969 1 98.56 247 TRP B C 1
ATOM 4159 O O . TRP B 1 247 ? -8.859 29.656 4.254 1 98.56 247 TRP B O 1
ATOM 4169 N N . SER B 1 248 ? -8.953 28.531 6.227 1 98.62 248 SER B N 1
ATOM 4170 C CA . SER B 1 248 ? -9.828 29.5 6.863 1 98.62 248 SER B CA 1
ATOM 4171 C C . SER B 1 248 ? -9.203 30.891 6.848 1 98.62 248 SER B C 1
ATOM 4173 O O . SER B 1 248 ? -9.867 31.875 6.492 1 98.62 248 SER B O 1
ATOM 4175 N N . TYR B 1 249 ? -7.977 30.984 7.168 1 98.38 249 TYR B N 1
ATOM 4176 C CA . TYR B 1 249 ? -7.254 32.25 7.156 1 98.38 249 TYR B CA 1
ATOM 4177 C C . TYR B 1 249 ? -7.223 32.844 5.758 1 98.38 249 TYR B C 1
ATOM 4179 O O . TYR B 1 249 ? -7.48 34.062 5.578 1 98.38 249 TYR B O 1
ATOM 4187 N N . LEU B 1 250 ? -6.93 32.031 4.777 1 98.06 250 LEU B N 1
ATOM 4188 C CA . LEU B 1 250 ? -6.785 32.5 3.402 1 98.06 250 LEU B CA 1
ATOM 4189 C C . LEU B 1 250 ? -8.109 33.031 2.869 1 98.06 250 LEU B C 1
ATOM 4191 O O . LEU B 1 250 ? -8.133 34 2.105 1 98.06 250 LEU B O 1
ATOM 4195 N N . ASN B 1 251 ? -9.195 32.5 3.354 1 97.5 251 ASN B N 1
ATOM 4196 C CA . ASN B 1 251 ? -10.484 32.812 2.758 1 97.5 251 ASN B CA 1
ATOM 4197 C C . ASN B 1 251 ? -11.297 33.75 3.645 1 97.5 251 ASN B C 1
ATOM 4199 O O . ASN B 1 251 ? -12.281 34.344 3.193 1 97.5 251 ASN B O 1
ATOM 4203 N N . ARG B 1 252 ? -10.891 33.906 4.902 1 97.5 252 ARG B N 1
ATOM 4204 C CA . ARG B 1 252 ? -11.547 34.781 5.855 1 97.5 252 ARG B CA 1
ATOM 4205 C C . ARG B 1 252 ? -10.523 35.562 6.68 1 97.5 252 ARG B C 1
ATOM 4207 O O . ARG B 1 252 ? -10.547 35.5 7.91 1 97.5 252 ARG B O 1
ATOM 4214 N N . PRO B 1 253 ? -9.68 36.312 6.016 1 95.81 253 PRO B N 1
ATOM 4215 C CA . PRO B 1 253 ? -8.516 36.906 6.684 1 95.81 253 PRO B CA 1
ATOM 4216 C C . PRO B 1 253 ? -8.898 37.969 7.715 1 95.81 253 PRO B C 1
ATOM 4218 O O . PRO B 1 253 ? -8.094 38.312 8.578 1 95.81 253 PRO B O 1
ATOM 4221 N N . GLU B 1 254 ? -10.094 38.406 7.699 1 97.38 254 GLU B N 1
ATOM 4222 C CA . GLU B 1 254 ? -10.523 39.469 8.602 1 97.38 254 GLU B CA 1
ATOM 4223 C C . GLU B 1 254 ? -10.93 38.906 9.961 1 97.38 254 GLU B C 1
ATOM 4225 O O . GLU B 1 254 ? -11.055 39.656 10.93 1 97.38 254 GLU B O 1
ATOM 4230 N N . LEU B 1 255 ? -11.086 37.656 10.07 1 98.25 255 LEU B N 1
ATOM 4231 C CA . LEU B 1 255 ? -11.562 37.031 11.305 1 98.25 255 LEU B CA 1
ATOM 4232 C C . LEU B 1 255 ? -10.414 36.844 12.297 1 98.25 255 LEU B C 1
ATOM 4234 O O . LEU B 1 255 ? -9.25 36.781 11.898 1 98.25 255 LEU B O 1
ATOM 4238 N N . ALA B 1 256 ? -10.82 36.75 13.609 1 98.38 256 ALA B N 1
ATOM 4239 C CA . ALA B 1 256 ? -9.852 36.438 14.656 1 98.38 256 ALA B CA 1
ATOM 4240 C C . ALA B 1 256 ? -9.43 35 14.602 1 98.38 256 ALA B C 1
ATOM 4242 O O . ALA B 1 256 ? -10.156 34.125 14.086 1 98.38 256 ALA B O 1
ATOM 4243 N N . TRP B 1 257 ? -8.273 34.688 15.148 1 98.62 257 TRP B N 1
ATOM 4244 C CA . TRP B 1 257 ? -7.703 33.344 15.062 1 98.62 257 TRP B CA 1
ATOM 4245 C C . TRP B 1 257 ? -8.57 32.312 15.805 1 98.62 257 TRP B C 1
ATOM 4247 O O . TRP B 1 257 ? -8.578 31.141 15.469 1 98.62 257 TRP B O 1
ATOM 4257 N N . LYS B 1 258 ? -9.391 32.781 16.781 1 98.44 258 LYS B N 1
ATOM 4258 C CA . LYS B 1 258 ? -10.352 31.922 17.438 1 98.44 258 LYS B CA 1
ATOM 4259 C C . LYS B 1 258 ? -11.289 31.266 16.422 1 98.44 258 LYS B C 1
ATOM 4261 O O . LYS B 1 258 ? -11.641 30.094 16.562 1 98.44 258 LYS B O 1
ATOM 4266 N N . GLU B 1 259 ? -11.656 32.062 15.453 1 98.38 259 GLU B N 1
ATOM 4267 C CA . GLU B 1 259 ? -12.57 31.562 14.438 1 98.38 259 GLU B CA 1
ATOM 4268 C C . GLU B 1 259 ? -11.891 30.531 13.547 1 98.38 259 GLU B C 1
ATOM 4270 O O . GLU B 1 259 ? -12.5 29.531 13.164 1 98.38 259 GLU B O 1
ATOM 4275 N N . HIS B 1 260 ? -10.602 30.766 13.148 1 98.69 260 HIS B N 1
ATOM 4276 C CA . HIS B 1 260 ? -9.852 29.812 12.312 1 98.69 260 HIS B CA 1
ATOM 4277 C C . HIS B 1 260 ? -9.648 28.484 13.039 1 98.69 260 HIS B C 1
ATOM 4279 O O . HIS B 1 260 ? -9.836 27.422 12.445 1 98.69 260 HIS B O 1
ATOM 4285 N N . PHE B 1 261 ? -9.352 28.531 14.352 1 98.75 261 PHE B N 1
ATOM 4286 C CA . PHE B 1 261 ? -9.117 27.328 15.125 1 98.75 261 PHE B CA 1
ATOM 4287 C C . PHE B 1 261 ? -10.422 26.578 15.383 1 98.75 261 PHE B C 1
ATOM 4289 O O . PHE B 1 261 ? -10.445 25.344 15.414 1 98.75 261 PHE B O 1
ATOM 4296 N N . THR B 1 262 ? -11.5 27.344 15.555 1 98.5 262 THR B N 1
ATOM 4297 C CA . THR B 1 262 ? -12.805 26.719 15.727 1 98.5 262 THR B CA 1
ATOM 4298 C C . THR B 1 262 ? -13.203 25.938 14.477 1 98.5 262 THR B C 1
ATOM 4300 O O . THR B 1 262 ? -13.688 24.812 14.562 1 98.5 262 THR B O 1
ATOM 4303 N N . PHE B 1 263 ? -13.023 26.578 13.336 1 98.56 263 PHE B N 1
ATOM 4304 C CA . PHE B 1 263 ? -13.281 25.922 12.055 1 98.56 263 PHE B CA 1
ATOM 4305 C C . PHE B 1 263 ? -12.43 24.656 11.914 1 98.56 263 PHE B C 1
ATOM 4307 O O . PHE B 1 263 ? -12.945 23.609 11.547 1 98.56 263 PHE B O 1
ATOM 4314 N N . ALA B 1 264 ? -11.148 24.781 12.242 1 98.75 264 ALA B N 1
ATOM 4315 C CA . ALA B 1 264 ? -10.195 23.672 12.117 1 98.75 264 ALA B CA 1
ATOM 4316 C C . ALA B 1 264 ? -10.555 22.531 13.062 1 98.75 264 ALA B C 1
ATOM 4318 O O . ALA B 1 264 ? -10.422 21.359 12.703 1 98.75 264 ALA B O 1
ATOM 4319 N N . ARG B 1 265 ? -11 22.844 14.242 1 98.38 265 ARG B N 1
ATOM 4320 C CA . ARG B 1 265 ? -11.445 21.844 15.219 1 98.38 265 ARG B CA 1
ATOM 4321 C C . ARG B 1 265 ? -12.57 20.984 14.648 1 98.38 265 ARG B C 1
ATOM 4323 O O . ARG B 1 265 ? -12.586 19.766 14.844 1 98.38 265 ARG B O 1
ATOM 4330 N N . ALA B 1 266 ? -13.461 21.625 14.016 1 98.62 266 ALA B N 1
ATOM 4331 C CA . ALA B 1 266 ? -14.586 20.906 13.422 1 98.62 266 ALA B CA 1
ATOM 4332 C C . ALA B 1 266 ? -14.125 20.031 12.266 1 98.62 266 ALA B C 1
ATOM 4334 O O . ALA B 1 266 ? -14.648 18.922 12.07 1 98.62 266 ALA B O 1
ATOM 4335 N N . ALA B 1 267 ? -13.188 20.531 11.492 1 98.75 267 ALA B N 1
ATOM 4336 C CA . ALA B 1 267 ? -12.602 19.719 10.43 1 98.75 267 ALA B CA 1
ATOM 4337 C C . ALA B 1 267 ? -11.984 18.438 10.984 1 98.75 267 ALA B C 1
ATOM 4339 O O . ALA B 1 267 ? -12.164 17.359 10.422 1 98.75 267 ALA B O 1
ATOM 4340 N N . SER B 1 268 ? -11.273 18.562 12.094 1 97.88 268 SER B N 1
ATOM 4341 C CA . SER B 1 268 ? -10.672 17.406 12.758 1 97.88 268 SER B CA 1
ATOM 4342 C C . SER B 1 268 ? -11.734 16.438 13.234 1 97.88 268 SER B C 1
ATOM 4344 O O . SER B 1 268 ? -11.547 15.211 13.141 1 97.88 268 SER B O 1
ATOM 4346 N N . ALA B 1 269 ? -12.789 16.984 13.758 1 97.75 269 ALA B N 1
ATOM 4347 C CA . ALA B 1 269 ? -13.891 16.156 14.234 1 97.75 269 ALA B CA 1
ATOM 4348 C C . ALA B 1 269 ? -14.492 15.336 13.086 1 97.75 269 ALA B C 1
ATOM 4350 O O . ALA B 1 269 ? -14.898 14.188 13.281 1 97.75 269 ALA B O 1
ATOM 4351 N N . HIS B 1 270 ? -14.578 15.922 11.961 1 98.44 270 HIS B N 1
ATOM 4352 C CA . HIS B 1 270 ? -15.031 15.195 10.781 1 98.44 270 HIS B CA 1
ATOM 4353 C C . HIS B 1 270 ? -14.047 14.086 10.406 1 98.44 270 HIS B C 1
ATOM 4355 O O . HIS B 1 270 ? -14.453 12.945 10.188 1 98.44 270 HIS B O 1
ATOM 4361 N N . LYS B 1 271 ? -12.781 14.375 10.359 1 97.69 271 LYS B N 1
ATOM 4362 C CA . LYS B 1 271 ? -11.727 13.484 9.898 1 97.69 271 LYS B CA 1
ATOM 4363 C C . LYS B 1 271 ? -11.719 12.18 10.688 1 97.69 271 LYS B C 1
ATOM 4365 O O . LYS B 1 271 ? -11.586 11.102 10.109 1 97.69 271 LYS B O 1
ATOM 4370 N N . ILE B 1 272 ? -11.906 12.188 12.016 1 94.19 272 ILE B N 1
ATOM 4371 C CA . ILE B 1 272 ? -11.664 11.031 12.867 1 94.19 272 ILE B CA 1
ATOM 4372 C C . ILE B 1 272 ? -12.789 10.016 12.695 1 94.19 272 ILE B C 1
ATOM 4374 O O . ILE B 1 272 ? -12.688 8.875 13.164 1 94.19 272 ILE B O 1
ATOM 4378 N N . GLN B 1 273 ? -13.836 10.398 11.977 1 95.38 273 GLN B N 1
ATOM 4379 C CA . GLN B 1 273 ? -14.977 9.516 11.75 1 95.38 273 GLN B CA 1
ATOM 4380 C C . GLN B 1 273 ? -14.797 8.703 10.469 1 95.38 273 GLN B C 1
ATOM 4382 O O . GLN B 1 273 ? -15.688 7.945 10.086 1 95.38 273 GLN B O 1
ATOM 4387 N N . HIS B 1 274 ? -13.703 8.859 9.82 1 95 274 HIS B N 1
ATOM 4388 C CA . HIS B 1 274 ? -13.445 8.219 8.539 1 95 274 HIS B CA 1
ATOM 4389 C C . HIS B 1 274 ? -12.133 7.441 8.562 1 95 274 HIS B C 1
ATOM 4391 O O . HIS B 1 274 ? -11.18 7.844 9.234 1 95 274 HIS B O 1
ATOM 4397 N N . LEU B 1 275 ? -12.031 6.363 7.805 1 93.5 275 LEU B N 1
ATOM 4398 C CA . LEU B 1 275 ? -10.836 5.527 7.73 1 93.5 275 LEU B CA 1
ATOM 4399 C C . LEU B 1 275 ? -9.859 6.066 6.688 1 93.5 275 LEU B C 1
ATOM 4401 O O . LEU B 1 275 ? -10.211 6.188 5.512 1 93.5 275 LEU B O 1
ATOM 4405 N N . GLY B 1 276 ? -8.625 6.383 7.145 1 93.12 276 GLY B N 1
ATOM 4406 C CA . GLY B 1 276 ? -7.613 6.906 6.242 1 93.12 276 GLY B CA 1
ATOM 4407 C C . GLY B 1 276 ? -7.73 8.406 6.02 1 93.12 276 GLY B C 1
ATOM 4408 O O . GLY B 1 276 ? -8.789 8.992 6.262 1 93.12 276 GLY B O 1
ATOM 4409 N N . ASN B 1 277 ? -6.719 8.992 5.48 1 94 277 ASN B N 1
ATOM 4410 C CA . ASN B 1 277 ? -6.668 10.438 5.32 1 94 277 ASN B CA 1
ATOM 4411 C C . ASN B 1 277 ? -7.598 10.914 4.207 1 94 277 ASN B C 1
ATOM 4413 O O . ASN B 1 277 ? -8.305 11.914 4.363 1 94 277 ASN B O 1
ATOM 4417 N N . GLU B 1 278 ? -7.648 10.172 3.189 1 96.62 278 GLU B N 1
ATOM 4418 C CA . GLU B 1 278 ? -8.367 10.641 2.008 1 96.62 278 GLU B CA 1
ATOM 4419 C C . GLU B 1 278 ? -9.867 10.719 2.27 1 96.62 278 GLU B C 1
ATOM 4421 O O . GLU B 1 278 ? -10.492 11.75 1.996 1 96.62 278 GLU B O 1
ATOM 4426 N N . ALA B 1 279 ? -10.414 9.656 2.824 1 95.12 279 ALA B N 1
ATOM 4427 C CA . ALA B 1 279 ? -11.844 9.625 3.104 1 95.12 279 ALA B CA 1
ATOM 4428 C C . ALA B 1 279 ? -12.219 10.656 4.164 1 95.12 279 ALA B C 1
ATOM 4430 O O . ALA B 1 279 ? -13.383 11.055 4.266 1 95.12 279 ALA B O 1
ATOM 4431 N N . GLY B 1 280 ? -11.234 11.094 4.887 1 96.69 280 GLY B N 1
ATOM 4432 C CA . GLY B 1 280 ? -11.477 12.016 5.984 1 96.69 280 GLY B CA 1
ATOM 4433 C C . GLY B 1 280 ? -11.305 13.469 5.59 1 96.69 280 GLY B C 1
ATOM 4434 O O . GLY B 1 280 ? -11.508 14.367 6.406 1 96.69 280 GLY B O 1
ATOM 4435 N N . LEU B 1 281 ? -10.93 13.734 4.367 1 98.31 281 LEU B N 1
ATOM 4436 C CA . LEU B 1 281 ? -10.805 15.117 3.932 1 98.31 281 LEU B CA 1
ATOM 4437 C C . LEU B 1 281 ? -12.164 15.805 3.918 1 98.31 281 LEU B C 1
ATOM 4439 O O . LEU B 1 281 ? -13.094 15.352 3.242 1 98.31 281 LEU B O 1
ATOM 4443 N N . PRO B 1 282 ? -12.312 16.906 4.613 1 98.5 282 PRO B N 1
ATOM 4444 C CA . PRO B 1 282 ? -13.609 17.562 4.688 1 98.5 282 PRO B CA 1
ATOM 4445 C C . PRO B 1 282 ? -13.797 18.641 3.611 1 98.5 282 PRO B C 1
ATOM 4447 O O . PRO B 1 282 ? -12.844 19.359 3.283 1 98.5 282 PRO B O 1
ATOM 4450 N N . GLY B 1 283 ? -15.016 18.719 3.066 1 98.25 283 GLY B N 1
ATOM 4451 C CA . GLY B 1 283 ? -15.445 19.969 2.459 1 98.25 283 GLY B CA 1
ATOM 4452 C C . GLY B 1 283 ? -15.992 20.953 3.465 1 98.25 283 GLY B C 1
ATOM 4453 O O . GLY B 1 283 ? -16.109 20.641 4.652 1 98.25 283 GLY B O 1
ATOM 4454 N N . VAL B 1 284 ? -16.281 22.125 2.934 1 98.38 284 VAL B N 1
ATOM 4455 C CA . VAL B 1 284 ? -16.797 23.172 3.812 1 98.38 284 VAL B CA 1
ATOM 4456 C C . VAL B 1 284 ? -18.109 22.703 4.461 1 98.38 284 VAL B C 1
ATOM 4458 O O . VAL B 1 284 ? -18.312 22.906 5.66 1 98.38 284 VAL B O 1
ATOM 4461 N N . ASP B 1 285 ? -18.906 21.984 3.703 1 98.38 285 ASP B N 1
ATOM 4462 C CA . ASP B 1 285 ? -20.172 21.5 4.219 1 98.38 285 ASP B CA 1
ATOM 4463 C C . ASP B 1 285 ? -19.953 20.469 5.328 1 98.38 285 ASP B C 1
ATOM 4465 O O . ASP B 1 285 ? -20.734 20.406 6.285 1 98.38 285 ASP B O 1
ATOM 4469 N N . ASP B 1 286 ? -18.984 19.656 5.172 1 98.62 286 ASP B N 1
ATOM 4470 C CA . ASP B 1 286 ? -18.672 18.656 6.188 1 98.62 286 ASP B CA 1
ATOM 4471 C C . ASP B 1 286 ? -18.281 19.328 7.508 1 98.62 286 ASP B C 1
ATOM 4473 O O . ASP B 1 286 ? -18.703 18.875 8.578 1 98.62 286 ASP B O 1
ATOM 4477 N N . VAL B 1 287 ? -17.5 20.375 7.422 1 98.62 287 VAL B N 1
ATOM 4478 C CA . VAL B 1 287 ? -17.031 21.094 8.609 1 98.62 287 VAL B CA 1
ATOM 4479 C C . VAL B 1 287 ? -18.219 21.766 9.297 1 98.62 287 VAL B C 1
ATOM 4481 O O . VAL B 1 287 ? -18.359 21.688 10.523 1 98.62 287 VAL B O 1
ATOM 4484 N N . GLU B 1 288 ? -19.062 22.359 8.539 1 98 288 GLU B N 1
ATOM 4485 C CA . GLU B 1 288 ? -20.25 23.016 9.094 1 98 288 GLU B CA 1
ATOM 4486 C C . GLU B 1 288 ? -21.172 22 9.781 1 98 288 GLU B C 1
ATOM 4488 O O . GLU B 1 288 ? -21.719 22.281 10.852 1 98 288 GLU B O 1
ATOM 4493 N N . ARG B 1 289 ? -21.297 20.875 9.188 1 98.19 289 ARG B N 1
ATOM 4494 C CA . ARG B 1 289 ? -22.109 19.812 9.781 1 98.19 289 ARG B CA 1
ATOM 4495 C C . ARG B 1 289 ? -21.516 19.359 11.109 1 98.19 289 ARG B C 1
ATOM 4497 O O . ARG B 1 289 ? -22.25 19.094 12.062 1 98.19 289 ARG B O 1
ATOM 4504 N N . ALA B 1 290 ? -20.266 19.25 11.156 1 97.94 290 ALA B N 1
ATOM 4505 C CA . ALA B 1 290 ? -19.609 18.844 12.398 1 97.94 290 ALA B CA 1
ATOM 4506 C C . ALA B 1 290 ? -19.812 19.891 13.492 1 97.94 290 ALA B C 1
ATOM 4508 O O . ALA B 1 290 ? -20.047 19.547 14.648 1 97.94 290 ALA B O 1
ATOM 4509 N N . MET B 1 291 ? -19.781 21.141 13.141 1 96.81 291 MET B N 1
ATOM 4510 C CA . MET B 1 291 ? -19.984 22.234 14.094 1 96.81 291 MET B CA 1
ATOM 4511 C C . MET B 1 291 ? -21.375 22.188 14.688 1 96.81 291 MET B C 1
ATOM 4513 O O . MET B 1 291 ? -21.578 22.516 15.859 1 96.81 291 MET B O 1
ATOM 4517 N N . LEU B 1 292 ? -22.281 21.734 13.867 1 96.94 292 LEU B N 1
ATOM 4518 C CA . LEU B 1 292 ? -23.672 21.688 14.297 1 96.94 292 LEU B CA 1
ATOM 4519 C C . LEU B 1 292 ? -23.953 20.406 15.086 1 96.94 292 LEU B C 1
ATOM 4521 O O . LEU B 1 292 ? -24.75 20.422 16.031 1 96.94 292 LEU B O 1
ATOM 4525 N N . ALA B 1 293 ? -23.297 19.422 14.789 1 97 293 ALA B N 1
ATOM 4526 C CA . ALA B 1 293 ? -23.625 18.094 15.289 1 97 293 ALA B CA 1
ATOM 4527 C C . ALA B 1 293 ? -22.984 17.844 16.656 1 97 293 ALA B C 1
ATOM 4529 O O . ALA B 1 293 ? -23.5 17.062 17.453 1 97 293 ALA B O 1
ATOM 4530 N N . PHE B 1 294 ? -21.859 18.453 16.906 1 97.19 294 PHE B N 1
ATOM 4531 C CA . PHE B 1 294 ? -21.109 18.094 18.109 1 97.19 294 PHE B CA 1
ATOM 4532 C C . PHE B 1 294 ? -20.844 19.312 18.984 1 97.19 294 PHE B C 1
ATOM 4534 O O . PHE B 1 294 ? -20.406 20.359 18.484 1 97.19 294 PHE B O 1
ATOM 4541 N N . ALA B 1 295 ? -21.016 19.188 20.297 1 96.56 295 ALA B N 1
ATOM 4542 C CA . ALA B 1 295 ? -20.734 20.234 21.266 1 96.56 295 ALA B CA 1
ATOM 4543 C C . ALA B 1 295 ? -19.312 20.141 21.797 1 96.56 295 ALA B C 1
ATOM 4545 O O . ALA B 1 295 ? -18.703 19.062 21.734 1 96.56 295 ALA B O 1
ATOM 4546 N N . PRO B 1 296 ? -18.75 21.219 22.234 1 95.81 296 PRO B N 1
ATOM 4547 C CA . PRO B 1 296 ? -17.438 21.125 22.875 1 95.81 296 PRO B CA 1
ATOM 4548 C C . PRO B 1 296 ? -17.438 20.203 24.094 1 95.81 296 PRO B C 1
ATOM 4550 O O . PRO B 1 296 ? -18.406 20.172 24.859 1 95.81 296 PRO B O 1
ATOM 4553 N N . LYS B 1 297 ? -16.344 19.469 24.125 1 90.75 297 LYS B N 1
ATOM 4554 C CA . LYS B 1 297 ? -16.203 18.609 25.297 1 90.75 297 LYS B CA 1
ATOM 4555 C C . LYS B 1 297 ? -16.125 19.453 26.578 1 90.75 297 LYS B C 1
ATOM 4557 O O . LYS B 1 297 ? -15.516 20.516 26.594 1 90.75 297 LYS B O 1
ATOM 4562 N N . ALA B 1 298 ? -16.875 19 27.578 1 70.44 298 ALA B N 1
ATOM 4563 C CA . ALA B 1 298 ? -16.969 19.688 28.875 1 70.44 298 ALA B CA 1
ATOM 4564 C C . ALA B 1 298 ? -15.68 19.562 29.656 1 70.44 298 ALA B C 1
ATOM 4566 O O . ALA B 1 298 ? -14.992 18.531 29.594 1 70.44 298 ALA B O 1
#

Nearest PDB structures (foldseek):
  7agh-assembly1_B  TM=8.632E-01  e=1.522E-24  Escherichia coli K-12
  7agh-assembly2_A  TM=8.379E-01  e=7.223E-24  Escherichia coli K-12
  5bye-assembly1_B  TM=7.747E-01  e=3.362E-20  Homo sapiens
  2c4e-assembly1_A  TM=7.717E-01  e=3.477E-19  Methanocaldococcus jannaschii
  3go6-assembly1_A  TM=8.009E-01  e=3.595E-18  Mycobacterium tuberculosis

Secondary structure (DSSP, 8-state):
--SEEEE---EEEEEEEES----TT-EEEEEEEEEEEE-HHHHHHHHHHHHT-PEEEEEEE-SSHHHHHHHHHHHHTTPEEEEEE-SS--EEEEEEETTEEEEEEE-----SSPPP----TT-SEEEE-S-SHHHHHHHHHHHHHHT-EEEEEESS--TTHHHHHTT-SEEEEEHHHHHHHT--HHHHHHHHHHTT-SEEEEE-GGG-EEEE-TT--EEEEPPB---GGG----TTHHHHHHHHHHHHHHH-TTS-HHHHHHHHHHHHHHHTTSSHHHHT---HHHHHHHHHH-PBP-/--SEEEE---EEEEEEEES----TT-EEEEEEEEEEEE-HHHHHHHHHHHHT-PEEEEEEE-SSHHHHHHHHHHHHTTPEEEEEE-SS--EEEEEEETTEEEEEEE-----SSPPP----TT-SEEEE-S-SHHHHHHHHHHHHHHT-EEEEEESS--TTHHHHHTT-SEEEEEHHHHHHHT--HHHHHHHHHHTT-SEEEEE-GGG-EEEE-TT--EEEEPPB---GGG----TTHHHHHHHHHHHHHHH-TTS-HHHHHHHHHHHHHHHTTSSHHHHT---HHHHHHHHHH-PBP-

pLDDT: mean 95.36, std 6.44, range [56.72, 98.94]

Solvent-accessible surface area (backbone atoms only — not comparable to full-atom values): 29327 Å² total; per-residue (Å²): 134,47,47,32,40,25,33,20,46,44,27,40,30,39,33,42,37,46,92,58,80,54,66,59,72,32,76,31,60,34,81,44,72,30,78,28,68,24,37,54,22,42,36,10,38,51,22,19,16,53,52,67,46,44,23,35,34,38,27,54,38,16,91,41,70,64,26,52,44,47,52,52,50,30,58,76,51,47,41,46,78,43,64,24,38,27,80,44,56,17,39,32,41,34,39,53,50,95,92,34,44,14,33,42,33,36,82,52,85,64,62,76,54,73,70,78,89,72,81,65,85,66,39,55,34,38,37,31,36,54,39,62,46,67,55,44,44,55,51,30,49,55,32,43,75,69,71,25,46,23,32,35,43,32,65,50,85,49,72,60,44,72,66,43,40,58,37,24,36,34,39,45,23,30,56,56,27,22,63,75,67,75,36,51,67,67,51,45,46,50,50,37,49,73,37,56,25,55,29,34,34,33,40,52,72,85,64,15,30,45,31,28,41,91,85,61,53,73,48,74,50,53,25,60,51,68,56,73,91,52,55,65,26,66,69,56,23,67,22,30,22,54,11,35,26,52,41,38,40,75,76,41,67,86,57,58,68,68,56,24,51,52,52,7,50,18,30,20,6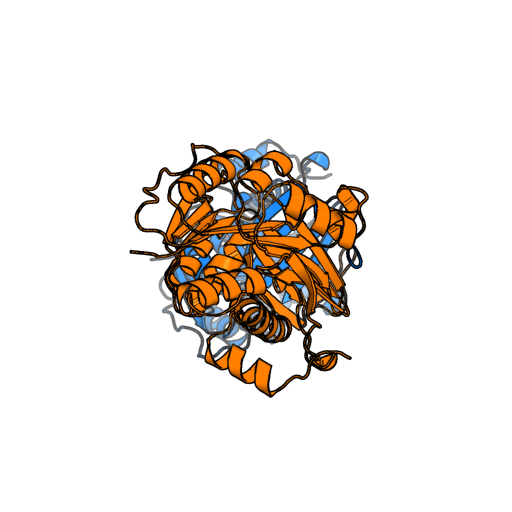0,44,16,20,51,20,63,42,45,64,71,17,52,40,38,63,66,47,23,54,48,33,56,71,72,32,53,63,45,128,133,47,46,32,40,24,31,21,46,44,27,40,30,40,34,42,37,45,93,57,80,55,67,59,74,32,76,30,60,34,80,44,71,31,77,26,70,25,35,54,23,43,38,10,38,51,22,17,16,55,52,69,47,45,23,34,34,39,26,53,38,14,90,40,69,66,25,52,44,47,52,52,52,30,58,76,51,50,41,45,77,43,64,26,36,26,81,44,58,18,39,34,38,36,38,55,49,95,94,34,44,14,33,41,32,35,82,52,85,63,63,76,53,72,71,79,88,73,81,64,86,67,39,54,34,38,37,30,37,54,38,63,47,67,57,44,42,54,50,30,48,54,32,44,76,70,71,24,47,24,33,36,44,32,64,49,85,50,71,59,42,75,67,42,40,58,35,25,37,34,39,45,24,31,54,56,28,22,62,75,67,76,37,52,70,69,51,45,46,52,50,38,49,73,36,55,23,53,28,34,32,33,40,51,72,85,63,15,30,44,33,27,40,92,83,61,54,72,48,76,51,52,26,59,50,68,57,73,91,51,55,65,28,65,69,57,23,68,22,31,22,55,11,34,26,53,42,38,39,73,75,44,67,86,58,58,68,69,58,25,50,52,52,8,49,19,31,20,59,44,17,19,51,20,62,42,44,63,72,18,52,41,39,64,68,47,24,54,48,33,56,71,72,33,53,64,46,129